Protein AF-A0A966T8F4-F1 (afdb_monomer_lite)

Sequence (380 aa):
TFECLSEDPELSAQLAAAIVRGVQSNAVAVTVKHFAGNDTEVERMTVDAQIDDTTLREFYLRPFEATVLDAGAWGVMSSYNKLNGAHAANNVELLRHILRDDWGFDGFVVSDWFGAHDTASSIEAGLDVPMPGPATIYGRHLLAAVREGRVSEVRVNERVETLLRLIERTRADEFPASSVEQTVDDPNERALVRRAAAAGAVLVRNENSALPLEVGSVQTIAVLGPNARVTRTQGGGSSSLQTIESVSLLDGLTERYGADAIRYRRGVSIDKLAPIIDDDTLRTPDGQVGWRVEYYDRDEVGGAPRRADITRQTALTYFGAAPPGVDPFDFTVVVTGDFVPQVDGVHDVSLVITGMGSLSVQGEVVVDDPQGLLPRGREY

Secondary structure (DSSP, 8-state):
--SS--SSHHHHHHHHHHHHHHHHTTT---EEEEETT----TTTTT-EE---HHHIIIIISHHHHHHHHTT--SEEEE-SSEETTEEGGG-HIIIIIIIIIIT---SEEEEPTT----HHHHHHHT--B-SS-SSSSSTHHHHHHHHTTSS-HHHHHHHHHHHHHHHHHHTTTTS-TTSPP-----HHHHHHHHHHHHHT-------TT--S--TTS-S-EEEESGGGTS---S-SGGG----S----HHHHHHHHH-GGGEEEE--S---SSPPPPPGGGEE-TTS-BSEEEEEEETT-TTS--SEEEEES-S----SS--STTS-TTSEEEEEE-EE--SS-S--------SSSEEEEETTEEEEEETT--SPTT---

Structure (mmCIF, N/CA/C/O backbone):
data_AF-A0A966T8F4-F1
#
_entry.id   AF-A0A966T8F4-F1
#
loop_
_atom_site.group_PDB
_atom_site.id
_atom_site.type_symbol
_atom_site.label_atom_id
_atom_site.label_alt_id
_atom_site.label_comp_id
_atom_site.label_asym_id
_atom_site.label_entity_id
_atom_site.label_seq_id
_atom_site.pdbx_PDB_ins_code
_atom_site.Cartn_x
_atom_site.Cartn_y
_atom_site.Cartn_z
_atom_site.occupancy
_atom_site.B_iso_or_equiv
_atom_site.auth_seq_id
_atom_site.auth_comp_id
_atom_site.auth_asym_id
_atom_site.auth_atom_id
_atom_site.pdbx_PDB_model_num
ATOM 1 N N . THR A 1 1 ? -3.746 -13.066 3.705 1.00 71.19 1 THR A N 1
ATOM 2 C CA . THR A 1 1 ? -3.147 -11.742 4.007 1.00 71.19 1 THR A CA 1
ATOM 3 C C . THR A 1 1 ? -4.263 -10.699 3.964 1.00 71.19 1 THR A C 1
ATOM 5 O O . THR A 1 1 ? -5.372 -11.086 3.624 1.00 71.19 1 THR A O 1
ATOM 8 N N . PHE A 1 2 ? -4.050 -9.438 4.369 1.00 92.50 2 PHE A N 1
ATOM 9 C CA . PHE A 1 2 ? -5.132 -8.426 4.388 1.00 92.50 2 PHE A CA 1
ATOM 10 C C . PHE A 1 2 ? -5.166 -7.512 3.146 1.00 92.50 2 PHE A C 1
ATOM 12 O O . PHE A 1 2 ? -6.195 -6.898 2.893 1.00 92.50 2 PHE A O 1
ATOM 19 N N . GLU A 1 3 ? -4.054 -7.386 2.407 1.00 94.75 3 GLU A N 1
ATOM 20 C CA . GLU A 1 3 ? -3.912 -6.458 1.262 1.00 94.75 3 GLU A CA 1
ATOM 21 C C . GLU A 1 3 ? -4.085 -7.157 -0.101 1.00 94.75 3 GLU A C 1
ATOM 23 O O . GLU A 1 3 ? -4.234 -6.500 -1.127 1.00 94.75 3 GLU A O 1
ATOM 28 N N . CYS A 1 4 ? -4.091 -8.493 -0.125 1.00 92.94 4 CYS A N 1
ATOM 29 C CA . CYS A 1 4 ? -4.386 -9.285 -1.321 1.00 92.94 4 CYS A CA 1
ATOM 30 C C . CYS A 1 4 ? -5.854 -9.732 -1.318 1.00 92.94 4 CYS A C 1
ATOM 32 O O . CYS A 1 4 ? -6.492 -9.784 -0.268 1.00 92.94 4 CYS A O 1
ATOM 34 N N . LEU A 1 5 ? -6.383 -10.074 -2.494 1.00 94.62 5 LEU A N 1
ATOM 35 C CA . LEU A 1 5 ? -7.822 -10.274 -2.688 1.00 94.62 5 LEU A CA 1
ATOM 36 C C . LEU A 1 5 ? -8.295 -11.692 -2.342 1.00 94.62 5 LEU A C 1
ATOM 38 O O . LEU A 1 5 ? -9.274 -11.848 -1.618 1.00 94.62 5 LEU A O 1
ATOM 42 N N . SER A 1 6 ? -7.631 -12.724 -2.862 1.00 96.75 6 SER A N 1
ATOM 43 C CA . SER A 1 6 ? -8.037 -14.120 -2.677 1.00 96.75 6 SER A CA 1
ATOM 44 C C . SER A 1 6 ? -6.862 -15.074 -2.893 1.00 96.75 6 SER A C 1
ATOM 46 O O . SER A 1 6 ? -5.900 -14.736 -3.580 1.00 96.75 6 SER A O 1
ATOM 48 N N . GLU A 1 7 ? -6.962 -16.278 -2.331 1.00 96.81 7 GLU A N 1
ATOM 49 C CA . GLU A 1 7 ? -6.114 -17.423 -2.696 1.00 96.81 7 GLU A CA 1
ATOM 50 C C . GLU A 1 7 ? -6.520 -18.056 -4.037 1.00 96.81 7 GLU A C 1
ATOM 52 O O . GLU A 1 7 ? -5.732 -18.771 -4.643 1.00 96.81 7 GLU A O 1
ATOM 57 N N . ASP A 1 8 ? -7.736 -17.780 -4.512 1.00 98.25 8 ASP A N 1
ATOM 58 C CA . ASP A 1 8 ? -8.209 -18.185 -5.834 1.00 98.25 8 ASP A CA 1
ATOM 59 C C . ASP A 1 8 ? -7.814 -17.127 -6.889 1.00 98.25 8 ASP A C 1
ATOM 61 O O . ASP A 1 8 ? -8.185 -15.948 -6.747 1.00 98.25 8 ASP A O 1
ATOM 65 N N . PRO A 1 9 ? -7.062 -17.507 -7.941 1.00 97.94 9 PRO A N 1
ATOM 66 C CA . PRO A 1 9 ? -6.540 -16.555 -8.917 1.00 97.94 9 PRO A CA 1
ATOM 67 C C . PRO A 1 9 ? -7.640 -15.942 -9.789 1.00 97.94 9 PRO A C 1
ATOM 69 O O . PRO A 1 9 ? -7.513 -14.794 -10.212 1.00 97.94 9 PRO A O 1
ATOM 72 N N . GLU A 1 10 ? -8.744 -16.653 -10.023 1.00 98.38 10 GLU A N 1
ATOM 73 C CA . GLU A 1 10 ? -9.842 -16.165 -10.858 1.00 98.38 10 GLU A CA 1
ATOM 74 C C . GLU A 1 10 ? -10.715 -15.147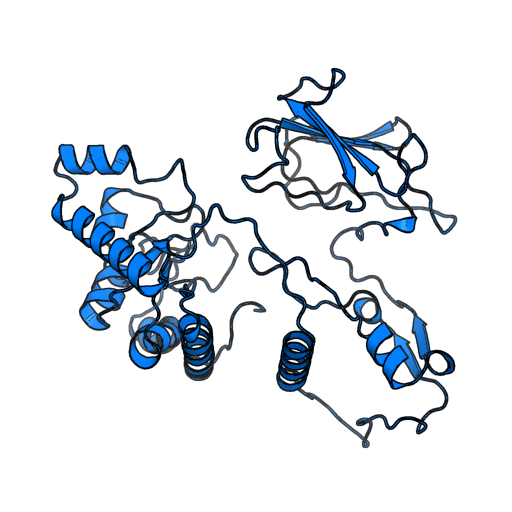 -10.107 1.00 98.38 10 GLU A C 1
ATOM 76 O O . GLU A 1 10 ? -11.070 -14.101 -10.652 1.00 98.38 10 GLU A O 1
ATOM 81 N N . LEU A 1 11 ? -10.984 -15.373 -8.821 1.00 98.31 11 LEU A N 1
ATOM 82 C CA . LEU A 1 11 ? -11.632 -14.391 -7.957 1.00 98.31 11 LEU A CA 1
ATOM 83 C C . LEU A 1 11 ? -10.771 -13.127 -7.830 1.00 98.31 11 LEU A C 1
ATOM 85 O O . LEU A 1 11 ? -11.290 -12.015 -7.945 1.00 98.31 11 LEU A O 1
ATOM 89 N N . SER A 1 12 ? -9.454 -13.282 -7.652 1.00 98.06 12 SER A N 1
ATOM 90 C CA . SER A 1 12 ? -8.522 -12.148 -7.648 1.00 98.06 12 SER A CA 1
ATOM 91 C C . SER A 1 12 ? -8.536 -11.392 -8.980 1.00 98.06 12 SER A C 1
ATOM 93 O O . SER A 1 12 ? -8.605 -10.164 -8.970 1.00 98.06 12 SER A O 1
ATOM 95 N N . ALA A 1 13 ? -8.539 -12.099 -10.115 1.00 98.44 13 ALA A N 1
ATOM 96 C CA . ALA A 1 13 ? -8.631 -11.513 -11.451 1.00 98.44 13 ALA A CA 1
ATOM 97 C C . ALA A 1 13 ? -9.903 -10.671 -11.631 1.00 98.44 13 ALA A C 1
ATOM 99 O O . ALA A 1 13 ? -9.829 -9.505 -12.026 1.00 98.44 13 ALA A O 1
ATOM 100 N N . GLN A 1 14 ? -11.070 -11.220 -11.285 1.00 98.56 14 GLN A N 1
ATOM 101 C CA . GLN A 1 14 ? -12.353 -10.531 -11.442 1.00 98.56 14 GLN A CA 1
ATOM 102 C C . GLN A 1 14 ? -12.452 -9.279 -10.565 1.00 98.56 14 GLN A C 1
ATOM 104 O O . GLN A 1 14 ? -12.871 -8.218 -11.039 1.00 98.56 14 GLN A O 1
ATOM 109 N N . LEU A 1 15 ? -12.036 -9.386 -9.299 1.00 98.12 15 LEU A N 1
ATOM 110 C CA . LEU A 1 15 ? -12.050 -8.270 -8.354 1.00 98.12 15 LEU A CA 1
ATOM 111 C C . LEU A 1 15 ? -11.054 -7.176 -8.764 1.00 98.12 15 LEU A C 1
ATOM 113 O O . LEU A 1 15 ? -11.428 -6.003 -8.821 1.00 98.12 15 LEU A O 1
ATOM 117 N N . ALA A 1 16 ? -9.819 -7.543 -9.117 1.00 98.25 16 ALA A N 1
ATOM 118 C CA . ALA A 1 16 ? -8.799 -6.587 -9.541 1.00 98.25 16 ALA A CA 1
ATOM 119 C C . ALA A 1 16 ? -9.203 -5.863 -10.835 1.00 98.25 16 ALA A C 1
ATOM 121 O O . ALA A 1 16 ? -9.118 -4.637 -10.906 1.00 98.25 16 ALA A O 1
ATOM 122 N N . ALA A 1 17 ? -9.722 -6.585 -11.834 1.00 98.56 17 ALA A N 1
ATOM 123 C CA . ALA A 1 17 ? -10.209 -5.996 -13.081 1.00 98.56 17 ALA A CA 1
ATOM 124 C C . ALA A 1 17 ? -11.374 -5.015 -12.851 1.00 98.56 17 ALA A C 1
ATOM 126 O O . ALA A 1 17 ? -11.454 -3.970 -13.502 1.00 98.56 17 ALA A O 1
ATOM 127 N N . ALA A 1 18 ? -12.281 -5.318 -11.914 1.00 98.31 18 ALA A N 1
ATOM 128 C CA . ALA A 1 18 ? -13.362 -4.408 -11.539 1.00 98.31 18 ALA A CA 1
ATOM 129 C C . ALA A 1 18 ? -12.838 -3.118 -10.884 1.00 98.31 18 ALA A C 1
ATOM 131 O O . ALA A 1 18 ? -13.289 -2.032 -11.255 1.00 98.31 18 ALA A O 1
ATOM 132 N N . ILE A 1 19 ? -11.859 -3.223 -9.974 1.00 97.94 19 ILE A N 1
ATOM 133 C CA . ILE A 1 19 ? -11.205 -2.065 -9.340 1.00 97.94 19 ILE A CA 1
ATOM 134 C C . ILE A 1 19 ? -10.514 -1.196 -10.397 1.00 97.94 19 ILE A C 1
ATOM 136 O O . ILE A 1 19 ? -10.742 0.013 -10.432 1.00 97.94 19 ILE A O 1
ATOM 140 N N . VAL A 1 20 ? -9.733 -1.807 -11.296 1.00 98.62 20 VAL A N 1
ATOM 141 C CA . VAL A 1 20 ? -9.037 -1.099 -12.385 1.00 98.62 20 VAL A CA 1
ATOM 142 C C . VAL A 1 20 ? -10.020 -0.294 -13.230 1.00 98.62 20 VAL A C 1
ATOM 144 O O . VAL A 1 20 ? -9.832 0.909 -13.401 1.00 98.62 20 VAL A O 1
ATOM 147 N N . ARG A 1 21 ? -11.109 -0.916 -13.701 1.00 98.56 21 ARG A N 1
ATOM 148 C CA . ARG A 1 21 ? -12.122 -0.217 -14.509 1.00 98.56 21 ARG A CA 1
ATOM 149 C C . ARG A 1 21 ? -12.778 0.940 -13.753 1.00 98.56 21 ARG A C 1
ATOM 151 O O . ARG A 1 21 ? -12.941 2.012 -14.328 1.00 98.56 21 ARG A O 1
ATOM 158 N N . GLY A 1 22 ? -13.141 0.731 -12.486 1.00 97.94 22 GLY A N 1
ATOM 159 C CA . GLY A 1 22 ? -13.834 1.739 -11.679 1.00 97.94 22 GLY A CA 1
ATOM 160 C C . GLY A 1 22 ? -12.972 2.957 -11.339 1.00 97.94 22 GLY A C 1
ATOM 161 O O . GLY A 1 22 ? -13.455 4.086 -11.369 1.00 97.94 22 GLY A O 1
ATOM 162 N N . VAL A 1 23 ? -11.687 2.758 -11.047 1.00 97.50 23 VAL A N 1
ATOM 163 C CA . VAL A 1 23 ? -10.778 3.876 -10.756 1.00 97.50 23 VAL A CA 1
ATOM 164 C C . VAL A 1 23 ? -10.389 4.598 -12.049 1.00 97.50 23 VAL A C 1
ATOM 166 O O . VAL A 1 23 ? -10.535 5.819 -12.135 1.00 97.50 23 VAL A O 1
ATOM 169 N N . GLN A 1 24 ? -9.998 3.862 -13.096 1.00 97.50 24 GLN A N 1
ATOM 170 C CA . GLN A 1 24 ? -9.557 4.469 -14.360 1.00 97.50 24 GLN A CA 1
ATOM 171 C C . GLN A 1 24 ? -10.670 5.197 -15.117 1.00 97.50 24 GLN A C 1
ATOM 173 O O . GLN A 1 24 ? -10.372 6.118 -15.876 1.00 97.50 24 GLN A O 1
ATOM 178 N N . SER A 1 25 ? -11.952 4.883 -14.879 1.00 96.56 25 SER A N 1
ATOM 179 C CA . SER A 1 25 ? -13.059 5.673 -15.443 1.00 96.56 25 SER A CA 1
ATOM 180 C C . SER A 1 25 ? -13.083 7.132 -14.969 1.00 96.56 25 SER A C 1
ATOM 182 O O . SER A 1 25 ? -13.803 7.940 -15.544 1.00 96.56 25 SER A O 1
ATOM 184 N N . ASN A 1 26 ? -12.295 7.474 -13.945 1.00 93.94 26 ASN A N 1
ATOM 185 C CA . ASN A 1 26 ? -12.137 8.828 -13.415 1.00 93.94 26 ASN A CA 1
ATOM 186 C C . ASN A 1 26 ? -10.813 9.488 -13.846 1.00 93.94 26 ASN A C 1
ATOM 188 O O . ASN A 1 26 ? -10.371 10.431 -13.200 1.00 93.94 26 ASN A O 1
ATOM 192 N N . ALA A 1 27 ? -10.165 8.990 -14.910 1.00 93.75 27 ALA A N 1
ATOM 193 C CA . ALA A 1 27 ? -8.846 9.444 -15.375 1.00 93.75 27 ALA A CA 1
ATOM 194 C C . ALA A 1 27 ? -7.724 9.301 -14.321 1.00 93.75 27 ALA A C 1
ATOM 196 O O . ALA A 1 27 ? -6.704 9.981 -14.379 1.00 93.75 27 ALA A O 1
ATOM 197 N N . VAL A 1 28 ? -7.885 8.375 -13.372 1.00 95.00 28 VAL A N 1
ATOM 198 C CA . VAL A 1 28 ? -6.870 8.039 -12.367 1.00 95.00 28 VAL A CA 1
ATOM 199 C C . VAL A 1 28 ? -6.222 6.713 -12.742 1.00 95.00 28 VAL A C 1
ATOM 201 O O . VAL A 1 28 ? -6.903 5.695 -12.839 1.00 95.00 28 VAL A O 1
ATOM 204 N N . ALA A 1 29 ? -4.905 6.703 -12.948 1.00 96.62 29 ALA A N 1
ATOM 205 C CA . ALA A 1 29 ? -4.183 5.475 -13.261 1.00 96.62 29 ALA A CA 1
ATOM 206 C C . ALA A 1 29 ? -4.154 4.518 -12.061 1.00 96.62 29 ALA A C 1
ATOM 208 O O . ALA A 1 29 ? -3.847 4.927 -10.942 1.00 96.62 29 ALA A O 1
ATOM 209 N N . VAL A 1 30 ? -4.420 3.233 -12.308 1.00 97.88 30 VAL A N 1
ATOM 210 C CA . VAL A 1 30 ? -4.212 2.177 -11.310 1.00 97.88 30 VAL A CA 1
ATOM 211 C C . VAL A 1 30 ? -2.876 1.501 -11.555 1.00 97.88 30 VAL A C 1
ATOM 213 O O . VAL A 1 30 ? -2.576 1.108 -12.681 1.00 97.88 30 VAL A O 1
ATOM 216 N N . THR A 1 31 ? -2.119 1.310 -10.476 1.00 98.31 31 THR A N 1
ATOM 217 C CA . THR A 1 31 ? -0.889 0.521 -10.471 1.00 98.31 31 THR A CA 1
ATOM 218 C C . THR A 1 31 ? -1.138 -0.813 -9.777 1.00 98.31 31 THR A C 1
ATOM 220 O O . THR A 1 31 ? -1.236 -0.873 -8.551 1.00 98.31 31 THR A O 1
ATOM 223 N N . VAL A 1 32 ? -1.250 -1.890 -10.553 1.00 98.31 32 VAL A N 1
ATOM 224 C CA . VAL A 1 32 ? -1.478 -3.241 -10.016 1.00 98.31 32 VAL A CA 1
ATOM 225 C C . VAL A 1 32 ? -0.171 -3.773 -9.422 1.00 98.31 32 VAL A C 1
ATOM 227 O O . VAL A 1 32 ? 0.877 -3.691 -10.065 1.00 98.31 32 VAL A O 1
ATOM 230 N N . LYS A 1 33 ? -0.208 -4.295 -8.190 1.00 98.12 33 LYS A N 1
ATOM 231 C CA . LYS A 1 33 ? 0.997 -4.656 -7.424 1.00 98.12 33 LYS A CA 1
ATOM 232 C C . LYS A 1 33 ? 0.824 -5.950 -6.612 1.00 98.12 33 LYS A C 1
ATOM 234 O O . LYS A 1 33 ? -0.294 -6.283 -6.235 1.00 98.12 33 LYS A O 1
ATOM 239 N N . HIS A 1 34 ? 1.883 -6.699 -6.305 1.00 98.44 34 HIS A N 1
ATOM 240 C CA . HIS A 1 34 ? 3.281 -6.519 -6.732 1.00 98.44 34 HIS A CA 1
ATOM 241 C C . HIS A 1 34 ? 3.653 -7.626 -7.727 1.00 98.44 34 HIS A C 1
ATOM 243 O O . HIS A 1 34 ? 3.456 -8.802 -7.433 1.00 98.44 34 HIS A O 1
ATOM 249 N N . PHE A 1 35 ? 4.170 -7.254 -8.894 1.00 98.62 35 PHE A N 1
ATOM 250 C CA . PHE A 1 35 ? 4.409 -8.128 -10.042 1.00 98.62 35 PHE A CA 1
ATOM 251 C C . PHE A 1 35 ? 5.858 -8.655 -10.041 1.00 98.62 35 PHE A C 1
ATOM 253 O O . PHE A 1 35 ? 6.780 -7.899 -10.327 1.00 98.62 35 PHE A O 1
ATOM 260 N N . ALA A 1 36 ? 6.148 -9.910 -9.703 1.00 97.75 36 ALA A N 1
ATOM 261 C CA . ALA A 1 36 ? 5.258 -10.965 -9.218 1.00 97.75 36 ALA A CA 1
ATOM 262 C C . ALA A 1 36 ? 5.972 -11.842 -8.167 1.00 97.75 36 ALA A C 1
ATOM 264 O O . ALA A 1 36 ? 7.188 -11.757 -7.976 1.00 97.75 36 ALA A O 1
ATOM 265 N N . GLY A 1 37 ? 5.212 -12.694 -7.474 1.00 96.44 37 GLY A N 1
ATOM 266 C CA . GLY A 1 37 ? 5.762 -13.641 -6.494 1.00 96.44 37 GLY A CA 1
ATOM 267 C C . GLY A 1 37 ? 6.141 -13.028 -5.141 1.00 96.44 37 GLY A C 1
ATOM 268 O O . GLY A 1 37 ? 6.923 -13.622 -4.410 1.00 96.44 37 GLY A O 1
ATOM 269 N N . ASN A 1 38 ? 5.606 -11.850 -4.799 1.00 97.25 38 ASN A N 1
ATOM 270 C CA . ASN A 1 38 ? 5.769 -11.256 -3.469 1.00 97.25 38 ASN A CA 1
ATOM 271 C C . ASN A 1 38 ? 4.688 -11.769 -2.507 1.00 97.25 38 ASN A C 1
ATOM 273 O O . ASN A 1 38 ? 3.738 -11.050 -2.192 1.00 97.25 38 ASN A O 1
ATOM 277 N N . ASP A 1 39 ? 4.783 -13.031 -2.101 1.00 94.44 39 ASP A N 1
ATOM 278 C CA . ASP A 1 39 ? 3.804 -13.697 -1.230 1.00 94.44 39 ASP A CA 1
ATOM 279 C C . ASP A 1 39 ? 4.245 -13.786 0.245 1.00 94.44 39 ASP A C 1
ATOM 281 O O . ASP A 1 39 ? 3.489 -14.263 1.098 1.00 94.44 39 ASP A O 1
ATOM 285 N N . THR A 1 40 ? 5.427 -13.257 0.577 1.00 93.62 40 THR A N 1
ATOM 286 C CA . THR A 1 40 ? 5.960 -13.189 1.942 1.00 93.62 40 THR A CA 1
ATOM 287 C C . THR A 1 40 ? 6.728 -11.896 2.203 1.00 93.62 40 THR A C 1
ATOM 289 O O . THR A 1 40 ? 7.518 -11.437 1.386 1.00 93.62 40 THR A O 1
ATOM 292 N N . GLU A 1 41 ? 6.554 -11.340 3.403 1.00 95.06 41 GLU A N 1
ATOM 293 C CA . GLU A 1 41 ? 7.338 -10.189 3.869 1.00 95.06 41 GLU A CA 1
ATOM 294 C C . GLU A 1 41 ? 8.716 -10.598 4.421 1.00 95.06 41 GLU A C 1
ATOM 296 O O . GLU A 1 41 ? 9.587 -9.750 4.632 1.00 95.06 41 GLU A O 1
ATOM 301 N N . VAL A 1 42 ? 8.932 -11.895 4.672 1.00 93.56 42 VAL A N 1
ATOM 302 C CA . VAL A 1 42 ? 10.203 -12.410 5.196 1.00 93.56 42 VAL A CA 1
ATOM 303 C C . VAL A 1 42 ? 11.278 -12.259 4.130 1.00 93.56 42 VAL A C 1
ATOM 305 O O . VAL A 1 42 ? 11.194 -12.877 3.075 1.00 93.56 42 VAL A O 1
ATOM 308 N N . GLU A 1 43 ? 12.290 -11.440 4.424 1.00 94.56 43 GLU A N 1
ATOM 309 C CA . GLU A 1 43 ? 13.409 -11.179 3.511 1.00 94.56 43 GLU A CA 1
ATOM 310 C C . GLU A 1 43 ? 12.954 -10.779 2.096 1.00 94.56 43 GLU A C 1
ATOM 312 O O . GLU A 1 43 ? 13.629 -11.075 1.113 1.00 94.56 43 GLU A O 1
ATOM 317 N N . ARG A 1 44 ? 11.821 -10.070 1.976 1.00 96.12 44 ARG A N 1
ATOM 318 C CA . ARG A 1 44 ? 11.183 -9.744 0.685 1.00 96.12 44 ARG A CA 1
ATOM 319 C C . ARG A 1 44 ? 12.108 -9.063 -0.334 1.00 96.12 44 ARG A C 1
ATOM 321 O O . ARG A 1 44 ? 11.899 -9.179 -1.531 1.00 96.12 44 ARG A O 1
ATOM 328 N N . MET A 1 45 ? 13.147 -8.372 0.141 1.00 95.19 45 MET A N 1
ATOM 329 C CA . MET A 1 45 ? 14.159 -7.700 -0.687 1.00 95.19 45 MET A CA 1
ATOM 330 C C . MET A 1 45 ? 15.195 -8.653 -1.297 1.00 95.19 45 MET A C 1
ATOM 332 O O . MET A 1 45 ? 15.952 -8.242 -2.168 1.00 95.19 45 MET A O 1
ATOM 336 N N . THR A 1 46 ? 15.318 -9.883 -0.798 1.00 95.56 46 THR A N 1
ATOM 337 C CA . THR A 1 46 ? 16.430 -10.793 -1.127 1.00 95.56 46 THR A CA 1
ATOM 338 C C . THR A 1 46 ? 15.993 -12.214 -1.443 1.00 95.56 46 THR A C 1
ATOM 340 O O . THR A 1 46 ? 16.753 -12.929 -2.100 1.00 95.56 46 THR A O 1
ATOM 343 N N . VAL A 1 47 ? 14.801 -12.621 -1.001 1.00 97.56 47 VAL A N 1
ATOM 344 C CA . VAL A 1 47 ? 14.232 -13.937 -1.293 1.00 97.56 47 VAL A CA 1
ATOM 345 C C . VAL A 1 47 ? 14.096 -14.148 -2.802 1.00 97.56 47 VAL A C 1
ATOM 347 O O . VAL A 1 47 ? 13.786 -13.222 -3.554 1.00 97.56 47 VAL A O 1
ATOM 350 N N . ASP A 1 48 ? 14.359 -15.378 -3.237 1.00 98.00 48 ASP A N 1
ATOM 351 C CA . ASP A 1 48 ? 14.205 -15.808 -4.621 1.00 98.00 48 ASP A CA 1
ATOM 352 C C . ASP A 1 48 ? 13.082 -16.834 -4.727 1.00 98.00 48 ASP A C 1
ATOM 354 O O . ASP A 1 48 ? 13.237 -17.991 -4.332 1.00 98.00 48 ASP A O 1
ATOM 358 N N . ALA A 1 49 ? 11.935 -16.382 -5.228 1.00 97.88 49 ALA A N 1
ATOM 359 C CA . ALA A 1 49 ? 10.779 -17.224 -5.467 1.00 97.88 49 ALA A CA 1
ATOM 360 C C . ALA A 1 49 ? 11.064 -18.128 -6.674 1.00 97.88 49 ALA A C 1
ATOM 362 O O . ALA A 1 49 ? 11.183 -17.657 -7.805 1.00 97.88 49 ALA A O 1
ATOM 363 N N . GLN A 1 50 ? 11.199 -19.429 -6.416 1.00 98.12 50 GLN A N 1
ATOM 364 C CA . GLN A 1 50 ? 11.400 -20.453 -7.440 1.00 98.12 50 GLN A CA 1
ATOM 365 C C . GLN A 1 50 ? 10.038 -21.032 -7.830 1.00 98.12 50 GLN A C 1
ATOM 367 O O . GLN A 1 50 ? 9.482 -21.851 -7.098 1.00 98.12 50 GLN A O 1
ATOM 372 N N . ILE A 1 51 ? 9.488 -20.573 -8.951 1.00 98.25 51 ILE A N 1
ATOM 373 C CA . ILE A 1 51 ? 8.130 -20.896 -9.404 1.00 98.25 51 ILE A CA 1
ATOM 374 C C . ILE A 1 51 ? 8.224 -21.438 -10.828 1.00 98.25 51 ILE A C 1
ATOM 376 O O . ILE A 1 51 ? 8.782 -20.777 -11.702 1.00 98.25 51 ILE A O 1
ATOM 380 N N . ASP A 1 52 ? 7.694 -22.636 -11.074 1.00 98.25 52 ASP A N 1
ATOM 381 C CA . ASP A 1 52 ? 7.652 -23.201 -12.423 1.00 98.25 52 ASP A CA 1
ATOM 382 C C . ASP A 1 52 ? 6.694 -22.418 -13.336 1.00 98.25 52 ASP A C 1
ATOM 384 O O . ASP A 1 52 ? 5.746 -21.788 -12.868 1.00 98.25 52 ASP A O 1
ATOM 388 N N . ASP A 1 53 ? 6.917 -22.485 -14.649 1.00 97.31 53 ASP A N 1
ATOM 389 C CA . ASP A 1 53 ? 6.172 -21.684 -15.628 1.00 97.31 53 ASP A CA 1
ATOM 390 C C . ASP A 1 53 ? 4.656 -21.909 -15.583 1.00 97.31 53 ASP A C 1
ATOM 392 O O . ASP A 1 53 ? 3.894 -20.966 -15.799 1.00 97.31 53 ASP A O 1
ATOM 396 N N . THR A 1 54 ? 4.204 -23.135 -15.290 1.00 98.25 54 THR A N 1
ATOM 397 C CA . THR A 1 54 ? 2.766 -23.445 -15.250 1.00 98.25 54 THR A CA 1
ATOM 398 C C . THR A 1 54 ? 2.135 -22.761 -14.048 1.00 98.25 54 THR A C 1
ATOM 400 O O . THR A 1 54 ? 1.193 -21.987 -14.204 1.00 98.25 54 THR A O 1
ATOM 403 N N . THR A 1 55 ? 2.710 -22.957 -12.860 1.00 98.44 55 THR A N 1
ATOM 404 C CA . THR A 1 55 ? 2.249 -22.290 -11.637 1.00 98.44 55 THR A CA 1
ATOM 405 C C . THR A 1 55 ? 2.343 -20.768 -11.764 1.00 98.44 55 THR A C 1
ATOM 407 O O . THR A 1 55 ? 1.431 -20.046 -11.358 1.00 98.44 55 THR A O 1
ATOM 410 N N . LEU A 1 56 ? 3.416 -20.252 -12.366 1.00 98.50 56 LEU A N 1
ATOM 411 C CA . LEU A 1 56 ? 3.589 -18.821 -12.584 1.00 98.50 56 LEU A CA 1
ATOM 412 C C . LEU A 1 56 ? 2.458 -18.259 -13.456 1.00 98.50 56 LEU A C 1
ATOM 414 O O . LEU A 1 56 ? 1.802 -17.302 -13.049 1.00 98.50 56 LEU A O 1
ATOM 418 N N . ARG A 1 57 ? 2.196 -18.859 -14.624 1.00 98.25 57 ARG A N 1
ATOM 419 C CA . ARG A 1 57 ? 1.191 -18.373 -15.583 1.00 98.25 57 ARG A CA 1
ATOM 420 C C . ARG A 1 57 ? -0.242 -18.565 -15.080 1.00 98.25 57 ARG A C 1
ATOM 422 O O . ARG A 1 57 ? -1.024 -17.621 -15.128 1.00 98.25 57 ARG A O 1
ATOM 429 N N . GLU A 1 58 ? -0.582 -19.749 -14.572 1.00 97.69 58 GLU A N 1
ATOM 430 C CA . GLU A 1 58 ? -1.964 -20.099 -14.209 1.00 97.69 58 GLU A CA 1
ATOM 431 C C . GLU A 1 58 ? -2.404 -19.529 -12.853 1.00 97.69 58 GLU A C 1
ATOM 433 O O . GLU A 1 58 ? -3.593 -19.284 -12.649 1.00 97.69 58 GLU A O 1
ATOM 438 N N . PHE A 1 59 ? -1.464 -19.292 -11.931 1.00 97.88 59 PHE A N 1
ATOM 439 C CA . PHE A 1 59 ? -1.781 -18.854 -10.572 1.00 97.88 59 PHE A CA 1
ATOM 440 C C . PHE A 1 59 ? -1.306 -17.426 -10.290 1.00 97.88 59 PHE A C 1
ATOM 442 O O . PHE A 1 59 ? -2.120 -16.529 -10.080 1.00 97.88 59 PHE A O 1
ATOM 449 N N . TYR A 1 60 ? 0.008 -17.188 -10.309 1.00 98.31 60 TYR A N 1
ATOM 450 C CA . TYR A 1 60 ? 0.580 -15.909 -9.867 1.00 98.31 60 TYR A CA 1
ATOM 451 C C . TYR A 1 60 ? 0.309 -14.759 -10.843 1.00 98.31 60 TYR A C 1
ATOM 453 O O . TYR A 1 60 ? 0.078 -13.628 -10.417 1.00 98.31 60 TYR A O 1
ATOM 461 N N . LEU A 1 61 ? 0.347 -15.035 -12.147 1.00 98.62 61 LEU A N 1
ATOM 462 C CA . LEU A 1 61 ? 0.189 -14.029 -13.194 1.00 98.62 61 LEU A CA 1
ATOM 463 C C . LEU A 1 61 ? -1.260 -13.841 -13.636 1.00 98.62 61 LEU A C 1
ATOM 465 O O . LEU A 1 61 ? -1.589 -12.762 -14.121 1.00 98.62 61 LEU A O 1
ATOM 469 N N . ARG A 1 62 ? -2.136 -14.828 -13.421 1.00 98.44 62 ARG A N 1
ATOM 470 C CA . ARG A 1 62 ? -3.541 -14.787 -13.856 1.00 98.44 62 ARG A CA 1
ATOM 471 C C . ARG A 1 62 ? -4.290 -13.508 -13.429 1.00 98.44 62 ARG A C 1
ATOM 473 O O . ARG A 1 62 ? -4.955 -12.918 -14.283 1.00 98.44 62 ARG A O 1
ATOM 480 N N . PRO A 1 63 ? -4.170 -13.003 -12.181 1.00 98.25 63 PRO A N 1
ATOM 481 C CA . PRO A 1 63 ? -4.803 -11.739 -11.803 1.00 98.25 63 PRO A CA 1
ATOM 482 C C . PRO A 1 63 ? -4.250 -10.519 -12.553 1.00 98.25 63 PRO A C 1
ATOM 484 O O . PRO A 1 63 ? -5.012 -9.613 -12.881 1.00 98.25 63 PRO A O 1
ATOM 487 N N . PHE A 1 64 ? -2.944 -10.485 -12.838 1.00 98.75 64 PHE A N 1
ATOM 488 C CA . PHE A 1 64 ? -2.303 -9.394 -13.583 1.00 98.75 64 PHE A CA 1
ATOM 489 C C . PHE A 1 64 ? -2.640 -9.447 -15.073 1.00 98.75 64 PHE A C 1
ATOM 491 O O . PHE A 1 64 ? -2.890 -8.417 -15.689 1.00 98.75 64 PHE A O 1
ATOM 498 N N . GLU A 1 65 ? -2.706 -10.646 -15.643 1.00 98.62 65 GLU A N 1
ATOM 499 C CA . GLU A 1 65 ? -3.136 -10.846 -17.022 1.00 98.62 65 GLU A CA 1
ATOM 500 C C . GLU A 1 65 ? -4.539 -10.269 -17.236 1.00 98.62 65 GLU A C 1
ATOM 502 O O . GLU A 1 65 ? -4.755 -9.502 -18.169 1.00 98.62 65 GLU A O 1
ATOM 507 N N . ALA A 1 66 ? -5.480 -10.560 -16.331 1.00 98.69 66 ALA A N 1
ATOM 508 C CA . ALA A 1 66 ? -6.838 -10.026 -16.408 1.00 98.69 66 ALA A CA 1
ATOM 509 C C . ALA A 1 66 ? -6.884 -8.497 -16.279 1.00 98.69 66 ALA A C 1
ATOM 511 O O . ALA A 1 66 ? -7.649 -7.831 -16.977 1.00 98.69 66 ALA A O 1
ATOM 512 N N . THR A 1 67 ? -6.077 -7.901 -15.394 1.00 98.56 67 THR A N 1
ATOM 513 C CA . THR A 1 67 ? -6.062 -6.437 -15.267 1.00 98.56 67 THR A CA 1
ATOM 514 C C . THR A 1 67 ? -5.485 -5.761 -16.505 1.00 98.56 67 THR A C 1
ATOM 516 O O . THR A 1 67 ? -5.975 -4.701 -16.894 1.00 98.56 67 THR A O 1
ATOM 519 N N . VAL A 1 68 ? -4.498 -6.375 -17.157 1.00 98.50 68 VAL A N 1
ATOM 520 C CA . VAL A 1 68 ? -3.912 -5.876 -18.405 1.00 98.50 68 VAL A CA 1
ATOM 521 C C . VAL A 1 68 ? -4.868 -6.080 -19.583 1.00 98.50 68 VAL A C 1
ATOM 523 O O . VAL A 1 68 ? -5.258 -5.101 -20.217 1.00 98.50 68 VAL A O 1
ATOM 526 N N . LEU A 1 69 ? -5.289 -7.318 -19.850 1.00 98.38 69 LEU A N 1
ATOM 527 C CA . LEU A 1 69 ? -6.045 -7.681 -21.053 1.00 98.38 69 LEU A CA 1
ATOM 528 C C . LEU A 1 69 ? -7.534 -7.316 -20.969 1.00 98.38 69 LEU A C 1
ATOM 530 O O . LEU A 1 69 ? -8.088 -6.785 -21.931 1.00 98.38 69 LEU A O 1
ATOM 534 N N . ASP A 1 70 ? -8.186 -7.551 -19.825 1.00 97.88 70 ASP A N 1
ATOM 535 C CA . ASP A 1 70 ? -9.644 -7.391 -19.692 1.00 97.88 70 ASP A CA 1
ATOM 536 C C . ASP A 1 70 ? -10.053 -6.014 -19.144 1.00 97.88 70 ASP A C 1
ATOM 538 O O . ASP A 1 70 ? -11.195 -5.569 -19.323 1.00 97.88 70 ASP A O 1
ATOM 542 N N . ALA A 1 71 ? -9.159 -5.346 -18.408 1.00 98.12 71 ALA A N 1
ATOM 543 C CA . ALA A 1 71 ? -9.436 -4.057 -17.769 1.00 98.12 71 ALA A CA 1
ATOM 544 C C . ALA A 1 71 ? -8.587 -2.892 -18.296 1.00 98.12 71 ALA A C 1
ATOM 546 O O . ALA A 1 71 ? -8.929 -1.743 -18.010 1.00 98.12 71 ALA A O 1
ATOM 547 N N . GLY A 1 72 ? -7.533 -3.161 -19.075 1.00 97.81 72 GLY A N 1
ATOM 548 C CA . GLY A 1 72 ? -6.676 -2.127 -19.648 1.00 97.81 72 GLY A CA 1
ATOM 549 C C . GLY A 1 72 ? -5.938 -1.312 -18.588 1.00 97.81 72 GLY A C 1
ATOM 550 O O . GLY A 1 72 ? -5.952 -0.082 -18.652 1.00 97.81 72 GLY A O 1
ATOM 551 N N . ALA A 1 73 ? -5.354 -1.973 -17.584 1.00 98.38 73 ALA A N 1
ATOM 552 C CA . ALA A 1 73 ? -4.563 -1.321 -16.543 1.00 98.38 73 ALA A CA 1
ATOM 553 C C . ALA A 1 73 ? -3.475 -0.419 -17.146 1.00 98.38 73 ALA A C 1
ATOM 555 O O . ALA A 1 73 ? -2.824 -0.772 -18.128 1.00 98.38 73 ALA A O 1
ATOM 556 N N . TRP A 1 74 ? -3.271 0.758 -16.556 1.00 98.56 74 TRP A N 1
ATOM 557 C CA . TRP A 1 74 ? -2.279 1.726 -17.024 1.00 98.56 74 TRP A CA 1
ATOM 558 C C . TRP A 1 74 ? -0.942 1.611 -16.302 1.00 98.56 74 TRP A C 1
ATOM 560 O O . TRP A 1 74 ? 0.045 2.109 -16.837 1.00 98.56 74 TRP A O 1
ATOM 570 N N . GLY A 1 75 ? -0.895 0.963 -15.136 1.00 98.62 75 GLY A N 1
ATOM 571 C CA . GLY A 1 75 ? 0.307 0.819 -14.325 1.00 98.62 75 GLY A CA 1
ATOM 572 C C . GLY A 1 75 ? 0.484 -0.583 -13.741 1.00 98.62 75 GLY A C 1
ATOM 573 O O . GLY A 1 75 ? -0.478 -1.235 -13.329 1.00 98.62 75 GLY A O 1
ATOM 574 N N . VAL A 1 76 ? 1.739 -1.012 -13.632 1.00 98.81 76 VAL A N 1
ATOM 575 C CA . VAL A 1 76 ? 2.173 -2.209 -12.897 1.00 98.81 76 VAL A CA 1
ATOM 576 C C . VAL A 1 76 ? 3.340 -1.833 -11.984 1.00 98.81 76 VAL A C 1
ATOM 578 O O . VAL A 1 76 ? 4.209 -1.052 -12.365 1.00 98.81 76 VAL A O 1
ATOM 581 N N . MET A 1 77 ? 3.370 -2.374 -10.768 1.00 98.88 77 MET A N 1
ATOM 582 C CA . MET A 1 77 ? 4.507 -2.227 -9.856 1.00 98.88 77 MET A CA 1
ATOM 583 C C . MET A 1 77 ? 5.248 -3.547 -9.741 1.00 98.88 77 MET A C 1
ATOM 585 O O . MET A 1 77 ? 4.645 -4.547 -9.348 1.00 98.88 77 MET A O 1
ATOM 589 N N . SER A 1 78 ? 6.545 -3.552 -10.051 1.00 98.62 78 SER A N 1
ATOM 590 C CA . SER A 1 78 ? 7.376 -4.738 -9.864 1.00 98.62 78 SER A CA 1
ATOM 591 C C . SER A 1 78 ? 7.512 -5.072 -8.380 1.00 98.62 78 SER A C 1
ATOM 593 O O . SER A 1 78 ? 7.566 -4.172 -7.546 1.00 98.62 78 SER A O 1
ATOM 595 N N . SER A 1 79 ? 7.626 -6.350 -8.040 1.00 98.31 79 SER A N 1
ATOM 596 C CA . SER A 1 79 ? 7.918 -6.768 -6.671 1.00 98.31 79 SER A CA 1
ATOM 597 C C . SER A 1 79 ? 9.365 -6.507 -6.241 1.00 98.31 79 SER A C 1
ATOM 599 O O . SER A 1 79 ? 10.234 -6.173 -7.049 1.00 98.31 79 SER A O 1
ATOM 601 N N . TYR A 1 80 ? 9.610 -6.655 -4.937 1.00 98.38 80 TYR A N 1
ATOM 602 C CA . TYR A 1 80 ? 10.943 -6.597 -4.336 1.00 98.38 80 TYR A CA 1
ATOM 603 C C . TYR A 1 80 ? 11.790 -7.846 -4.596 1.00 98.38 80 TYR A C 1
ATOM 605 O O . TYR A 1 80 ? 13.002 -7.757 -4.814 1.00 98.38 80 TYR A O 1
ATOM 613 N N . ASN A 1 81 ? 11.152 -9.012 -4.529 1.00 98.31 81 ASN A N 1
ATOM 614 C CA . ASN A 1 81 ? 11.822 -10.301 -4.544 1.00 98.31 81 ASN A CA 1
ATOM 615 C C . ASN A 1 81 ? 12.479 -10.594 -5.897 1.00 98.31 81 ASN A C 1
ATOM 617 O O . ASN A 1 81 ? 12.208 -9.966 -6.929 1.00 98.31 81 ASN A O 1
ATOM 621 N N . LYS A 1 82 ? 13.334 -11.614 -5.895 1.00 98.44 82 LYS A N 1
ATOM 622 C CA . LYS A 1 82 ? 13.717 -12.292 -7.128 1.00 98.44 82 LYS A CA 1
ATOM 623 C C . LYS A 1 82 ? 12.642 -13.297 -7.513 1.00 98.44 82 LYS A C 1
ATOM 625 O O . LYS A 1 82 ? 11.982 -13.878 -6.650 1.00 98.44 82 LYS A O 1
ATOM 630 N N . LEU A 1 83 ? 12.482 -13.478 -8.814 1.00 98.25 83 LEU A N 1
ATOM 631 C CA . LEU A 1 83 ? 11.680 -14.526 -9.418 1.00 98.25 83 LEU A CA 1
ATOM 632 C C . LEU A 1 83 ? 12.602 -15.315 -10.342 1.00 98.25 83 LEU A C 1
ATOM 634 O O . LEU A 1 83 ? 13.141 -14.749 -11.298 1.00 98.25 83 LEU A O 1
ATOM 638 N N . ASN A 1 84 ? 12.799 -16.596 -10.037 1.00 98.00 84 ASN A N 1
ATOM 639 C CA . ASN A 1 84 ? 13.650 -17.508 -10.799 1.00 98.00 84 ASN A CA 1
ATOM 640 C C . ASN A 1 84 ? 15.053 -16.929 -11.097 1.00 98.00 84 ASN A C 1
ATOM 642 O O . ASN A 1 84 ? 15.554 -17.015 -12.218 1.00 98.00 84 ASN A O 1
ATOM 646 N N . GLY A 1 85 ? 15.697 -16.324 -10.091 1.00 96.88 85 GLY A N 1
ATOM 647 C CA . GLY A 1 85 ? 17.092 -15.865 -10.169 1.00 96.88 85 GLY A CA 1
ATOM 648 C C . GLY A 1 85 ? 17.308 -14.378 -10.471 1.00 96.88 85 GLY A C 1
ATOM 649 O O . GLY A 1 85 ? 18.425 -13.887 -10.279 1.00 96.88 85 GLY A O 1
ATOM 650 N N . ALA A 1 86 ? 16.280 -13.631 -10.885 1.00 97.44 86 ALA A N 1
ATOM 651 C CA . ALA A 1 86 ? 16.387 -12.199 -11.191 1.00 97.44 86 ALA A CA 1
ATOM 652 C C . ALA A 1 86 ? 15.372 -11.363 -10.401 1.00 97.44 86 ALA A C 1
ATOM 654 O O . ALA A 1 86 ? 14.209 -11.744 -10.287 1.00 97.44 86 ALA A O 1
ATOM 655 N N . HIS A 1 87 ? 15.799 -10.206 -9.881 1.00 98.25 87 HIS A N 1
ATOM 656 C CA . HIS A 1 87 ? 14.893 -9.247 -9.234 1.00 98.25 87 HIS A CA 1
ATOM 657 C C . HIS A 1 87 ? 13.833 -8.772 -10.223 1.00 98.25 87 HIS A C 1
ATOM 659 O O . HIS A 1 87 ? 14.156 -8.470 -11.374 1.00 98.25 87 HIS A O 1
ATOM 665 N N . ALA A 1 88 ? 12.580 -8.687 -9.773 1.00 98.19 88 ALA A N 1
ATOM 666 C CA . ALA A 1 88 ? 11.455 -8.411 -10.660 1.00 98.19 88 ALA A CA 1
ATOM 667 C C . ALA A 1 88 ? 11.608 -7.091 -11.437 1.00 98.19 88 ALA A C 1
ATOM 669 O O . ALA A 1 88 ? 11.298 -7.051 -12.624 1.00 98.19 88 ALA A O 1
ATOM 670 N N . ALA A 1 89 ? 12.180 -6.048 -10.820 1.00 97.81 89 ALA A N 1
ATOM 671 C CA . ALA A 1 89 ? 12.425 -4.745 -11.452 1.00 97.81 89 ALA A CA 1
ATOM 672 C C . ALA A 1 89 ? 13.405 -4.777 -12.648 1.00 97.81 89 ALA A C 1
ATOM 674 O O . ALA A 1 89 ? 13.441 -3.837 -13.439 1.00 97.81 89 ALA A O 1
ATOM 675 N N . ASN A 1 90 ? 14.202 -5.838 -12.794 1.00 96.00 90 ASN A N 1
ATOM 676 C CA . ASN A 1 90 ? 15.131 -6.031 -13.910 1.00 96.00 90 ASN A CA 1
ATOM 677 C C . ASN A 1 90 ? 15.024 -7.428 -14.541 1.00 96.00 90 ASN A C 1
ATOM 679 O O . ASN A 1 90 ? 15.969 -7.907 -15.174 1.00 96.00 90 ASN A O 1
ATOM 683 N N . ASN A 1 91 ? 13.875 -8.085 -14.372 1.00 98.19 91 ASN A N 1
ATOM 684 C CA . ASN A 1 91 ? 13.596 -9.391 -14.948 1.00 98.19 91 ASN A CA 1
ATOM 685 C C . ASN A 1 91 ? 13.011 -9.219 -16.362 1.00 98.19 91 ASN A C 1
ATOM 687 O O . ASN A 1 91 ? 11.858 -8.822 -16.525 1.00 98.19 91 ASN A O 1
ATOM 691 N N . VAL A 1 92 ? 13.831 -9.496 -17.383 1.00 97.81 92 VAL A N 1
ATOM 692 C CA . VAL A 1 92 ? 13.470 -9.338 -18.805 1.00 97.81 92 VAL A CA 1
ATOM 693 C C . VAL A 1 92 ? 12.337 -10.277 -19.212 1.00 97.81 92 VAL A C 1
ATOM 695 O O . VAL A 1 92 ? 11.445 -9.860 -19.946 1.00 97.81 92 VAL A O 1
ATOM 698 N N . GLU A 1 93 ? 12.340 -11.513 -18.711 1.00 98.12 93 GLU A N 1
ATOM 699 C CA . GLU A 1 93 ? 11.253 -12.457 -18.976 1.00 98.12 93 GLU A CA 1
ATOM 700 C C . GLU A 1 93 ? 9.929 -11.874 -18.477 1.00 98.12 93 GLU A C 1
ATOM 702 O O . GLU A 1 93 ? 8.976 -11.741 -19.235 1.00 98.12 93 GLU A O 1
ATOM 707 N N . LEU A 1 94 ? 9.902 -11.407 -17.229 1.00 98.50 94 LEU A N 1
ATOM 708 C CA . LEU A 1 94 ? 8.689 -10.896 -16.601 1.00 98.50 94 LEU A CA 1
ATOM 709 C C . LEU A 1 94 ? 8.188 -9.577 -17.218 1.00 98.50 94 LEU A C 1
ATOM 711 O O . LEU A 1 94 ? 7.024 -9.467 -17.600 1.00 98.50 94 LEU A O 1
ATOM 715 N N . LEU A 1 95 ? 9.041 -8.551 -17.285 1.00 98.56 95 LEU A N 1
ATOM 716 C CA . LEU A 1 95 ? 8.613 -7.188 -17.624 1.00 98.56 95 LEU A CA 1
ATOM 717 C C . LEU A 1 95 ? 8.565 -6.905 -19.127 1.00 98.56 95 LEU A C 1
ATOM 719 O O . LEU A 1 95 ? 7.830 -6.012 -19.552 1.00 98.56 95 LEU A O 1
ATOM 723 N N . ARG A 1 96 ? 9.335 -7.640 -19.933 1.00 97.38 96 ARG A N 1
ATOM 724 C CA . ARG A 1 96 ? 9.377 -7.447 -21.382 1.00 97.38 96 ARG A CA 1
ATOM 725 C C . ARG A 1 96 ? 8.652 -8.562 -22.106 1.00 97.38 96 ARG A C 1
ATOM 727 O O . ARG A 1 96 ? 7.668 -8.266 -22.769 1.00 97.38 96 ARG A O 1
ATOM 734 N N . HIS A 1 97 ? 9.099 -9.805 -21.959 1.00 98.12 97 HIS A N 1
ATOM 735 C CA . HIS A 1 97 ? 8.541 -10.906 -22.742 1.00 98.12 97 HIS A CA 1
ATOM 736 C C . HIS A 1 97 ? 7.092 -11.199 -22.350 1.00 98.12 97 HIS A C 1
ATOM 738 O O . HIS A 1 97 ? 6.204 -11.102 -23.186 1.00 98.12 97 HIS A O 1
ATOM 744 N N . ILE A 1 98 ? 6.814 -11.423 -21.069 1.00 98.69 98 ILE A N 1
ATOM 745 C CA . ILE A 1 98 ? 5.452 -11.688 -20.596 1.00 98.69 98 ILE A CA 1
ATOM 746 C C . ILE A 1 98 ? 4.586 -10.428 -20.683 1.00 98.69 98 ILE A C 1
ATOM 748 O O . ILE A 1 98 ? 3.567 -10.395 -21.368 1.00 98.69 98 ILE A O 1
ATOM 752 N N . LEU A 1 99 ? 4.976 -9.370 -19.971 1.00 98.75 99 LEU A N 1
ATOM 753 C CA . LEU A 1 99 ? 4.098 -8.216 -19.802 1.00 98.75 99 LEU A CA 1
ATOM 754 C C . LEU A 1 99 ? 3.886 -7.436 -21.111 1.00 98.75 99 LEU A C 1
ATOM 756 O O . LEU A 1 99 ? 2.758 -7.055 -21.414 1.00 98.75 99 LEU A O 1
ATOM 760 N N . ARG A 1 100 ? 4.939 -7.174 -21.894 1.00 98.19 100 ARG A N 1
ATOM 761 C CA . ARG A 1 100 ? 4.838 -6.315 -23.087 1.00 98.19 100 ARG A CA 1
ATOM 762 C C . ARG A 1 100 ? 4.702 -7.100 -24.385 1.00 98.19 100 ARG A C 1
ATOM 764 O O . ARG A 1 100 ? 3.837 -6.748 -25.179 1.00 98.19 100 ARG A O 1
ATOM 771 N N . ASP A 1 101 ? 5.524 -8.123 -24.605 1.00 98.25 101 ASP A N 1
ATOM 772 C CA . ASP A 1 101 ? 5.530 -8.864 -25.870 1.00 98.25 101 ASP A CA 1
ATOM 773 C C . ASP A 1 101 ? 4.311 -9.811 -25.959 1.00 98.25 101 ASP A C 1
ATOM 775 O O . ASP A 1 101 ? 3.594 -9.768 -26.959 1.00 98.25 101 ASP A O 1
ATOM 779 N N . ASP A 1 102 ? 4.024 -10.603 -24.914 1.00 98.44 102 ASP A N 1
ATOM 780 C CA . ASP A 1 102 ? 2.896 -11.551 -24.904 1.00 98.44 102 ASP A CA 1
ATOM 781 C C . ASP A 1 102 ? 1.550 -10.846 -24.668 1.00 98.44 102 ASP A C 1
ATOM 783 O O . ASP A 1 102 ? 0.589 -11.078 -25.404 1.00 98.44 102 ASP A O 1
ATOM 787 N N . TRP A 1 103 ? 1.450 -9.999 -23.635 1.00 98.62 103 TRP A N 1
ATOM 788 C CA . TRP A 1 103 ? 0.179 -9.358 -23.262 1.00 98.62 103 TRP A CA 1
ATOM 789 C C . TRP A 1 103 ? -0.072 -8.007 -23.943 1.00 98.62 103 TRP A C 1
ATOM 791 O O . TRP A 1 103 ? -1.176 -7.472 -23.856 1.00 98.62 103 TRP A O 1
ATOM 801 N N . GLY A 1 104 ? 0.922 -7.424 -24.617 1.00 98.25 104 GLY A N 1
ATOM 802 C CA . GLY A 1 104 ? 0.755 -6.137 -25.295 1.00 98.25 104 GLY A CA 1
ATOM 803 C C . GLY A 1 104 ? 0.593 -4.941 -24.349 1.00 98.25 104 GLY A C 1
ATOM 804 O O . GLY A 1 104 ? -0.017 -3.944 -24.739 1.00 98.25 104 GLY A O 1
ATOM 805 N N . PHE A 1 105 ? 1.099 -5.018 -23.112 1.00 98.62 105 PHE A N 1
ATOM 806 C CA . PHE A 1 105 ? 0.974 -3.934 -22.135 1.00 98.62 105 PHE A CA 1
ATOM 807 C C . PHE A 1 105 ? 1.656 -2.643 -22.610 1.00 98.62 105 PHE A C 1
ATOM 809 O O . PHE A 1 105 ? 2.881 -2.565 -22.754 1.00 98.62 105 PHE A O 1
ATOM 816 N N . ASP A 1 106 ? 0.853 -1.595 -22.783 1.00 97.25 106 ASP A N 1
ATOM 817 C CA . ASP A 1 106 ? 1.300 -0.263 -23.204 1.00 97.25 106 ASP A CA 1
ATOM 818 C C . ASP A 1 106 ? 1.302 0.770 -22.060 1.00 97.25 106 ASP A C 1
ATOM 820 O O . ASP A 1 106 ? 1.458 1.971 -22.296 1.00 97.25 106 ASP A O 1
ATOM 824 N N . GLY A 1 107 ? 1.086 0.308 -20.826 1.00 98.25 107 GLY A N 1
ATOM 825 C CA . GLY A 1 107 ? 1.169 1.109 -19.613 1.00 98.25 107 GLY A CA 1
ATOM 826 C C . GLY A 1 107 ? 2.593 1.217 -19.063 1.00 98.25 107 GLY A C 1
ATOM 827 O O . GLY A 1 107 ? 3.566 0.748 -19.668 1.00 98.25 107 GLY A O 1
ATOM 828 N N . PHE A 1 108 ? 2.698 1.845 -17.892 1.00 98.62 108 PHE A N 1
ATOM 829 C CA . PHE A 1 108 ? 3.966 2.079 -17.208 1.00 98.62 108 PHE A CA 1
ATOM 830 C C . PHE A 1 108 ? 4.271 1.021 -16.144 1.00 98.62 108 PHE A C 1
ATOM 832 O O . PHE A 1 108 ? 3.377 0.464 -15.507 1.00 98.62 108 PHE A O 1
ATOM 839 N N . VAL A 1 109 ? 5.558 0.785 -15.921 1.00 98.81 109 VAL A N 1
ATOM 840 C CA . VAL A 1 109 ? 6.098 -0.056 -14.861 1.00 98.81 109 VAL A CA 1
ATOM 841 C C . VAL A 1 109 ? 6.896 0.810 -13.895 1.00 98.81 109 VAL A C 1
ATOM 843 O O . VAL A 1 109 ? 7.878 1.452 -14.278 1.00 98.81 109 VAL A O 1
ATOM 846 N N . VAL A 1 110 ? 6.493 0.797 -12.629 1.00 98.75 110 VAL A N 1
ATOM 847 C CA . VAL A 1 110 ? 7.279 1.347 -11.517 1.00 98.75 110 VAL A CA 1
ATOM 848 C C . VAL A 1 110 ? 7.957 0.225 -10.742 1.00 98.75 110 VAL A C 1
ATOM 850 O O . VAL A 1 110 ? 7.438 -0.889 -10.679 1.00 98.75 110 VAL A O 1
ATOM 853 N N . SER A 1 111 ? 9.096 0.508 -10.113 1.00 98.50 111 SER A N 1
ATOM 854 C CA . SER A 1 111 ? 9.624 -0.404 -9.097 1.00 98.50 111 SER A CA 1
ATOM 855 C C . SER A 1 111 ? 8.862 -0.199 -7.801 1.00 98.50 111 SER A C 1
ATOM 857 O O . SER A 1 111 ? 8.407 0.912 -7.536 1.00 98.50 111 SER A O 1
ATOM 859 N N . ASP A 1 112 ? 8.805 -1.203 -6.934 1.00 97.88 112 ASP A N 1
ATOM 860 C CA . ASP A 1 112 ? 8.512 -0.922 -5.530 1.00 97.88 112 ASP A CA 1
ATOM 861 C C . ASP A 1 112 ? 9.594 0.004 -4.923 1.00 97.88 112 ASP A C 1
ATOM 863 O O . ASP A 1 112 ? 10.655 0.252 -5.516 1.00 97.88 112 ASP A O 1
ATOM 867 N N . TRP A 1 113 ? 9.323 0.563 -3.750 1.00 94.88 113 TRP A N 1
ATOM 868 C CA . TRP A 1 113 ?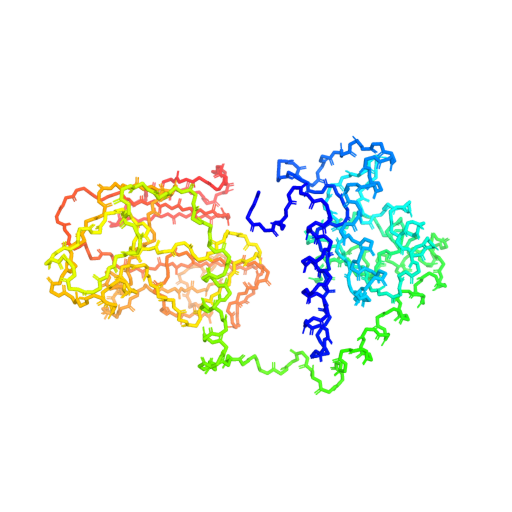 10.121 1.607 -3.117 1.00 94.88 113 TRP A CA 1
ATOM 869 C C . TRP A 1 113 ? 11.504 1.088 -2.707 1.00 94.88 113 TRP A C 1
ATOM 871 O O . TRP A 1 113 ? 11.610 0.295 -1.776 1.00 94.88 113 TRP A O 1
ATOM 881 N N . PHE A 1 114 ? 12.561 1.544 -3.383 1.00 94.31 114 PHE A N 1
ATOM 882 C CA . PHE A 1 114 ? 13.934 1.016 -3.323 1.00 94.31 114 PHE A CA 1
ATOM 883 C C . PHE A 1 114 ? 14.120 -0.388 -3.933 1.00 94.31 114 PHE A C 1
ATOM 885 O O . PHE A 1 114 ? 15.140 -1.032 -3.699 1.00 94.31 114 PHE A O 1
ATOM 892 N N . GLY A 1 115 ? 13.164 -0.867 -4.734 1.00 95.44 115 GLY A N 1
ATOM 893 C CA . GLY A 1 115 ? 13.201 -2.186 -5.382 1.00 95.44 115 GLY A CA 1
ATOM 894 C C . GLY A 1 115 ? 13.984 -2.244 -6.700 1.00 95.44 115 GLY A C 1
ATOM 895 O O . GLY A 1 115 ? 13.990 -3.276 -7.362 1.00 95.44 115 GLY A O 1
ATOM 896 N N . ALA A 1 116 ? 14.614 -1.144 -7.119 1.00 95.50 116 ALA A N 1
ATOM 897 C CA . ALA A 1 116 ? 15.394 -1.076 -8.351 1.00 95.50 116 ALA A CA 1
ATOM 898 C C . ALA A 1 116 ? 16.902 -1.143 -8.053 1.00 95.50 116 ALA A C 1
ATOM 900 O O . ALA A 1 116 ? 17.417 -0.346 -7.268 1.00 95.50 116 ALA A O 1
ATOM 901 N N . HIS A 1 117 ? 17.617 -2.072 -8.696 1.00 91.75 117 HIS A N 1
ATOM 902 C CA . HIS A 1 117 ? 18.989 -2.427 -8.299 1.00 91.75 117 HIS A CA 1
ATOM 903 C C . HIS A 1 117 ? 20.077 -2.064 -9.319 1.00 91.75 117 HIS A C 1
ATOM 905 O O . HIS A 1 117 ? 21.189 -1.724 -8.919 1.00 91.75 117 HIS A O 1
ATOM 911 N N . ASP A 1 118 ? 19.786 -2.116 -10.622 1.00 95.25 118 ASP A N 1
ATOM 912 C CA . ASP A 1 118 ? 20.781 -1.866 -11.672 1.00 95.25 118 ASP A CA 1
ATOM 913 C C . ASP A 1 118 ? 20.202 -1.072 -12.844 1.00 95.25 118 ASP A C 1
ATOM 915 O O . ASP A 1 118 ? 19.133 -1.381 -13.364 1.00 95.25 118 ASP A O 1
ATOM 919 N N . THR A 1 119 ? 20.936 -0.060 -13.300 1.00 96.88 119 THR A N 1
ATOM 920 C CA . THR A 1 119 ? 20.484 0.873 -14.336 1.00 96.88 119 THR A CA 1
ATOM 921 C C . THR A 1 119 ? 20.211 0.193 -15.676 1.00 96.88 119 THR A C 1
ATOM 923 O O . THR A 1 119 ? 19.158 0.418 -16.271 1.00 96.88 119 THR A O 1
ATOM 926 N N . ALA A 1 120 ? 21.176 -0.579 -16.184 1.00 97.00 120 ALA A N 1
ATOM 927 C CA . ALA A 1 120 ? 21.143 -1.061 -17.562 1.00 97.00 120 ALA A CA 1
ATOM 928 C C . ALA A 1 120 ? 20.172 -2.236 -17.716 1.00 97.00 120 ALA A C 1
ATOM 930 O O . ALA A 1 120 ? 19.335 -2.232 -18.610 1.00 97.00 120 ALA A O 1
ATOM 931 N N . SER A 1 121 ? 20.220 -3.207 -16.807 1.00 96.50 121 SER A N 1
ATOM 932 C CA . SER A 1 121 ? 19.301 -4.344 -16.836 1.00 96.50 121 SER A CA 1
ATOM 933 C C . SER A 1 121 ? 17.851 -3.928 -16.586 1.00 96.50 121 SER A C 1
ATOM 935 O O . SER A 1 121 ? 16.968 -4.436 -17.269 1.00 96.50 121 SER A O 1
ATOM 937 N N . SER A 1 122 ? 17.588 -2.960 -15.697 1.00 97.50 122 SER A N 1
ATOM 938 C CA . SER A 1 122 ? 16.213 -2.500 -15.442 1.00 97.50 122 SER A CA 1
ATOM 939 C C . SER A 1 122 ? 15.585 -1.850 -16.675 1.00 97.50 122 SER A C 1
ATOM 941 O O . SER A 1 122 ? 14.442 -2.146 -17.018 1.00 97.50 122 SER A O 1
ATOM 943 N N . ILE A 1 123 ? 16.323 -0.983 -17.381 1.00 97.31 123 ILE A N 1
ATOM 944 C CA . ILE A 1 123 ? 15.766 -0.323 -18.571 1.00 97.31 123 ILE A CA 1
ATOM 945 C C . ILE A 1 123 ? 15.594 -1.288 -19.750 1.00 97.31 123 ILE A C 1
ATOM 947 O O . ILE A 1 123 ? 14.608 -1.183 -20.482 1.00 97.31 123 ILE A O 1
ATOM 951 N N . GLU A 1 124 ? 16.503 -2.258 -19.903 1.00 96.31 124 GLU A N 1
ATOM 952 C CA . GLU A 1 124 ? 16.381 -3.315 -20.916 1.00 96.31 124 GLU A CA 1
ATOM 953 C C . GLU A 1 124 ? 15.223 -4.281 -20.622 1.00 96.31 124 GLU A C 1
ATOM 955 O O . GLU A 1 124 ? 14.576 -4.756 -21.560 1.00 96.31 124 GLU A O 1
ATOM 960 N N . ALA A 1 125 ? 14.929 -4.532 -19.340 1.00 97.38 125 ALA A N 1
ATOM 961 C CA . ALA A 1 125 ? 13.767 -5.302 -18.900 1.00 97.38 125 ALA A CA 1
ATOM 962 C C . ALA A 1 125 ? 12.445 -4.543 -19.079 1.00 97.38 125 ALA A C 1
ATOM 964 O O . ALA A 1 125 ? 11.400 -5.168 -19.193 1.00 97.38 125 ALA A O 1
ATOM 965 N N . GLY A 1 126 ? 12.472 -3.211 -19.157 1.00 97.25 126 GLY A N 1
ATOM 966 C CA . GLY A 1 126 ? 11.274 -2.405 -19.399 1.00 97.25 126 GLY A CA 1
ATOM 967 C C . GLY A 1 126 ? 10.699 -1.706 -18.171 1.00 97.25 126 GLY A C 1
ATOM 968 O O . GLY A 1 126 ? 9.532 -1.313 -18.216 1.00 97.25 126 GLY A O 1
ATOM 969 N N . LEU A 1 127 ? 11.501 -1.518 -17.118 1.00 98.50 127 LEU A N 1
ATOM 970 C CA . LEU A 1 127 ? 11.180 -0.612 -16.017 1.00 98.50 127 LEU A CA 1
ATOM 971 C C . LEU A 1 127 ? 11.127 0.837 -16.533 1.00 98.50 127 LEU A C 1
ATOM 973 O O . LEU A 1 127 ? 12.090 1.310 -17.137 1.00 98.50 127 LEU A O 1
ATOM 977 N N . ASP A 1 128 ? 10.021 1.547 -16.298 1.00 98.31 128 ASP A N 1
ATOM 978 C CA . ASP A 1 128 ? 9.871 2.944 -16.729 1.00 98.31 128 ASP A CA 1
ATOM 979 C C . ASP A 1 128 ? 10.325 3.921 -15.634 1.00 98.31 128 ASP A C 1
ATOM 981 O O . ASP A 1 128 ? 11.047 4.877 -15.920 1.00 98.31 128 ASP A O 1
ATOM 985 N N . VAL A 1 129 ? 9.940 3.679 -14.372 1.00 97.69 129 VAL A N 1
ATOM 986 C CA . VAL A 1 129 ? 10.216 4.598 -13.253 1.00 97.69 129 VAL A CA 1
ATOM 987 C C . VAL A 1 129 ? 10.721 3.846 -12.012 1.00 97.69 129 VAL A C 1
ATOM 989 O O . VAL A 1 129 ? 9.938 3.203 -11.311 1.00 97.69 129 VAL A O 1
ATOM 992 N N . PRO A 1 130 ? 12.018 3.939 -11.677 1.00 97.25 130 PRO A N 1
ATOM 993 C CA . PRO A 1 130 ? 12.544 3.395 -10.434 1.00 97.25 130 PRO A CA 1
ATOM 994 C C . PRO A 1 130 ? 12.205 4.329 -9.268 1.00 97.25 130 PRO A C 1
ATOM 996 O O . PRO A 1 130 ? 12.530 5.519 -9.293 1.00 97.25 130 PRO A O 1
ATOM 999 N N . MET A 1 131 ? 11.577 3.782 -8.233 1.00 95.94 131 MET A N 1
ATOM 1000 C CA . MET A 1 131 ? 11.124 4.519 -7.057 1.00 95.94 131 MET A CA 1
ATOM 1001 C C . MET A 1 131 ? 12.014 4.252 -5.833 1.00 95.94 131 MET A C 1
ATOM 1003 O O . MET A 1 131 ? 12.517 3.139 -5.677 1.00 95.94 131 MET A O 1
ATOM 1007 N N . PRO A 1 132 ? 12.160 5.224 -4.917 1.00 92.81 132 PRO A N 1
ATOM 1008 C CA . PRO A 1 132 ? 11.750 6.622 -5.050 1.00 92.81 132 PRO A CA 1
ATOM 1009 C C . PRO A 1 132 ? 12.768 7.513 -5.761 1.00 92.81 132 PRO A C 1
ATOM 1011 O O . PRO A 1 132 ? 13.925 7.149 -5.952 1.00 92.81 132 PRO A O 1
ATOM 1014 N N . GLY A 1 133 ? 12.333 8.726 -6.100 1.00 85.44 133 GLY A N 1
ATOM 1015 C CA . GLY A 1 133 ? 13.231 9.835 -6.417 1.00 85.44 133 GLY A CA 1
ATOM 1016 C C . GLY A 1 133 ? 13.657 10.621 -5.164 1.00 85.44 133 GLY A C 1
ATOM 1017 O O . GLY A 1 133 ? 13.127 10.387 -4.079 1.00 85.44 133 GLY A O 1
ATOM 1018 N N . PRO A 1 134 ? 14.586 11.587 -5.294 1.00 79.38 134 PRO A N 1
ATOM 1019 C CA . PRO A 1 134 ? 15.276 11.979 -6.528 1.00 79.38 134 PRO A CA 1
ATOM 1020 C C . PRO A 1 134 ? 16.554 11.166 -6.814 1.00 79.38 134 PRO A C 1
ATOM 1022 O O . PRO A 1 134 ? 17.006 11.121 -7.957 1.00 79.38 134 PRO A O 1
ATOM 1025 N N . ALA A 1 135 ? 17.149 10.531 -5.799 1.00 83.44 135 ALA A N 1
ATOM 1026 C CA . ALA A 1 135 ? 18.348 9.708 -5.945 1.00 83.44 135 ALA A CA 1
ATOM 1027 C C . ALA A 1 135 ? 17.958 8.248 -6.209 1.00 83.44 135 ALA A C 1
ATOM 1029 O O . ALA A 1 135 ? 17.448 7.568 -5.328 1.00 83.44 135 ALA A O 1
ATOM 1030 N N . THR A 1 136 ? 18.207 7.772 -7.428 1.00 90.75 136 THR A N 1
ATOM 1031 C CA . THR A 1 136 ? 17.793 6.440 -7.889 1.00 90.75 136 THR A CA 1
ATOM 1032 C C . THR A 1 136 ? 18.783 5.886 -8.923 1.00 90.75 136 THR A C 1
ATOM 1034 O O . THR A 1 136 ? 19.780 6.535 -9.251 1.00 90.75 136 THR A O 1
ATOM 1037 N N . ILE A 1 137 ? 18.523 4.689 -9.456 1.00 94.88 137 ILE A N 1
ATOM 1038 C CA . ILE A 1 137 ? 19.349 4.035 -10.484 1.00 94.88 137 ILE A CA 1
ATOM 1039 C C . ILE A 1 137 ? 19.284 4.735 -11.852 1.00 94.88 137 ILE A C 1
ATOM 1041 O O . ILE A 1 137 ? 20.088 4.433 -12.731 1.00 94.88 137 ILE A O 1
ATOM 1045 N N . TYR A 1 138 ? 18.340 5.653 -12.066 1.00 96.00 138 TYR A N 1
ATOM 1046 C CA . TYR A 1 138 ? 18.238 6.488 -13.270 1.00 96.00 138 TYR A CA 1
ATOM 1047 C C . TYR A 1 138 ? 18.798 7.903 -13.034 1.00 96.00 138 TYR A C 1
ATOM 1049 O O . TYR A 1 138 ? 19.517 8.165 -12.070 1.00 96.00 138 TYR A O 1
ATOM 1057 N N . GLY A 1 139 ? 18.586 8.817 -13.983 1.00 94.06 139 GLY A N 1
ATOM 1058 C CA . GLY A 1 139 ? 19.219 10.136 -13.987 1.00 94.06 139 GLY A CA 1
ATOM 1059 C C . GLY A 1 139 ? 20.664 10.056 -14.482 1.00 94.06 139 GLY A C 1
ATOM 1060 O O . GLY A 1 139 ? 20.919 9.583 -15.590 1.00 94.06 139 GLY A O 1
ATOM 1061 N N . ARG A 1 140 ? 21.634 10.496 -13.667 1.00 95.19 140 ARG A N 1
ATOM 1062 C CA . ARG A 1 140 ? 23.061 10.519 -14.060 1.00 95.19 140 ARG A CA 1
ATOM 1063 C C . ARG A 1 140 ? 23.602 9.141 -14.450 1.00 95.19 140 ARG A C 1
ATOM 1065 O O . ARG A 1 140 ? 24.429 9.043 -15.352 1.00 95.19 140 ARG A O 1
ATOM 1072 N N . HIS A 1 141 ? 23.121 8.091 -13.784 1.00 96.25 141 HIS A N 1
ATOM 1073 C CA . HIS A 1 141 ? 23.550 6.715 -14.020 1.00 96.25 141 HIS A CA 1
ATOM 1074 C C . HIS A 1 141 ? 23.066 6.211 -15.385 1.00 96.25 141 HIS A C 1
ATOM 1076 O O . HIS A 1 141 ? 23.845 5.621 -16.133 1.00 96.25 141 HIS A O 1
ATOM 1082 N N . LEU A 1 142 ? 21.817 6.524 -15.750 1.00 96.81 142 LEU A N 1
ATOM 1083 C CA . LEU A 1 142 ? 21.257 6.187 -17.058 1.00 96.81 142 LEU A CA 1
ATOM 1084 C C . LEU A 1 142 ? 21.935 6.974 -18.184 1.00 96.81 142 LEU A C 1
ATOM 1086 O O . LEU A 1 142 ? 22.323 6.389 -19.191 1.00 96.81 142 LEU A O 1
ATOM 1090 N N . LEU A 1 143 ? 22.175 8.273 -17.986 1.00 97.12 143 LEU A N 1
ATOM 1091 C CA . LEU A 1 143 ? 22.912 9.092 -18.952 1.00 97.12 143 LEU A CA 1
ATOM 1092 C C . LEU A 1 143 ? 24.324 8.544 -19.214 1.00 97.12 143 LEU A C 1
ATOM 1094 O O . LEU A 1 143 ? 24.762 8.494 -20.363 1.00 97.12 143 LEU A O 1
ATOM 1098 N N . ALA A 1 144 ? 25.039 8.132 -18.162 1.00 97.69 144 ALA A N 1
ATOM 1099 C CA . ALA A 1 144 ? 26.350 7.503 -18.301 1.00 97.69 144 ALA A CA 1
ATOM 1100 C C . ALA A 1 144 ? 26.257 6.186 -19.088 1.00 97.69 144 ALA A C 1
ATOM 1102 O O . ALA A 1 144 ? 27.014 5.991 -20.035 1.00 97.69 144 ALA A O 1
ATOM 1103 N N . ALA A 1 145 ? 25.279 5.331 -18.773 1.00 97.75 145 ALA A N 1
ATOM 1104 C CA . ALA A 1 145 ? 25.069 4.066 -19.476 1.00 97.75 145 ALA A CA 1
ATOM 1105 C C . ALA A 1 145 ? 24.798 4.244 -20.977 1.00 97.75 145 ALA A C 1
ATOM 1107 O O . ALA A 1 145 ? 25.329 3.480 -21.783 1.00 97.75 145 ALA A O 1
ATOM 1108 N N . VAL A 1 146 ? 24.036 5.274 -21.359 1.00 98.19 146 VAL A N 1
ATOM 1109 C CA . VAL A 1 146 ? 23.794 5.608 -22.771 1.00 98.19 146 VAL A CA 1
ATOM 1110 C C . VAL A 1 146 ? 25.071 6.092 -23.456 1.00 98.19 146 VAL A C 1
ATOM 1112 O O . VAL A 1 146 ? 25.421 5.607 -24.529 1.00 98.19 146 VAL A O 1
ATOM 1115 N N . ARG A 1 147 ? 25.818 7.006 -22.823 1.00 98.06 147 ARG A N 1
ATOM 1116 C CA . ARG A 1 147 ? 27.083 7.531 -23.374 1.00 98.06 147 ARG A CA 1
ATOM 1117 C C . ARG A 1 147 ? 28.153 6.458 -23.548 1.00 98.06 147 ARG A C 1
ATOM 1119 O O . ARG A 1 147 ? 28.964 6.547 -24.462 1.00 98.06 147 ARG A O 1
ATOM 1126 N N . GLU A 1 148 ? 28.150 5.461 -22.673 1.00 97.69 148 GLU A N 1
ATOM 1127 C CA . GLU A 1 148 ? 29.048 4.306 -22.723 1.00 97.69 148 GLU A CA 1
ATOM 1128 C C . GLU A 1 148 ? 28.569 3.214 -23.696 1.00 97.69 148 GLU A C 1
ATOM 1130 O O . GLU A 1 148 ? 29.265 2.219 -23.880 1.00 97.69 148 GLU A O 1
ATOM 1135 N N . GLY A 1 149 ? 27.391 3.366 -24.312 1.00 96.94 149 GLY A N 1
ATOM 1136 C CA . GLY A 1 149 ? 26.817 2.382 -25.234 1.00 96.94 149 GLY A CA 1
ATOM 1137 C C . GLY A 1 149 ? 26.269 1.119 -24.561 1.00 96.94 149 GLY A C 1
ATOM 1138 O O . GLY A 1 149 ? 25.946 0.158 -25.254 1.00 96.94 149 GLY A O 1
ATOM 1139 N N . ARG A 1 150 ? 26.147 1.105 -23.226 1.00 97.31 150 ARG A N 1
ATOM 1140 C CA . ARG A 1 150 ? 25.542 -0.005 -22.465 1.00 97.31 150 ARG A CA 1
ATOM 1141 C C . ARG A 1 150 ? 24.019 -0.031 -22.568 1.00 97.31 150 ARG A C 1
ATOM 1143 O O . ARG A 1 150 ? 23.426 -1.081 -22.369 1.00 97.31 150 ARG A O 1
ATOM 1150 N N . VAL A 1 151 ? 23.407 1.119 -22.845 1.00 97.50 151 VAL A N 1
ATOM 1151 C CA . VAL A 1 151 ? 21.964 1.285 -23.059 1.00 97.50 151 VAL A CA 1
ATOM 1152 C C . VAL A 1 151 ? 21.766 2.076 -24.344 1.00 97.50 151 VAL A C 1
ATOM 1154 O O . VAL A 1 151 ? 22.434 3.084 -24.563 1.00 97.50 151 VAL A O 1
ATOM 1157 N N . SER A 1 152 ? 20.845 1.642 -25.200 1.00 97.44 152 SER A N 1
ATOM 1158 C CA . SER A 1 152 ? 20.507 2.415 -26.399 1.00 97.44 152 SER A CA 1
ATOM 1159 C C . SER A 1 152 ? 19.575 3.584 -26.070 1.00 97.44 152 SER A C 1
ATOM 1161 O O . SER A 1 152 ? 18.667 3.458 -25.250 1.00 97.44 152 SER A O 1
ATOM 1163 N N . GLU A 1 153 ? 19.741 4.715 -26.757 1.00 97.19 153 GLU A N 1
ATOM 1164 C CA . GLU A 1 153 ? 18.817 5.854 -26.636 1.00 97.19 153 GLU A CA 1
ATOM 1165 C C . GLU A 1 153 ? 17.380 5.474 -27.029 1.00 97.19 153 GLU A C 1
ATOM 1167 O O . GLU A 1 153 ? 16.426 5.956 -26.429 1.00 97.19 153 GLU A O 1
ATOM 1172 N N . VAL A 1 154 ? 17.219 4.524 -27.960 1.00 97.12 154 VAL A N 1
ATOM 1173 C CA . VAL A 1 154 ? 15.911 3.966 -28.341 1.00 97.12 154 VAL A CA 1
ATOM 1174 C C . VAL A 1 154 ? 15.173 3.405 -27.124 1.00 97.12 154 VAL A C 1
ATOM 1176 O O . VAL A 1 154 ? 14.000 3.708 -26.943 1.00 97.12 154 VAL A O 1
ATOM 1179 N N . ARG A 1 155 ? 15.857 2.659 -26.245 1.00 9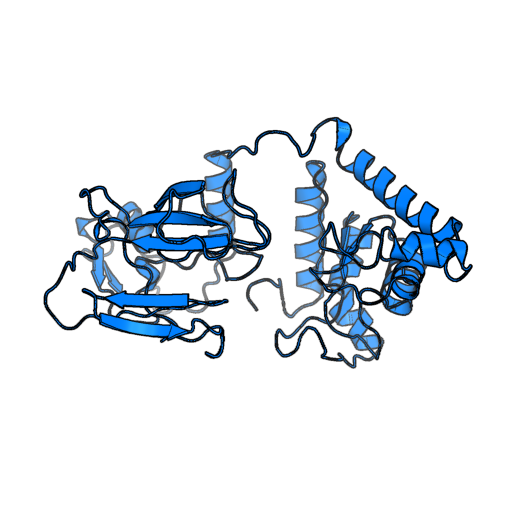4.94 155 ARG A N 1
ATOM 1180 C CA . ARG A 1 155 ? 15.237 2.109 -25.027 1.00 94.94 155 ARG A CA 1
ATOM 1181 C C . ARG A 1 155 ? 14.766 3.202 -24.083 1.00 94.94 155 ARG A C 1
ATOM 1183 O O . ARG A 1 155 ? 13.700 3.066 -23.502 1.00 94.94 155 ARG A O 1
ATOM 1190 N N . VAL A 1 156 ? 15.525 4.289 -23.960 1.00 97.69 156 VAL A N 1
ATOM 1191 C CA . VAL A 1 156 ? 15.115 5.453 -23.162 1.00 97.69 156 VAL A CA 1
ATOM 1192 C C . VAL A 1 156 ? 13.873 6.106 -23.763 1.00 97.69 156 VAL A C 1
ATOM 1194 O O . VAL A 1 156 ? 12.915 6.360 -23.037 1.00 97.69 156 VAL A O 1
ATOM 1197 N N . ASN A 1 157 ? 13.860 6.321 -25.079 1.00 98.00 157 ASN A N 1
ATOM 1198 C CA . ASN A 1 157 ? 12.734 6.946 -25.772 1.00 98.00 157 ASN A CA 1
ATOM 1199 C C . ASN A 1 157 ? 11.446 6.129 -25.629 1.00 98.00 157 ASN A C 1
ATOM 1201 O O . ASN A 1 157 ? 10.404 6.709 -25.347 1.00 98.00 157 ASN A O 1
ATOM 1205 N N . GLU A 1 158 ? 11.518 4.798 -25.708 1.00 96.88 158 GLU A N 1
ATOM 1206 C CA . GLU A 1 158 ? 10.355 3.939 -25.458 1.00 96.88 158 GLU A CA 1
ATOM 1207 C C . GLU A 1 158 ? 9.763 4.155 -24.050 1.00 96.88 158 GLU A C 1
ATOM 1209 O O . GLU A 1 158 ? 8.545 4.202 -23.904 1.00 96.88 158 GLU A O 1
ATOM 1214 N N . ARG A 1 159 ? 10.595 4.306 -23.003 1.00 97.00 159 ARG A N 1
ATOM 1215 C CA . ARG A 1 159 ? 10.098 4.588 -21.638 1.00 97.00 159 ARG A CA 1
ATOM 1216 C C . ARG A 1 159 ? 9.479 5.987 -21.548 1.00 97.00 159 ARG A C 1
ATOM 1218 O O . ARG A 1 159 ? 8.457 6.176 -20.895 1.00 97.00 159 ARG A O 1
ATOM 1225 N N . VAL A 1 160 ? 10.069 6.975 -22.227 1.00 97.62 160 VAL A N 1
ATOM 1226 C CA . VAL A 1 160 ? 9.521 8.341 -22.288 1.00 97.62 160 VAL A CA 1
ATOM 1227 C C . VAL A 1 160 ? 8.155 8.352 -22.979 1.00 97.62 160 VAL A C 1
ATOM 1229 O O . VAL A 1 160 ? 7.228 8.975 -22.467 1.00 97.62 160 VAL A O 1
ATOM 1232 N N . GLU A 1 161 ? 7.992 7.635 -24.091 1.00 98.06 161 GLU A N 1
ATOM 1233 C CA . GLU A 1 161 ? 6.711 7.511 -24.799 1.00 98.06 161 GLU A CA 1
ATOM 1234 C C . GLU A 1 161 ? 5.612 6.905 -23.915 1.00 98.06 161 GLU A C 1
ATOM 1236 O O . GLU A 1 161 ? 4.481 7.398 -23.915 1.00 98.06 161 GLU A O 1
ATOM 1241 N N . THR A 1 162 ? 5.943 5.891 -23.108 1.00 98.06 162 THR A N 1
ATOM 1242 C CA . THR A 1 162 ? 5.030 5.323 -22.105 1.00 98.06 162 THR A CA 1
ATOM 1243 C C . THR A 1 162 ? 4.546 6.382 -21.110 1.00 98.06 162 THR A C 1
ATOM 1245 O O . THR A 1 162 ? 3.350 6.479 -20.831 1.00 98.06 162 THR A O 1
ATOM 1248 N N . LEU A 1 163 ? 5.453 7.216 -20.590 1.00 97.25 163 LEU A N 1
ATOM 1249 C CA . LEU A 1 163 ? 5.101 8.264 -19.627 1.00 97.25 163 LEU A CA 1
ATOM 1250 C C . LEU A 1 163 ? 4.292 9.399 -20.263 1.00 97.25 163 LEU A C 1
ATOM 1252 O O . LEU A 1 163 ? 3.362 9.906 -19.641 1.00 97.25 163 LEU A O 1
ATOM 1256 N N . LEU A 1 164 ? 4.583 9.765 -21.513 1.00 97.50 164 LEU A N 1
ATOM 1257 C CA . LEU A 1 164 ? 3.773 10.732 -22.259 1.00 97.50 164 LEU A CA 1
ATOM 1258 C C . LEU A 1 164 ? 2.347 10.211 -22.487 1.00 97.50 164 LEU A C 1
ATOM 1260 O O . LEU A 1 164 ? 1.383 10.955 -22.320 1.00 97.50 164 LEU A O 1
ATOM 1264 N N . ARG A 1 165 ? 2.194 8.917 -22.793 1.00 97.44 165 ARG A N 1
ATOM 1265 C CA . ARG A 1 165 ? 0.879 8.267 -22.893 1.00 97.44 165 ARG A CA 1
ATOM 1266 C C . ARG A 1 165 ? 0.136 8.272 -21.560 1.00 97.44 165 ARG A C 1
ATOM 1268 O O . ARG A 1 165 ? -1.077 8.464 -21.550 1.00 97.44 165 ARG A O 1
ATOM 1275 N N . LEU A 1 166 ? 0.839 8.059 -20.448 1.00 96.69 166 LEU A N 1
ATOM 1276 C CA . LEU A 1 166 ? 0.246 8.156 -19.117 1.00 96.69 166 LEU A CA 1
ATOM 1277 C C . LEU A 1 166 ? -0.273 9.571 -18.841 1.00 96.69 166 LEU A C 1
ATOM 1279 O O . LEU A 1 166 ? -1.409 9.698 -18.401 1.00 96.69 166 LEU A O 1
ATOM 1283 N N . ILE A 1 167 ? 0.526 10.604 -19.134 1.00 95.38 167 ILE A N 1
ATOM 1284 C CA . ILE A 1 167 ? 0.135 12.015 -18.966 1.00 95.38 167 ILE A CA 1
ATOM 1285 C C . ILE A 1 167 ? -1.158 12.315 -19.730 1.00 95.38 167 ILE A C 1
ATOM 1287 O O . ILE A 1 167 ? -2.066 12.913 -19.161 1.00 95.38 167 ILE A O 1
ATOM 1291 N N . GLU A 1 168 ? -1.267 11.845 -20.976 1.00 95.12 168 GLU A N 1
ATOM 1292 C CA . GLU A 1 168 ? -2.487 11.986 -21.781 1.00 95.12 168 GLU A CA 1
ATOM 1293 C C . GLU A 1 168 ? -3.677 11.244 -21.149 1.00 95.12 168 GLU A C 1
ATOM 1295 O O . GLU A 1 168 ? -4.756 11.807 -20.980 1.00 95.12 168 GLU A O 1
ATOM 1300 N N . ARG A 1 169 ? -3.482 9.982 -20.741 1.00 95.50 169 ARG A N 1
ATOM 1301 C CA . ARG A 1 169 ? -4.530 9.149 -20.122 1.00 95.50 169 ARG A CA 1
ATOM 1302 C C . ARG A 1 169 ? -5.091 9.758 -18.837 1.00 95.50 169 ARG A C 1
ATOM 1304 O O . ARG A 1 169 ? -6.290 9.642 -18.586 1.00 95.50 169 ARG A O 1
ATOM 1311 N N . THR A 1 170 ? -4.236 10.381 -18.030 1.00 94.94 170 THR A N 1
ATOM 1312 C CA . THR A 1 170 ? -4.622 10.986 -16.748 1.00 94.94 170 THR A CA 1
ATOM 1313 C C . THR A 1 170 ? -4.951 12.469 -16.841 1.00 94.94 170 THR A C 1
ATOM 1315 O O . THR A 1 170 ? -5.415 13.039 -15.855 1.00 94.94 170 THR A O 1
ATOM 1318 N N . ARG A 1 171 ? -4.733 13.102 -18.003 1.00 93.38 171 ARG A N 1
ATOM 1319 C CA . ARG A 1 171 ? -4.897 14.553 -18.199 1.00 93.38 171 ARG A CA 1
ATOM 1320 C C . ARG A 1 171 ? -4.094 15.345 -17.163 1.00 93.38 171 ARG A C 1
ATOM 1322 O O . ARG A 1 171 ? -4.576 16.312 -16.575 1.00 93.38 171 ARG A O 1
ATOM 1329 N N . ALA A 1 172 ? -2.879 14.879 -16.863 1.00 90.88 172 ALA A N 1
ATOM 1330 C CA . ALA A 1 172 ? -2.066 15.418 -15.769 1.00 90.88 172 ALA A CA 1
ATOM 1331 C C . ALA A 1 172 ? -1.661 16.891 -15.977 1.00 90.88 172 ALA A C 1
ATOM 1333 O O . ALA A 1 172 ? -1.299 17.576 -15.022 1.00 90.88 172 ALA A O 1
ATOM 1334 N N . ASP A 1 173 ? -1.727 17.391 -17.209 1.00 88.25 173 ASP A N 1
ATOM 1335 C CA . ASP A 1 173 ? -1.556 18.801 -17.554 1.00 88.25 173 ASP A CA 1
ATOM 1336 C C . ASP A 1 173 ? -2.724 19.685 -17.078 1.00 88.25 173 ASP A C 1
ATOM 1338 O O . ASP A 1 173 ? -2.516 20.856 -16.757 1.00 88.25 173 ASP A O 1
ATOM 1342 N N . GLU A 1 174 ? -3.931 19.126 -16.963 1.00 90.25 174 GLU A N 1
ATOM 1343 C CA . GLU A 1 174 ? -5.111 19.810 -16.420 1.00 90.25 174 GLU A CA 1
ATOM 1344 C C . GLU A 1 174 ? -5.181 19.763 -14.884 1.00 90.25 174 GLU A C 1
ATOM 1346 O O . GLU A 1 174 ? -5.789 20.635 -14.258 1.00 90.25 174 GLU A O 1
ATOM 1351 N N . PHE A 1 175 ? -4.540 18.763 -14.272 1.00 84.50 175 PHE A N 1
ATOM 1352 C CA . PHE A 1 175 ? -4.538 18.519 -12.828 1.00 84.50 175 PHE A CA 1
ATOM 1353 C C . PHE A 1 175 ? -3.102 18.499 -12.284 1.00 84.50 175 PHE A C 1
ATOM 1355 O O . PHE A 1 175 ? -2.563 17.431 -11.982 1.00 84.50 175 PHE A O 1
ATOM 1362 N N . PRO A 1 176 ? -2.445 19.668 -12.157 1.00 81.88 176 PRO A N 1
ATOM 1363 C CA . PRO A 1 176 ? -1.050 19.716 -11.750 1.00 81.88 176 PRO A CA 1
ATOM 1364 C C . PRO A 1 176 ? -0.879 19.185 -10.323 1.00 81.88 176 PRO A C 1
ATOM 1366 O O . PRO A 1 176 ? -1.587 19.593 -9.404 1.00 81.88 176 PRO A O 1
ATOM 1369 N N . ALA A 1 177 ? 0.131 18.336 -10.117 1.00 79.94 177 ALA A N 1
ATOM 1370 C CA . ALA A 1 177 ? 0.448 17.749 -8.810 1.00 79.94 177 ALA A CA 1
ATOM 1371 C C . ALA A 1 177 ? 0.817 18.783 -7.726 1.00 79.94 177 ALA A C 1
ATOM 1373 O O . ALA A 1 177 ? 0.864 18.454 -6.548 1.00 79.94 177 ALA A O 1
ATOM 1374 N N . SER A 1 178 ? 1.099 20.032 -8.111 1.00 82.56 178 SER A N 1
ATOM 1375 C CA . SER A 1 178 ? 1.342 21.145 -7.187 1.00 82.56 178 SER A CA 1
ATOM 1376 C C . SER A 1 178 ? 0.063 21.772 -6.624 1.00 82.56 178 SER A C 1
ATOM 1378 O O . SER A 1 178 ? 0.154 22.664 -5.776 1.00 82.56 178 SER A O 1
ATOM 1380 N N . SER A 1 179 ? -1.117 21.362 -7.098 1.00 85.00 179 SER A N 1
ATOM 1381 C CA . SER A 1 179 ? -2.385 21.798 -6.520 1.00 85.00 179 SER A CA 1
ATOM 1382 C C . SER A 1 179 ? -2.491 21.368 -5.059 1.00 85.00 179 SER A C 1
ATOM 1384 O O . SER A 1 179 ? -2.000 20.317 -4.658 1.00 85.00 179 SER A O 1
ATOM 1386 N N . VAL A 1 180 ? -3.152 22.200 -4.255 1.00 84.62 180 VAL A N 1
ATOM 1387 C CA . VAL A 1 180 ? -3.399 21.908 -2.839 1.00 84.62 180 VAL A CA 1
ATOM 1388 C C . VAL A 1 180 ? -4.281 20.667 -2.739 1.00 84.62 180 VAL A C 1
ATOM 1390 O O . VAL A 1 180 ? -5.351 20.628 -3.347 1.00 84.62 180 VAL A O 1
ATOM 1393 N N . GLU A 1 181 ? -3.837 19.679 -1.966 1.00 84.44 181 GLU A N 1
ATOM 1394 C CA . GLU A 1 181 ? -4.624 18.486 -1.667 1.00 84.44 181 GLU A CA 1
ATOM 1395 C C . GLU A 1 181 ? -5.949 18.866 -0.996 1.00 84.44 181 GLU A C 1
ATOM 1397 O O . GLU A 1 181 ? -6.019 19.777 -0.166 1.00 84.44 181 GLU A O 1
ATOM 1402 N N . GLN A 1 182 ? -7.018 18.167 -1.369 1.00 84.81 182 GLN A N 1
ATOM 1403 C CA . GLN A 1 182 ? -8.359 18.421 -0.858 1.00 84.81 182 GLN A CA 1
ATOM 1404 C C . GLN A 1 182 ? -8.937 17.150 -0.254 1.00 84.81 182 GLN A C 1
ATOM 1406 O O . GLN A 1 182 ? -8.863 16.077 -0.848 1.00 84.81 182 GLN A O 1
ATOM 1411 N N . THR A 1 183 ? -9.576 17.301 0.901 1.00 88.25 183 THR A N 1
ATOM 1412 C CA . THR A 1 183 ? -10.398 16.254 1.503 1.00 88.25 183 THR A CA 1
ATOM 1413 C C . THR A 1 183 ? -11.850 16.493 1.116 1.00 88.25 183 THR A C 1
ATOM 1415 O O . THR A 1 183 ? -12.409 17.545 1.431 1.00 88.25 183 THR A O 1
ATOM 1418 N N . VAL A 1 184 ? -12.466 15.516 0.453 1.00 88.50 184 VAL A N 1
ATOM 1419 C CA . VAL A 1 184 ? -13.896 15.523 0.127 1.00 88.50 184 VAL A CA 1
ATOM 1420 C C . VAL A 1 184 ? -14.615 14.598 1.108 1.00 88.50 184 VAL A C 1
ATOM 1422 O O . VAL A 1 184 ? -14.316 13.412 1.167 1.00 88.50 184 VAL A O 1
ATOM 1425 N N . ASP A 1 185 ? -15.540 15.142 1.902 1.00 91.56 185 ASP A N 1
ATOM 1426 C CA . ASP A 1 185 ? -16.451 14.358 2.750 1.00 91.56 185 ASP A CA 1
ATOM 1427 C C . ASP A 1 185 ? -17.855 14.368 2.130 1.00 91.56 185 ASP A C 1
ATOM 1429 O O . ASP A 1 185 ? -18.675 15.247 2.412 1.00 91.56 185 ASP A O 1
ATOM 1433 N N . ASP A 1 186 ? -18.117 13.405 1.242 1.00 93.19 186 ASP A N 1
ATOM 1434 C CA . ASP A 1 186 ? -19.433 13.202 0.635 1.00 93.19 186 ASP A CA 1
ATOM 1435 C C . ASP A 1 186 ? -20.237 12.134 1.416 1.00 93.19 186 ASP A C 1
ATOM 1437 O O . ASP A 1 186 ? -19.829 10.968 1.506 1.00 93.19 186 ASP A O 1
ATOM 1441 N N . PRO A 1 187 ? -21.432 12.467 1.950 1.00 92.88 187 PRO A N 1
ATOM 1442 C CA . PRO A 1 187 ? -22.331 11.490 2.567 1.00 92.88 187 PRO A CA 1
ATOM 1443 C C . PRO A 1 187 ? -22.669 10.275 1.681 1.00 92.88 187 PRO A C 1
ATOM 1445 O O . PRO A 1 187 ? -22.900 9.181 2.203 1.00 92.88 187 PRO A O 1
ATOM 1448 N N . ASN A 1 188 ? -22.702 10.434 0.354 1.00 95.81 188 ASN A N 1
ATOM 1449 C CA . ASN A 1 188 ? -22.949 9.338 -0.585 1.00 95.81 188 ASN A CA 1
ATOM 1450 C C . ASN A 1 188 ? -21.762 8.373 -0.661 1.00 95.81 188 ASN A C 1
ATOM 1452 O O . ASN A 1 188 ? -21.971 7.159 -0.732 1.00 95.81 188 ASN A O 1
ATOM 1456 N N . GLU A 1 189 ? -20.532 8.886 -0.599 1.00 93.88 189 GLU A N 1
ATOM 1457 C CA . GLU A 1 189 ? -19.320 8.068 -0.521 1.00 93.88 189 GLU A CA 1
ATOM 1458 C C . GLU A 1 189 ? -19.273 7.315 0.809 1.00 93.88 189 GLU A C 1
ATOM 1460 O O . GLU A 1 189 ? -19.072 6.099 0.816 1.00 93.88 189 GLU A O 1
ATOM 1465 N N . ARG A 1 190 ? -19.602 7.974 1.930 1.00 92.00 190 ARG A N 1
ATOM 1466 C CA . ARG A 1 190 ? -19.745 7.301 3.235 1.00 92.00 190 ARG A CA 1
ATOM 1467 C C . ARG A 1 190 ? -20.785 6.181 3.194 1.00 92.00 190 ARG A C 1
ATOM 1469 O O . ARG A 1 190 ? -20.537 5.076 3.686 1.00 92.00 190 ARG A O 1
ATOM 1476 N N . ALA A 1 191 ? -21.936 6.417 2.563 1.00 94.44 191 ALA A N 1
ATOM 1477 C CA . ALA A 1 191 ? -22.958 5.390 2.376 1.00 94.44 191 ALA A CA 1
ATOM 1478 C C . ALA A 1 191 ? -22.468 4.233 1.485 1.00 94.44 191 ALA A C 1
ATOM 1480 O O . ALA A 1 191 ? -22.765 3.069 1.768 1.00 94.44 191 ALA A O 1
ATOM 1481 N N . LEU A 1 192 ? -21.703 4.522 0.428 1.00 95.44 192 LEU A N 1
ATOM 1482 C CA . LEU A 1 192 ? -21.099 3.507 -0.433 1.00 95.44 192 LEU A CA 1
ATOM 1483 C C . LEU A 1 192 ? -20.080 2.651 0.331 1.00 95.44 192 LEU A C 1
ATOM 1485 O O . LEU A 1 192 ? -20.191 1.427 0.281 1.00 95.44 192 LEU A O 1
ATOM 1489 N N . VAL A 1 193 ? -19.163 3.268 1.081 1.00 93.62 193 VAL A N 1
ATOM 1490 C CA . VAL A 1 193 ? -18.163 2.571 1.908 1.00 93.62 193 VAL A CA 1
ATOM 1491 C C . VAL A 1 193 ? -18.847 1.699 2.961 1.00 93.62 193 VAL A C 1
ATOM 1493 O O . VAL A 1 193 ? -18.493 0.530 3.112 1.00 93.62 193 VAL A O 1
ATOM 1496 N N . ARG A 1 194 ? -19.902 2.198 3.621 1.00 93.81 194 ARG A N 1
ATOM 1497 C CA . ARG A 1 194 ? -20.707 1.403 4.564 1.00 93.81 194 ARG A CA 1
ATOM 1498 C C . ARG A 1 194 ? -21.343 0.182 3.897 1.00 93.81 194 ARG A C 1
ATOM 1500 O O . ARG A 1 194 ? -21.334 -0.901 4.481 1.00 93.81 194 ARG A O 1
ATOM 1507 N N . ARG A 1 195 ? -21.894 0.329 2.685 1.00 97.31 195 ARG A N 1
ATOM 1508 C CA . ARG A 1 195 ? -22.449 -0.805 1.923 1.00 97.31 195 ARG A CA 1
ATOM 1509 C C . ARG A 1 195 ? -21.368 -1.804 1.525 1.00 97.31 195 ARG A C 1
ATOM 1511 O O . ARG A 1 195 ? -21.606 -2.997 1.662 1.00 97.31 195 ARG A O 1
ATOM 1518 N N . ALA A 1 196 ? -20.207 -1.339 1.064 1.00 95.75 196 ALA A N 1
ATOM 1519 C CA . ALA A 1 196 ? -19.088 -2.204 0.696 1.00 95.75 196 ALA A CA 1
ATOM 1520 C C . ALA A 1 196 ? -18.571 -2.998 1.907 1.00 95.75 196 ALA A C 1
ATOM 1522 O O . ALA A 1 196 ? -18.437 -4.215 1.824 1.00 95.75 196 ALA A O 1
ATOM 1523 N N . ALA A 1 197 ? -18.390 -2.339 3.057 1.00 94.31 197 ALA A N 1
ATOM 1524 C CA . ALA A 1 197 ? -18.004 -2.991 4.308 1.00 94.31 197 ALA A CA 1
ATOM 1525 C C . ALA A 1 197 ? -19.034 -4.043 4.758 1.00 94.31 197 ALA A C 1
ATOM 1527 O O . ALA A 1 197 ? -18.660 -5.141 5.165 1.00 94.31 197 ALA A O 1
ATOM 1528 N N . ALA A 1 198 ? -20.333 -3.741 4.642 1.00 95.88 198 ALA A N 1
ATOM 1529 C CA . ALA A 1 198 ? -21.394 -4.696 4.957 1.00 95.88 198 ALA A CA 1
ATOM 1530 C C . ALA A 1 198 ? -21.440 -5.881 3.974 1.00 95.88 198 ALA A C 1
ATOM 1532 O O . ALA A 1 198 ? -21.643 -7.012 4.402 1.00 95.88 198 ALA A O 1
ATOM 1533 N N . ALA A 1 199 ? -21.239 -5.638 2.675 1.00 97.06 199 ALA A N 1
ATOM 1534 C CA . ALA A 1 199 ? -21.237 -6.673 1.640 1.00 97.06 199 ALA A CA 1
ATOM 1535 C C . ALA A 1 199 ? -19.993 -7.578 1.696 1.00 97.06 199 ALA A C 1
ATOM 1537 O O . ALA A 1 199 ? -20.074 -8.741 1.314 1.00 97.06 199 ALA A O 1
ATOM 1538 N N . GLY A 1 200 ? -18.861 -7.058 2.184 1.00 95.00 200 GLY A N 1
ATOM 1539 C CA . GLY A 1 200 ? -17.635 -7.828 2.408 1.00 95.00 200 GLY A CA 1
ATOM 1540 C C . GLY A 1 200 ? -17.640 -8.665 3.693 1.00 95.00 200 GLY A C 1
ATOM 1541 O O . GLY A 1 200 ? -16.756 -9.498 3.880 1.00 95.00 200 GLY A O 1
ATOM 1542 N N . ALA A 1 201 ? -18.612 -8.470 4.589 1.00 96.12 201 ALA A N 1
ATOM 1543 C CA . ALA A 1 201 ? -18.715 -9.243 5.822 1.00 96.12 201 ALA A CA 1
ATOM 1544 C C . ALA A 1 201 ? -19.269 -10.655 5.558 1.00 96.12 201 ALA A C 1
ATOM 1546 O O . ALA A 1 201 ? -20.287 -10.827 4.889 1.00 96.12 201 ALA A O 1
ATOM 1547 N N . VAL A 1 202 ? -18.636 -11.674 6.147 1.00 97.25 202 VAL A N 1
ATOM 1548 C CA . VAL A 1 202 ? -1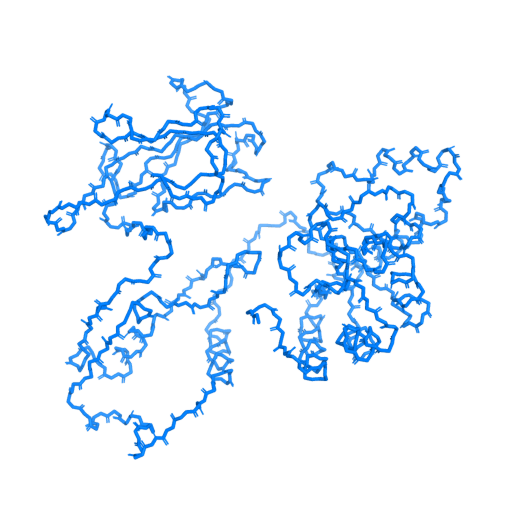9.032 -13.083 5.985 1.00 97.25 202 VAL A CA 1
ATOM 1549 C C . VAL A 1 202 ? -19.616 -13.623 7.290 1.00 97.25 202 VAL A C 1
ATOM 1551 O O . VAL A 1 202 ? -18.938 -13.681 8.317 1.00 97.25 202 VAL A O 1
ATOM 1554 N N . LEU A 1 203 ? -20.877 -14.066 7.256 1.00 97.69 203 LEU A N 1
ATOM 1555 C CA . LEU A 1 203 ? -21.499 -14.778 8.374 1.00 97.69 203 LEU A CA 1
ATOM 1556 C C . LEU A 1 203 ? -21.015 -16.233 8.396 1.00 97.69 203 LEU A C 1
ATOM 1558 O O . LEU A 1 203 ? -21.558 -17.088 7.704 1.00 97.69 203 LEU A O 1
ATOM 1562 N N . VAL A 1 204 ? -19.997 -16.513 9.209 1.00 98.25 204 VAL A N 1
ATOM 1563 C CA . VAL A 1 204 ? -19.382 -17.852 9.283 1.00 98.25 204 VAL A CA 1
ATOM 1564 C C . VAL A 1 204 ? -20.238 -18.848 10.075 1.00 98.25 204 VAL A C 1
ATOM 1566 O O . VAL A 1 204 ? -20.266 -20.035 9.759 1.00 98.25 204 VAL A O 1
ATOM 1569 N N . ARG A 1 205 ? -20.947 -18.390 11.116 1.00 97.94 205 ARG A N 1
ATOM 1570 C CA . ARG A 1 205 ? -21.769 -19.249 11.983 1.00 97.94 205 ARG A CA 1
ATOM 1571 C C . ARG A 1 205 ? -22.966 -18.487 12.541 1.00 97.94 205 ARG A C 1
ATOM 1573 O O . ARG A 1 205 ? -22.809 -17.384 13.054 1.00 97.94 205 ARG A O 1
ATOM 1580 N N . ASN A 1 206 ? -24.144 -19.107 12.494 1.00 98.00 206 ASN A N 1
ATOM 1581 C CA . ASN A 1 206 ? -25.363 -18.618 13.137 1.00 98.00 206 ASN A CA 1
ATOM 1582 C C . ASN A 1 206 ? -26.204 -19.815 13.595 1.00 98.00 206 ASN A C 1
ATOM 1584 O O . ASN A 1 206 ? -26.760 -20.536 12.772 1.00 98.00 206 ASN A O 1
ATOM 1588 N N . GLU A 1 207 ? -26.268 -20.050 14.901 1.00 97.88 207 GLU A N 1
ATOM 1589 C CA . GLU A 1 207 ? -27.019 -21.158 15.497 1.00 97.88 207 GLU A CA 1
ATOM 1590 C C . GLU A 1 207 ? -28.168 -20.618 16.341 1.00 97.88 207 GLU A C 1
ATOM 1592 O O . GLU A 1 207 ? -28.072 -19.526 16.896 1.00 97.88 207 GLU A O 1
ATOM 1597 N N . ASN A 1 208 ? -29.247 -21.396 16.459 1.00 96.12 208 ASN A N 1
ATOM 1598 C CA . ASN A 1 208 ? -30.419 -21.054 17.275 1.00 96.12 208 ASN A CA 1
ATOM 1599 C C . ASN A 1 208 ? -31.030 -19.679 16.946 1.00 96.12 208 ASN A C 1
ATOM 1601 O O . ASN A 1 208 ? -31.576 -19.023 17.830 1.00 96.12 208 ASN A O 1
ATOM 1605 N N . SER A 1 209 ? -30.917 -19.238 15.688 1.00 94.75 209 SER A N 1
ATOM 1606 C CA . SER A 1 209 ? -31.372 -17.916 15.239 1.00 94.75 209 SER A CA 1
ATOM 1607 C C . SER A 1 209 ? -30.807 -16.767 16.085 1.00 94.75 209 SER A C 1
ATOM 1609 O O . SER A 1 209 ? -31.518 -15.813 16.391 1.00 94.75 209 SER A O 1
ATOM 1611 N N . ALA A 1 210 ? -29.532 -16.863 16.483 1.00 94.94 210 ALA A N 1
ATOM 1612 C CA . ALA A 1 210 ? -28.865 -15.832 17.277 1.00 94.94 210 ALA A CA 1
ATOM 1613 C C . ALA A 1 210 ? -28.804 -14.470 16.561 1.00 94.94 210 ALA A C 1
ATOM 1615 O O . ALA A 1 210 ? -28.837 -13.429 17.213 1.00 94.94 210 ALA A O 1
ATOM 1616 N N . LEU A 1 211 ? -28.716 -14.479 15.228 1.00 95.81 211 LEU A N 1
ATOM 1617 C CA . LEU A 1 211 ? -28.824 -13.296 14.375 1.00 95.81 211 LEU A CA 1
ATOM 1618 C C . LEU A 1 211 ? -29.978 -13.445 13.366 1.00 95.81 211 LEU A C 1
ATOM 1620 O O . LEU A 1 211 ? -30.219 -14.567 12.899 1.00 95.81 211 LEU A O 1
ATOM 1624 N N . PRO A 1 212 ? -30.632 -12.334 12.964 1.00 94.88 212 PRO A N 1
ATOM 1625 C CA . PRO A 1 212 ? -30.352 -10.944 13.356 1.00 94.88 212 PRO A CA 1
ATOM 1626 C C . PRO A 1 212 ? -30.836 -10.599 14.773 1.00 94.88 212 PRO A C 1
ATOM 1628 O O . PRO A 1 212 ? -31.811 -11.159 15.267 1.00 94.88 212 PRO A O 1
ATOM 1631 N N . LEU A 1 213 ? -30.160 -9.645 15.417 1.00 94.06 213 LEU A N 1
ATOM 1632 C CA . LEU A 1 213 ? -30.609 -9.085 16.690 1.00 94.06 213 LEU A CA 1
ATOM 1633 C C . LEU A 1 213 ? -31.583 -7.932 16.415 1.00 94.06 213 LEU A C 1
ATOM 1635 O O . LEU A 1 213 ? -31.185 -6.849 15.988 1.00 94.06 213 LEU A O 1
ATOM 1639 N N . GLU A 1 214 ? -32.872 -8.164 16.640 1.00 93.50 214 GLU A N 1
ATOM 1640 C CA . GLU A 1 214 ? -33.892 -7.138 16.419 1.00 93.50 214 GLU A CA 1
ATOM 1641 C C . GLU A 1 214 ? -33.861 -6.074 17.522 1.00 93.50 214 GLU A C 1
ATOM 1643 O O . GLU A 1 214 ? -33.674 -6.380 18.705 1.00 93.50 214 GLU A O 1
ATOM 1648 N N . VAL A 1 215 ? -34.085 -4.808 17.164 1.00 93.94 215 VAL A N 1
ATOM 1649 C CA . VAL A 1 215 ? -34.174 -3.738 18.170 1.00 93.94 215 VAL A CA 1
ATOM 1650 C C . VAL A 1 215 ? -35.368 -3.979 19.085 1.00 93.94 215 VAL A C 1
ATOM 1652 O O . VAL A 1 215 ? -36.473 -4.256 18.630 1.00 93.94 215 VAL A O 1
ATOM 1655 N N . GLY A 1 216 ? -35.127 -3.880 20.392 1.00 89.81 216 GLY A N 1
ATOM 1656 C CA . GLY A 1 216 ? -36.126 -4.150 21.425 1.00 89.81 216 GLY A CA 1
ATOM 1657 C C . GLY A 1 216 ? -36.320 -5.633 21.759 1.00 89.81 216 GLY A C 1
ATOM 1658 O O . GLY A 1 216 ? -37.030 -5.930 22.715 1.00 89.81 216 GLY A O 1
ATOM 1659 N N . SER A 1 217 ? -35.674 -6.565 21.043 1.00 90.50 217 SER A N 1
ATOM 1660 C CA . SER A 1 217 ? -35.727 -8.000 21.385 1.00 90.50 217 SER A CA 1
ATOM 1661 C C . SER A 1 217 ? -35.000 -8.337 22.691 1.00 90.50 217 SER A C 1
ATOM 1663 O O . SER A 1 217 ? -35.311 -9.334 23.342 1.00 90.50 217 SER A O 1
ATOM 1665 N N . VAL A 1 218 ? -34.062 -7.482 23.101 1.00 88.88 218 VAL A N 1
ATOM 1666 C CA . VAL A 1 218 ? -33.313 -7.580 24.354 1.00 88.88 218 VAL A CA 1
ATOM 1667 C C . VAL A 1 218 ? -33.301 -6.228 25.060 1.00 88.88 218 VAL A C 1
ATOM 1669 O O . VAL A 1 218 ? -33.265 -5.181 24.417 1.00 88.88 218 VAL A O 1
ATOM 1672 N N . GLN A 1 219 ? -33.323 -6.251 26.393 1.00 90.69 219 GLN A N 1
ATOM 1673 C CA . GLN A 1 219 ? -33.260 -5.032 27.210 1.00 90.69 219 GLN A CA 1
ATOM 1674 C C . GLN A 1 219 ? -31.842 -4.455 27.284 1.00 90.69 219 GLN A C 1
ATOM 1676 O O . GLN A 1 219 ? -31.668 -3.242 27.323 1.00 90.69 219 GLN A O 1
ATOM 1681 N N . THR A 1 220 ? -30.836 -5.334 27.304 1.00 95.81 220 THR A N 1
ATOM 1682 C CA . THR A 1 220 ? -29.432 -4.967 27.495 1.00 95.81 220 THR A CA 1
ATOM 1683 C C . THR A 1 220 ? -28.543 -5.843 26.619 1.00 95.81 220 THR A C 1
ATOM 1685 O O . THR A 1 220 ? -28.738 -7.055 26.548 1.00 95.81 220 THR A O 1
ATOM 1688 N N . ILE A 1 221 ? -27.535 -5.235 26.001 1.00 96.88 221 ILE A N 1
ATOM 1689 C CA . ILE A 1 221 ? -26.502 -5.867 25.186 1.00 96.88 221 ILE A CA 1
ATOM 1690 C C . ILE A 1 221 ? -25.153 -5.609 25.859 1.00 96.88 221 ILE A C 1
ATOM 1692 O O . ILE A 1 221 ? -24.718 -4.465 26.016 1.00 96.88 221 ILE A O 1
ATOM 1696 N N . ALA A 1 222 ? -24.478 -6.685 26.257 1.00 97.12 222 ALA A N 1
ATOM 1697 C CA . ALA A 1 222 ? -23.103 -6.614 26.730 1.00 97.12 222 ALA A CA 1
ATOM 1698 C C . ALA A 1 222 ? -22.145 -6.676 25.531 1.00 97.12 222 ALA A C 1
ATOM 1700 O O . ALA A 1 222 ? -22.088 -7.683 24.829 1.00 97.12 222 ALA A O 1
ATOM 1701 N N . VAL A 1 223 ? -21.382 -5.607 25.313 1.00 97.50 223 VAL A N 1
ATOM 1702 C CA . VAL A 1 223 ? -20.353 -5.517 24.273 1.00 97.50 223 VAL A CA 1
ATOM 1703 C C . VAL A 1 223 ? -18.995 -5.737 24.929 1.00 97.50 223 VAL A C 1
ATOM 1705 O O . VAL A 1 223 ? -18.587 -4.969 25.804 1.00 97.50 223 VAL A O 1
ATOM 1708 N N . LEU A 1 224 ? -18.301 -6.801 24.534 1.00 96.50 224 LEU A N 1
ATOM 1709 C CA . LEU A 1 224 ? -17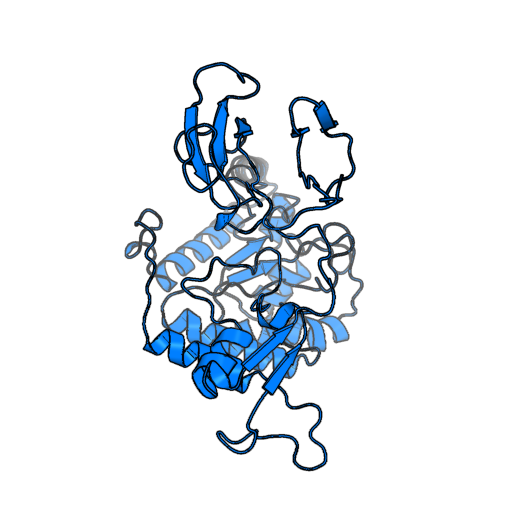.034 -7.211 25.134 1.00 96.50 224 LEU A CA 1
ATOM 1710 C C . LEU A 1 224 ? -15.925 -7.244 24.084 1.00 96.50 224 LEU A C 1
ATOM 1712 O O . LEU A 1 224 ? -16.131 -7.738 22.978 1.00 96.50 224 LEU A O 1
ATOM 1716 N N . GLY A 1 225 ? -14.740 -6.776 24.466 1.00 94.69 225 GLY A N 1
ATOM 1717 C CA . GLY A 1 225 ? -13.525 -6.905 23.665 1.00 94.69 225 GLY A CA 1
ATOM 1718 C C . GLY A 1 225 ? -12.936 -5.563 23.217 1.00 94.69 225 GLY A C 1
ATOM 1719 O O . GLY A 1 225 ? -13.677 -4.622 22.925 1.00 94.69 225 GLY A O 1
ATOM 1720 N N . PRO A 1 226 ? -11.600 -5.462 23.119 1.00 90.94 226 PRO A N 1
ATOM 1721 C CA . PRO A 1 226 ? -10.903 -4.202 22.845 1.00 90.94 226 PRO A CA 1
ATOM 1722 C C . PRO A 1 226 ? -11.267 -3.574 21.488 1.00 90.94 226 PRO A C 1
ATOM 1724 O O . PRO A 1 226 ? -11.411 -2.355 21.395 1.00 90.94 226 PRO A O 1
ATOM 1727 N N . ASN A 1 227 ? -11.517 -4.393 20.459 1.00 92.94 227 ASN A N 1
ATOM 1728 C CA . ASN A 1 227 ? -11.862 -3.909 19.116 1.00 92.94 227 ASN A CA 1
ATOM 1729 C C . ASN A 1 227 ? -13.269 -3.295 19.009 1.00 92.94 227 ASN A C 1
ATOM 1731 O O . ASN A 1 227 ? -13.594 -2.699 17.981 1.00 92.94 227 ASN A O 1
ATOM 1735 N N . ALA A 1 228 ? -14.107 -3.423 20.046 1.00 94.25 228 ALA A N 1
ATOM 1736 C CA . ALA A 1 228 ? -15.409 -2.771 20.053 1.00 94.25 228 ALA A CA 1
ATOM 1737 C C . ALA A 1 228 ? -15.259 -1.244 20.055 1.00 94.25 228 ALA A C 1
ATOM 1739 O O . ALA A 1 228 ? -15.927 -0.572 19.282 1.00 94.25 228 ALA A O 1
ATOM 1740 N N . ARG A 1 229 ? -14.354 -0.710 20.888 1.00 88.94 229 ARG A N 1
ATOM 1741 C CA . ARG A 1 229 ? -14.056 0.728 20.950 1.00 88.94 229 ARG A CA 1
ATOM 1742 C C . ARG A 1 229 ? -12.982 1.138 19.944 1.00 88.94 229 ARG A C 1
ATOM 1744 O O . ARG A 1 229 ? -13.137 2.148 19.275 1.00 88.94 229 ARG A O 1
ATOM 1751 N N . VAL A 1 230 ? -11.911 0.351 19.818 1.00 86.50 230 VAL A N 1
ATOM 1752 C CA . VAL A 1 230 ? -10.815 0.625 18.872 1.00 86.50 230 VAL A CA 1
ATOM 1753 C C . VAL A 1 230 ? -10.950 -0.313 17.678 1.00 86.50 230 VAL A C 1
ATOM 1755 O O . VAL A 1 230 ? -10.284 -1.344 17.583 1.00 86.50 230 VAL A O 1
ATOM 1758 N N . THR A 1 231 ? -11.890 -0.004 16.790 1.00 90.00 231 THR A N 1
ATOM 1759 C CA . THR A 1 231 ? -12.201 -0.871 15.649 1.00 90.00 231 THR A CA 1
ATOM 1760 C C . THR A 1 231 ? -11.080 -0.860 14.620 1.00 90.00 231 THR A C 1
ATOM 1762 O O . THR A 1 231 ? -10.631 0.188 14.164 1.00 90.00 231 THR A O 1
ATOM 1765 N N . ARG A 1 232 ? -10.627 -2.056 14.240 1.00 88.62 232 ARG A N 1
ATOM 1766 C CA . ARG A 1 232 ? -9.600 -2.243 13.214 1.00 88.62 232 ARG A CA 1
ATOM 1767 C C . ARG A 1 232 ? -10.257 -2.191 11.842 1.00 88.62 232 ARG A C 1
ATOM 1769 O O . ARG A 1 232 ? -10.861 -3.164 11.408 1.00 88.62 232 ARG A O 1
ATOM 1776 N N . THR A 1 233 ? -10.165 -1.033 11.201 1.00 87.44 233 THR A N 1
ATOM 1777 C CA . THR A 1 233 ? -10.762 -0.758 9.885 1.00 87.44 233 THR A CA 1
ATOM 1778 C C . THR A 1 233 ? -9.812 -1.032 8.720 1.00 87.44 233 THR A C 1
ATOM 1780 O O . THR A 1 233 ? -10.264 -1.146 7.587 1.00 87.44 233 THR A O 1
ATOM 1783 N N . GLN A 1 234 ? -8.511 -1.161 8.988 1.00 89.12 234 GLN A N 1
ATOM 1784 C CA . GLN A 1 234 ? -7.468 -1.370 7.984 1.00 89.12 234 GLN A CA 1
ATOM 1785 C C . GLN A 1 234 ? -6.282 -2.155 8.561 1.00 89.12 234 GLN A C 1
ATOM 1787 O O . GLN A 1 234 ? -6.114 -2.245 9.783 1.00 89.12 234 GLN A O 1
ATOM 1792 N N . GLY A 1 235 ? -5.465 -2.722 7.671 1.00 89.12 235 GLY A N 1
ATOM 1793 C CA . GLY A 1 235 ? -4.141 -3.245 8.009 1.00 89.12 235 GLY A CA 1
ATOM 1794 C C . GLY A 1 235 ? -3.100 -2.133 8.190 1.00 89.12 235 GLY A C 1
ATOM 1795 O O . GLY A 1 235 ? -3.416 -0.946 8.124 1.00 89.12 235 GLY A O 1
ATOM 1796 N N . GLY A 1 236 ? -1.854 -2.526 8.462 1.00 87.25 236 GLY A N 1
ATOM 1797 C CA . GLY A 1 236 ? -0.730 -1.595 8.612 1.00 87.25 236 GLY A CA 1
ATOM 1798 C C . GLY A 1 236 ? 0.079 -1.417 7.325 1.00 87.25 236 GLY A C 1
ATOM 1799 O O . GLY A 1 236 ? -0.198 -2.056 6.317 1.00 87.25 236 GLY A O 1
ATOM 1800 N N . GLY A 1 237 ? 1.131 -0.601 7.382 1.00 86.94 237 GLY A N 1
ATOM 1801 C CA . GLY A 1 237 ? 2.047 -0.400 6.255 1.00 86.94 237 GLY A CA 1
ATOM 1802 C C . GLY A 1 237 ? 1.524 0.607 5.230 1.00 86.94 237 GLY A C 1
ATOM 1803 O O . GLY A 1 237 ? 0.770 1.516 5.567 1.00 86.94 237 GLY A O 1
ATOM 1804 N N . SER A 1 238 ? 1.939 0.462 3.971 1.00 87.25 238 SER A N 1
ATOM 1805 C CA . SER A 1 238 ? 1.647 1.438 2.909 1.00 87.25 238 SER A CA 1
ATOM 1806 C C . SER A 1 238 ? 0.171 1.512 2.506 1.00 87.25 238 SER A C 1
ATOM 1808 O O . SER A 1 238 ? -0.225 2.474 1.858 1.00 87.25 238 SER A O 1
ATOM 1810 N N . SER A 1 239 ? -0.655 0.542 2.906 1.00 89.31 239 SER A N 1
ATOM 1811 C CA . SER A 1 239 ? -2.103 0.576 2.683 1.00 89.31 239 SER A CA 1
ATOM 1812 C C . SER A 1 239 ? -2.863 1.422 3.710 1.00 89.31 239 SER A C 1
ATOM 1814 O O . SER A 1 239 ? -4.073 1.587 3.570 1.00 89.31 239 SER A O 1
ATOM 1816 N N . SER A 1 240 ? -2.212 1.869 4.791 1.00 86.31 240 SER A N 1
ATOM 1817 C CA . SER A 1 240 ? -2.889 2.608 5.859 1.00 86.31 240 SER A CA 1
ATOM 1818 C C . SER A 1 240 ? -3.097 4.074 5.487 1.00 86.31 240 SER A C 1
ATOM 1820 O O . SER A 1 240 ? -2.184 4.722 4.980 1.00 86.31 240 SER A O 1
ATOM 1822 N N . LEU A 1 241 ? -4.284 4.599 5.781 1.00 85.12 241 LEU A N 1
ATOM 1823 C CA . LEU A 1 241 ? -4.662 5.988 5.524 1.00 85.12 241 LEU A CA 1
ATOM 1824 C C . LEU A 1 241 ? -5.197 6.657 6.795 1.00 85.12 241 LEU A C 1
ATOM 1826 O O . LEU A 1 241 ? -5.753 5.995 7.678 1.00 85.12 241 LEU A O 1
ATOM 1830 N N . GLN A 1 242 ? -5.076 7.982 6.877 1.00 82.62 242 GLN A N 1
ATOM 1831 C CA . GLN A 1 242 ? -5.799 8.762 7.879 1.00 82.62 242 GLN A CA 1
ATOM 1832 C C . GLN A 1 242 ? -7.264 8.891 7.445 1.00 82.62 242 GLN A C 1
ATOM 1834 O O . GLN A 1 242 ? -7.566 9.448 6.393 1.00 82.62 242 GLN A O 1
ATOM 1839 N N . THR A 1 243 ? -8.187 8.369 8.251 1.00 83.31 243 THR A N 1
ATOM 1840 C CA . THR A 1 243 ? -9.628 8.443 7.973 1.00 83.31 243 THR A CA 1
ATOM 1841 C C . THR A 1 243 ? -10.182 9.834 8.276 1.00 83.31 243 THR A C 1
ATOM 1843 O O . THR A 1 243 ? -9.794 10.427 9.281 1.00 83.31 243 THR A O 1
ATOM 1846 N N . ILE A 1 244 ? -11.143 10.309 7.475 1.00 86.38 244 ILE A N 1
ATOM 1847 C CA . ILE A 1 244 ? -11.913 11.538 7.759 1.00 86.38 244 ILE A CA 1
ATOM 1848 C C . ILE A 1 244 ? -12.698 11.373 9.065 1.00 86.38 244 ILE A C 1
ATOM 1850 O O . ILE A 1 244 ? -12.568 12.160 9.997 1.00 86.38 244 ILE A O 1
ATOM 1854 N N . GLU A 1 245 ? -13.482 10.301 9.130 1.00 82.81 245 GLU A N 1
ATOM 1855 C CA . GLU A 1 245 ? -14.284 9.898 10.277 1.00 82.81 245 GLU A CA 1
ATOM 1856 C C . GLU A 1 245 ? -14.259 8.367 10.347 1.00 82.81 245 GLU A C 1
ATOM 1858 O O . GLU A 1 245 ? -14.243 7.687 9.317 1.00 82.81 245 GLU A O 1
ATOM 1863 N N . SER A 1 246 ? -14.240 7.817 11.558 1.00 85.81 246 SER A N 1
ATOM 1864 C CA . SER A 1 246 ? -14.326 6.378 11.789 1.00 85.81 246 SER A CA 1
ATOM 1865 C C . SER A 1 246 ? -15.383 6.107 12.847 1.00 85.81 246 SER A C 1
ATOM 1867 O O . SER A 1 246 ? -15.388 6.743 13.899 1.00 85.81 246 SER A O 1
ATOM 1869 N N . VAL A 1 247 ? -16.275 5.156 12.568 1.00 91.69 247 VAL A N 1
ATOM 1870 C CA . VAL A 1 247 ? -17.309 4.711 13.505 1.00 91.69 247 VAL A CA 1
ATOM 1871 C C . VAL A 1 247 ? -16.852 3.396 14.117 1.00 91.69 247 VAL A C 1
ATOM 1873 O O . VAL A 1 247 ? -16.687 2.399 13.408 1.00 91.69 247 VAL A O 1
ATOM 1876 N N . SER A 1 248 ? -16.649 3.380 15.435 1.00 93.75 248 SER A N 1
ATOM 1877 C CA . SER A 1 248 ? -16.327 2.136 16.130 1.00 93.75 248 SER A CA 1
ATOM 1878 C C . SER A 1 248 ? -17.531 1.186 16.140 1.00 93.75 248 SER A C 1
ATOM 1880 O O . SER A 1 248 ? -18.686 1.604 16.045 1.00 93.75 248 SER A O 1
ATOM 1882 N N . LEU A 1 249 ? -17.289 -0.117 16.294 1.00 95.50 249 LEU A N 1
ATOM 1883 C CA . LEU A 1 249 ? -18.356 -1.108 16.471 1.00 95.50 249 LEU A CA 1
ATOM 1884 C C . LEU A 1 249 ? -19.244 -0.757 17.673 1.00 95.50 249 LEU A C 1
ATOM 1886 O O . LEU A 1 249 ? -20.456 -0.946 17.619 1.00 95.50 249 LEU A O 1
ATOM 1890 N N . LEU A 1 250 ? -18.652 -0.240 18.752 1.00 96.75 250 LEU A N 1
ATOM 1891 C CA . LEU A 1 250 ? -19.371 0.197 19.942 1.00 96.75 250 LEU A CA 1
ATOM 1892 C C . LEU A 1 250 ? -20.288 1.382 19.634 1.00 96.75 250 LEU A C 1
ATOM 1894 O O . LEU A 1 250 ? -21.444 1.361 20.057 1.00 96.75 250 LEU A O 1
ATOM 1898 N N . ASP A 1 251 ? -19.804 2.373 18.888 1.00 96.06 251 ASP A N 1
ATOM 1899 C CA . ASP A 1 251 ? -20.601 3.543 18.511 1.00 96.06 251 ASP A CA 1
ATOM 1900 C C . ASP A 1 251 ? -21.724 3.143 17.553 1.00 96.06 251 ASP A C 1
ATOM 1902 O O . ASP A 1 251 ? -22.875 3.498 17.788 1.00 96.06 251 ASP A O 1
ATOM 1906 N N . GLY A 1 252 ? -21.441 2.295 16.558 1.00 95.94 252 GLY A N 1
ATOM 1907 C CA . GLY A 1 252 ? -22.458 1.785 15.634 1.00 95.94 252 GLY A CA 1
ATOM 1908 C C . GLY A 1 252 ? -23.545 0.949 16.325 1.00 95.94 252 GLY A C 1
ATOM 1909 O O . GLY A 1 252 ? -24.726 1.055 15.990 1.00 95.94 252 GLY A O 1
ATOM 1910 N N . LEU A 1 253 ? -23.184 0.140 17.330 1.00 96.38 253 LEU A N 1
ATOM 1911 C CA . LEU A 1 253 ? -24.157 -0.572 18.169 1.00 96.38 253 LEU A CA 1
ATOM 1912 C C . LEU A 1 253 ? -24.950 0.395 19.058 1.00 96.38 253 LEU A C 1
ATOM 1914 O O . LEU A 1 253 ? -26.162 0.243 19.206 1.00 96.38 253 LEU A O 1
ATOM 1918 N N . THR A 1 254 ? -24.288 1.400 19.626 1.00 96.81 254 THR A N 1
ATOM 1919 C CA . THR A 1 254 ? -24.922 2.423 20.469 1.00 96.81 254 THR A CA 1
ATOM 1920 C C . THR A 1 254 ? -25.928 3.253 19.678 1.00 96.81 254 THR A C 1
ATOM 1922 O O . THR A 1 254 ? -27.044 3.458 20.149 1.00 96.81 254 THR A O 1
ATOM 1925 N N . GLU A 1 255 ? -25.585 3.654 18.455 1.00 96.06 255 GLU A N 1
ATOM 1926 C CA . GLU A 1 255 ? -26.483 4.343 17.527 1.00 96.06 255 GLU A CA 1
ATOM 1927 C C . GLU A 1 255 ? -27.692 3.463 17.170 1.00 96.06 255 GLU A C 1
ATOM 1929 O O . GLU A 1 255 ? -28.833 3.925 17.182 1.00 96.06 255 GLU A O 1
ATOM 1934 N N . ARG A 1 256 ? -27.467 2.169 16.895 1.00 95.56 256 ARG A N 1
ATOM 1935 C CA . ARG A 1 256 ? -28.522 1.246 16.448 1.00 95.56 256 ARG A CA 1
ATOM 1936 C C . ARG A 1 256 ? -29.506 0.839 17.549 1.00 95.56 256 ARG A C 1
ATOM 1938 O O . ARG A 1 256 ? -30.694 0.707 17.250 1.00 95.56 256 ARG A O 1
ATOM 1945 N N . TYR A 1 257 ? -29.021 0.573 18.764 1.00 96.00 257 TYR A N 1
ATOM 1946 C CA . TYR A 1 257 ? -29.810 -0.003 19.868 1.00 96.00 257 TYR A CA 1
ATOM 1947 C C . TYR A 1 257 ? -30.092 0.982 21.014 1.00 96.00 257 TYR A C 1
ATOM 1949 O O . TYR A 1 257 ? -30.928 0.687 21.867 1.00 96.00 257 TYR A O 1
ATOM 1957 N N . GLY A 1 258 ? -29.435 2.145 21.027 1.00 95.38 258 GLY A N 1
ATOM 1958 C CA . GLY A 1 258 ? -29.543 3.157 22.077 1.00 95.38 258 GLY A CA 1
ATOM 1959 C C . GLY A 1 258 ? -28.554 2.944 23.229 1.00 95.38 258 GLY A C 1
ATOM 1960 O O . GLY A 1 258 ? -28.288 1.819 23.655 1.00 95.38 258 GLY A O 1
ATOM 1961 N N . ALA A 1 259 ? -28.034 4.046 23.778 1.00 95.69 259 ALA A N 1
ATOM 1962 C CA . ALA A 1 259 ? -27.028 4.032 24.847 1.00 95.69 259 ALA A CA 1
ATOM 1963 C C . ALA A 1 259 ? -27.481 3.287 26.115 1.00 95.69 259 ALA A C 1
ATOM 1965 O O . ALA A 1 259 ? -26.681 2.595 26.747 1.00 95.69 259 ALA A O 1
ATOM 1966 N N . ASP A 1 260 ? -28.772 3.348 26.448 1.00 95.25 260 ASP A N 1
ATOM 1967 C CA . ASP A 1 260 ? -29.322 2.681 27.632 1.00 95.25 260 ASP A CA 1
ATOM 1968 C C . ASP A 1 260 ? -29.243 1.155 27.552 1.00 95.25 260 ASP A C 1
ATOM 1970 O O . ASP A 1 260 ? -29.116 0.501 28.593 1.00 95.25 260 ASP A O 1
ATOM 1974 N N . ALA A 1 261 ? -29.241 0.590 26.342 1.00 95.69 261 ALA A N 1
ATOM 1975 C CA . ALA A 1 261 ? -29.136 -0.846 26.117 1.00 95.69 261 ALA A CA 1
ATOM 1976 C C . ALA A 1 261 ? -27.682 -1.343 26.124 1.00 95.69 261 ALA A C 1
ATOM 1978 O O . ALA A 1 261 ? -27.446 -2.517 26.393 1.00 95.69 261 ALA A O 1
ATOM 1979 N N . ILE A 1 262 ? -26.686 -0.493 25.859 1.00 97.88 262 ILE A N 1
ATOM 1980 C CA . ILE A 1 262 ? -25.296 -0.932 25.680 1.00 97.88 262 ILE A CA 1
ATOM 1981 C C . ILE A 1 262 ? -24.519 -0.916 27.000 1.00 97.88 262 ILE A C 1
ATOM 1983 O O . ILE A 1 262 ? -24.472 0.078 27.726 1.00 97.88 262 ILE A O 1
ATOM 1987 N N . ARG A 1 263 ? -23.840 -2.022 27.320 1.00 97.44 263 ARG A N 1
ATOM 1988 C CA . ARG A 1 263 ? -22.851 -2.094 28.407 1.00 97.44 263 ARG A CA 1
ATOM 1989 C C . ARG A 1 263 ? -21.529 -2.595 27.850 1.00 97.44 263 ARG A C 1
ATOM 1991 O O . ARG A 1 263 ? -21.437 -3.740 27.425 1.00 97.44 263 ARG A O 1
ATOM 1998 N N . TYR A 1 264 ? -20.502 -1.752 27.879 1.00 96.25 264 TYR A N 1
ATOM 1999 C CA . TYR A 1 264 ? -19.181 -2.090 27.352 1.00 96.25 264 TYR A CA 1
ATOM 2000 C C . TYR A 1 264 ? -18.192 -2.488 28.449 1.00 96.25 264 TYR A C 1
ATOM 2002 O O . TYR A 1 264 ? -18.113 -1.838 29.499 1.00 96.25 264 TYR A O 1
ATOM 2010 N N . ARG A 1 265 ? -17.382 -3.516 28.183 1.00 94.75 265 ARG A N 1
ATOM 2011 C CA . ARG A 1 265 ? -16.130 -3.784 28.901 1.00 94.75 265 ARG A CA 1
ATOM 2012 C C . ARG A 1 265 ? -15.048 -4.222 27.918 1.00 94.75 265 ARG A C 1
ATOM 2014 O O . ARG A 1 265 ? -15.277 -5.094 27.087 1.00 94.75 265 ARG A O 1
ATOM 2021 N N . ARG A 1 266 ? -13.837 -3.676 28.076 1.00 89.75 266 ARG A N 1
ATOM 2022 C CA . ARG A 1 266 ? -12.666 -4.062 27.272 1.00 89.75 266 ARG A CA 1
ATOM 2023 C C . ARG A 1 266 ? -12.348 -5.555 27.406 1.00 89.75 266 ARG A C 1
ATOM 2025 O O . ARG A 1 266 ? -12.073 -6.218 26.413 1.00 89.75 266 ARG A O 1
ATOM 2032 N N . GLY A 1 267 ? -12.424 -6.088 28.626 1.00 92.81 267 GLY A N 1
ATOM 2033 C CA . GLY A 1 267 ? -12.108 -7.484 28.925 1.00 92.81 267 GLY A CA 1
ATOM 2034 C C . GLY A 1 267 ? -10.601 -7.719 28.985 1.00 92.81 267 GLY A C 1
ATOM 2035 O O . GLY A 1 267 ? -10.044 -7.780 30.073 1.00 92.81 267 GLY A O 1
ATOM 2036 N N . VAL A 1 268 ? -9.949 -7.814 27.826 1.00 89.75 268 VAL A N 1
ATOM 2037 C CA . VAL A 1 268 ? -8.523 -8.160 27.698 1.00 89.75 268 VAL A CA 1
ATOM 2038 C C . VAL A 1 268 ? -7.735 -7.093 26.936 1.00 89.75 268 VAL A C 1
ATOM 2040 O O . VAL A 1 268 ? -8.302 -6.317 26.160 1.00 89.75 268 VAL A O 1
ATOM 2043 N N . SER A 1 269 ? -6.417 -7.075 27.139 1.00 86.44 269 SER A N 1
ATOM 2044 C CA . SER A 1 269 ? -5.492 -6.379 26.243 1.00 86.44 269 SER A CA 1
ATOM 2045 C C . SER A 1 269 ? -5.039 -7.319 25.124 1.00 86.44 269 SER A C 1
ATOM 2047 O O . SER A 1 269 ? -4.819 -8.504 25.365 1.00 86.44 269 SER A O 1
ATOM 2049 N N . ILE A 1 270 ? -4.936 -6.787 23.907 1.00 88.94 270 ILE A N 1
ATOM 2050 C CA . ILE A 1 270 ? -4.414 -7.485 22.719 1.00 88.94 270 ILE A CA 1
ATOM 2051 C C . ILE A 1 270 ? -3.350 -6.648 22.007 1.00 88.94 270 ILE A C 1
ATOM 2053 O O . ILE A 1 270 ? -3.007 -6.932 20.859 1.00 88.94 270 ILE A O 1
ATOM 2057 N N . ASP A 1 271 ? -2.907 -5.560 22.636 1.00 85.38 271 ASP A N 1
ATOM 2058 C CA . ASP A 1 271 ? -1.991 -4.642 21.986 1.00 85.38 271 ASP A CA 1
ATOM 2059 C C . ASP A 1 271 ? -0.637 -5.342 21.822 1.00 85.38 271 ASP A C 1
ATOM 2061 O O . ASP A 1 271 ? -0.112 -5.946 22.756 1.00 85.38 271 ASP A O 1
ATOM 2065 N N . LYS A 1 272 ? -0.110 -5.327 20.593 1.00 83.00 272 LYS A N 1
ATOM 2066 C CA . LYS A 1 272 ? 1.217 -5.882 20.285 1.00 83.00 272 LYS A CA 1
ATOM 2067 C C . LYS A 1 272 ? 2.326 -5.056 20.940 1.00 83.00 272 LYS A C 1
ATOM 2069 O O . LYS A 1 272 ? 3.384 -5.595 21.241 1.00 83.00 272 LYS A O 1
ATOM 2074 N N . LEU A 1 273 ? 2.057 -3.762 21.047 1.00 83.56 273 LEU A N 1
ATOM 2075 C CA . LEU A 1 273 ? 2.886 -2.728 21.634 1.00 83.56 273 LEU A CA 1
ATOM 2076 C C . LEU A 1 273 ? 2.026 -1.982 22.664 1.00 83.56 273 LEU A C 1
ATOM 2078 O O . LEU A 1 273 ? 0.801 -2.045 22.554 1.00 83.56 273 LEU A O 1
ATOM 2082 N N . ALA A 1 274 ? 2.609 -1.264 23.617 1.00 84.12 274 ALA A N 1
ATOM 2083 C CA . ALA A 1 274 ? 1.889 -0.376 24.506 1.00 84.12 274 ALA A CA 1
ATOM 2084 C C . ALA A 1 274 ? 0.961 0.534 23.680 1.00 84.12 274 ALA A C 1
ATOM 2086 O O . ALA A 1 274 ? 1.353 1.051 22.623 1.00 84.12 274 ALA A O 1
ATOM 2087 N N . PRO A 1 275 ? -0.304 0.683 24.102 1.00 77.19 275 PRO A N 1
ATOM 2088 C CA . PRO A 1 275 ? -1.271 1.447 23.340 1.00 77.19 275 PRO A CA 1
ATOM 2089 C C . PRO A 1 275 ? -0.829 2.907 23.216 1.00 77.19 275 PRO A C 1
ATOM 2091 O O . PRO A 1 275 ? -0.244 3.485 24.130 1.00 77.19 275 PRO A O 1
ATOM 2094 N N . ILE A 1 276 ? -1.161 3.508 22.073 1.00 75.44 276 ILE A N 1
ATOM 2095 C CA . ILE A 1 276 ? -1.061 4.956 21.871 1.00 75.44 276 ILE A CA 1
ATOM 2096 C C . ILE A 1 276 ? -1.883 5.637 22.970 1.00 75.44 276 ILE A C 1
ATOM 2098 O O . ILE A 1 276 ? -2.987 5.191 23.288 1.00 75.44 276 ILE A O 1
ATOM 2102 N N . ILE A 1 277 ? -1.320 6.686 23.561 1.00 76.62 277 ILE A N 1
ATOM 2103 C CA . ILE A 1 277 ? -1.952 7.412 24.658 1.00 76.62 277 ILE A CA 1
ATOM 2104 C C . ILE A 1 277 ? -3.121 8.239 24.104 1.00 76.62 277 ILE A C 1
ATOM 2106 O O . ILE A 1 277 ? -2.966 8.914 23.085 1.00 76.62 277 ILE A O 1
ATOM 2110 N N . ASP A 1 278 ? -4.275 8.188 24.777 1.00 67.88 278 ASP A N 1
ATOM 2111 C CA . ASP A 1 278 ? -5.456 8.975 24.411 1.00 67.88 278 ASP A CA 1
ATOM 2112 C C . ASP A 1 278 ? -5.167 10.484 24.533 1.00 67.88 278 ASP A C 1
ATOM 2114 O O . ASP A 1 278 ? -4.514 10.950 25.476 1.00 67.88 278 ASP A O 1
ATOM 2118 N N . ASP A 1 279 ? -5.659 11.262 23.566 1.00 69.12 279 ASP A N 1
ATOM 2119 C CA . ASP A 1 279 ? -5.301 12.674 23.391 1.00 69.12 279 ASP A CA 1
ATOM 2120 C C . ASP A 1 279 ? -5.705 13.573 24.571 1.00 69.12 279 ASP A C 1
ATOM 2122 O O . ASP A 1 279 ? -5.053 14.584 24.850 1.00 69.12 279 ASP A O 1
ATOM 2126 N N . ASP A 1 280 ? -6.745 13.188 25.305 1.00 78.06 280 ASP A N 1
ATOM 2127 C CA . ASP A 1 280 ? -7.282 13.904 26.456 1.00 78.06 280 ASP A CA 1
ATOM 2128 C C . ASP A 1 280 ? -6.391 13.828 27.707 1.00 78.06 280 ASP A C 1
ATOM 2130 O O . ASP A 1 280 ? -6.570 14.633 28.632 1.00 78.06 280 ASP A O 1
ATOM 2134 N N . THR A 1 281 ? -5.378 12.957 27.717 1.00 86.69 281 THR A N 1
ATOM 2135 C CA . THR A 1 281 ? -4.431 12.779 28.834 1.00 86.69 281 THR A CA 1
ATOM 2136 C C . THR A 1 281 ? -3.074 13.458 28.630 1.00 86.69 281 THR A C 1
ATOM 2138 O O . THR A 1 281 ? -2.278 13.526 29.566 1.00 86.69 281 THR A O 1
ATOM 2141 N N . LEU A 1 282 ? -2.812 14.016 27.446 1.00 92.00 282 LEU A N 1
ATOM 2142 C CA . LEU A 1 282 ? -1.538 14.664 27.119 1.00 92.00 282 LEU A CA 1
ATOM 2143 C C . LEU A 1 282 ? -1.593 16.169 27.386 1.00 92.00 282 LEU A C 1
ATOM 2145 O O . LEU A 1 282 ? -2.558 16.836 26.991 1.00 92.00 282 LEU A O 1
ATOM 2149 N N . ARG A 1 283 ? -0.572 16.728 28.042 1.00 93.94 283 ARG A N 1
ATOM 2150 C CA . ARG A 1 283 ? -0.461 18.178 28.273 1.00 93.94 283 ARG A CA 1
ATOM 2151 C C . ARG A 1 283 ? 0.905 18.722 27.877 1.00 93.94 283 ARG A C 1
ATOM 2153 O O . ARG A 1 283 ? 1.929 18.095 28.127 1.00 93.94 283 ARG A O 1
ATOM 2160 N N . THR A 1 284 ? 0.932 19.909 27.280 1.00 95.06 284 THR A N 1
ATOM 2161 C CA . THR A 1 284 ? 2.177 20.645 27.057 1.00 95.06 284 THR A CA 1
ATOM 2162 C C . THR A 1 284 ? 2.661 21.231 28.389 1.00 95.06 284 THR A C 1
ATOM 2164 O O . THR A 1 284 ? 1.846 21.395 29.301 1.00 95.06 284 THR A O 1
ATOM 2167 N N . PRO A 1 285 ? 3.940 21.636 28.515 1.00 92.19 285 PRO A N 1
ATOM 2168 C CA . PRO A 1 285 ? 4.433 22.276 29.743 1.00 92.19 285 PRO A CA 1
ATOM 2169 C C . PRO A 1 285 ? 3.662 23.545 30.154 1.00 92.19 285 PRO A C 1
ATOM 2171 O O . PRO A 1 285 ? 3.656 23.932 31.317 1.00 92.19 285 PRO A O 1
ATOM 2174 N N . ASP A 1 286 ? 3.010 24.208 29.195 1.00 93.50 286 ASP A N 1
ATOM 2175 C CA . ASP A 1 286 ? 2.143 25.374 29.391 1.00 93.50 286 ASP A CA 1
ATOM 2176 C C . ASP A 1 286 ? 0.643 25.028 29.534 1.00 93.50 286 ASP A C 1
ATOM 2178 O O . ASP A 1 286 ? -0.190 25.927 29.630 1.00 93.50 286 ASP A O 1
ATOM 2182 N N . GLY A 1 287 ? 0.288 23.740 29.593 1.00 92.00 287 GLY A N 1
ATOM 2183 C CA . GLY A 1 287 ? -1.049 23.248 29.942 1.00 92.00 287 GLY A CA 1
ATOM 2184 C C . GLY A 1 287 ? -2.028 23.055 28.779 1.00 92.00 287 GLY A C 1
ATOM 2185 O O . GLY A 1 287 ? -3.203 22.770 29.021 1.00 92.00 287 GLY A O 1
ATOM 2186 N N . GLN A 1 288 ? -1.588 23.187 27.525 1.00 93.06 288 GLN A N 1
ATOM 2187 C CA . GLN A 1 288 ? -2.430 22.924 26.352 1.00 93.06 288 GLN A CA 1
ATOM 2188 C C . GLN A 1 288 ? -2.612 21.415 26.136 1.00 93.06 288 GLN A C 1
ATOM 2190 O O . GLN A 1 288 ? -1.770 20.622 26.543 1.00 93.06 288 GLN A O 1
ATOM 2195 N N . VAL A 1 289 ? -3.711 21.000 25.497 1.00 92.25 289 VAL A N 1
ATOM 2196 C CA . VAL A 1 289 ? -3.969 19.579 25.189 1.00 92.25 289 VAL A CA 1
ATOM 2197 C C . VAL A 1 289 ? -3.043 19.101 24.066 1.00 92.25 289 VAL A C 1
ATOM 2199 O O . VAL A 1 289 ? -3.098 19.644 22.961 1.00 92.25 289 VAL A O 1
ATOM 2202 N N . GLY A 1 290 ? -2.258 18.058 24.341 1.00 92.94 290 GLY A N 1
ATOM 2203 C CA . GLY A 1 290 ? -1.229 17.498 23.458 1.00 92.94 290 GLY A CA 1
ATOM 2204 C C . GLY A 1 290 ? 0.174 17.597 24.061 1.00 92.94 290 GLY A C 1
ATOM 2205 O O . GLY A 1 290 ? 0.342 18.081 25.171 1.00 92.94 290 GLY A O 1
ATOM 2206 N N . TRP A 1 291 ? 1.193 17.160 23.332 1.00 94.38 291 TRP A N 1
ATOM 2207 C CA . TRP A 1 291 ? 2.603 17.378 23.655 1.00 94.38 291 TRP A CA 1
ATOM 2208 C C . TRP A 1 291 ? 3.218 18.426 22.742 1.00 94.38 291 TRP A C 1
ATOM 2210 O O . TRP A 1 291 ? 2.807 18.592 21.592 1.00 94.38 291 TRP A O 1
ATOM 2220 N N . ARG A 1 292 ? 4.228 19.129 23.252 1.00 95.88 292 ARG A N 1
ATOM 2221 C CA . ARG A 1 292 ? 5.045 20.026 22.440 1.00 95.88 292 ARG A CA 1
ATOM 2222 C C . ARG A 1 292 ? 5.988 19.183 21.595 1.00 95.88 292 ARG A C 1
ATOM 2224 O O . ARG A 1 292 ? 6.648 18.300 22.134 1.00 95.88 292 ARG A O 1
ATOM 2231 N N . VAL A 1 293 ? 6.060 19.474 20.303 1.00 96.00 293 VAL A N 1
ATOM 2232 C CA . VAL A 1 293 ? 7.021 18.863 19.382 1.00 96.00 293 VAL A CA 1
ATOM 2233 C C . VAL A 1 293 ? 7.870 19.956 18.748 1.00 96.00 293 VAL A C 1
ATOM 2235 O O . VAL A 1 293 ? 7.345 20.920 18.197 1.00 96.00 293 VAL A O 1
ATOM 2238 N N . GLU A 1 294 ? 9.184 19.828 18.866 1.00 96.12 294 GLU A N 1
ATOM 2239 C CA . GLU A 1 294 ? 10.161 20.808 18.400 1.00 96.12 294 GLU A CA 1
ATOM 2240 C C . GLU A 1 294 ? 11.148 20.145 17.442 1.00 96.12 294 GLU A C 1
ATOM 2242 O O . GLU A 1 294 ? 11.660 19.058 17.709 1.00 96.12 294 GLU A O 1
ATOM 2247 N N . TYR A 1 295 ? 11.406 20.814 16.321 1.00 96.00 295 TYR A N 1
ATOM 2248 C CA . TYR A 1 295 ? 12.283 20.348 15.253 1.00 96.00 295 TYR A CA 1
ATOM 2249 C C . TYR A 1 295 ? 13.549 21.200 15.219 1.00 96.00 295 TYR A C 1
ATOM 2251 O O . TYR A 1 295 ? 13.470 22.428 15.129 1.00 96.00 295 TYR A O 1
ATOM 2259 N N . TYR A 1 296 ? 14.706 20.550 15.255 1.00 95.44 296 TYR A N 1
ATOM 2260 C CA . TYR A 1 296 ? 16.029 21.171 15.239 1.00 95.44 296 TYR A CA 1
ATOM 2261 C C . TYR A 1 296 ? 16.824 20.691 14.027 1.00 95.44 296 TYR A C 1
ATOM 2263 O O . TYR A 1 296 ? 16.646 19.557 13.583 1.00 95.44 296 TYR A O 1
ATOM 2271 N N . ASP A 1 297 ? 17.724 21.532 13.518 1.00 90.44 297 ASP A N 1
ATOM 2272 C CA . ASP A 1 297 ? 18.705 21.091 12.525 1.00 90.44 297 ASP A CA 1
ATOM 2273 C C . ASP A 1 297 ? 19.730 20.188 13.206 1.00 90.44 297 ASP A C 1
ATOM 2275 O O . ASP A 1 297 ? 20.351 20.608 14.190 1.00 90.44 297 ASP A O 1
ATOM 2279 N N . ARG A 1 298 ? 19.965 18.991 12.653 1.00 87.38 298 ARG A N 1
ATOM 2280 C CA . ARG A 1 298 ? 20.990 18.058 13.158 1.00 87.38 298 ARG A CA 1
ATOM 2281 C C . ARG A 1 298 ? 20.902 17.916 14.685 1.00 87.38 298 ARG A C 1
ATOM 2283 O O . ARG A 1 298 ? 19.819 17.697 15.217 1.00 87.38 298 ARG A O 1
ATOM 2290 N N . ASP A 1 299 ? 22.017 18.119 15.384 1.00 81.31 299 ASP A N 1
ATOM 2291 C CA . ASP A 1 299 ? 22.153 17.990 16.836 1.00 81.31 299 ASP A CA 1
ATOM 2292 C C . ASP A 1 299 ? 22.093 19.342 17.574 1.00 81.31 299 ASP A C 1
ATOM 2294 O O . ASP A 1 299 ? 22.539 19.450 18.716 1.00 81.31 299 ASP A O 1
ATOM 2298 N N . GLU A 1 300 ? 21.561 20.405 16.958 1.00 85.81 300 GLU A N 1
ATOM 2299 C CA . GLU A 1 300 ? 21.512 21.761 17.543 1.00 85.81 300 GLU A CA 1
ATOM 2300 C C . GLU A 1 300 ? 20.405 21.923 18.614 1.00 85.81 300 GLU A C 1
ATOM 2302 O O . GLU A 1 300 ? 19.785 22.981 18.770 1.00 85.81 300 GLU A O 1
ATOM 2307 N N . VAL A 1 301 ? 20.154 20.858 19.378 1.00 85.81 301 VAL A N 1
ATOM 2308 C CA . VAL A 1 301 ? 19.168 20.807 20.461 1.00 85.81 301 VAL A CA 1
ATOM 2309 C C . VAL A 1 301 ? 19.551 21.785 21.576 1.00 85.81 301 VAL A C 1
ATOM 2311 O O . VAL A 1 301 ? 20.708 21.883 21.984 1.00 85.81 301 VAL A O 1
ATOM 2314 N N . GLY A 1 302 ? 18.560 22.521 22.088 1.00 80.31 302 GLY A N 1
ATOM 2315 C CA . GLY A 1 302 ? 18.742 23.560 23.113 1.00 80.31 302 GLY A CA 1
ATOM 2316 C C . GLY A 1 302 ? 18.910 24.980 22.555 1.00 80.31 302 GLY A C 1
ATOM 2317 O O . GLY A 1 302 ? 18.895 25.940 23.327 1.00 80.31 302 GLY A O 1
ATOM 2318 N N . GLY A 1 303 ? 19.027 25.128 21.230 1.00 87.75 303 GLY A N 1
ATOM 2319 C CA . GLY A 1 303 ? 18.884 26.403 20.524 1.00 87.75 303 GLY A CA 1
ATOM 2320 C C . GLY A 1 303 ? 17.421 26.789 20.260 1.00 87.75 303 GLY A C 1
ATOM 2321 O O . GLY A 1 303 ? 16.491 26.244 20.854 1.00 87.75 303 GLY A O 1
ATOM 2322 N N . ALA A 1 304 ? 17.203 27.733 19.341 1.00 91.56 304 ALA A N 1
ATOM 2323 C CA . ALA A 1 304 ? 15.862 28.012 18.828 1.00 91.56 304 ALA A CA 1
ATOM 2324 C C . ALA A 1 304 ? 15.459 26.909 17.831 1.00 91.56 304 ALA A C 1
ATOM 2326 O O . ALA A 1 304 ? 16.208 26.680 16.877 1.00 91.56 304 ALA A O 1
ATOM 2327 N N . PRO A 1 305 ? 14.306 26.238 18.007 1.00 94.88 305 PRO A N 1
ATOM 2328 C CA . PRO A 1 305 ? 13.862 25.231 17.054 1.00 94.88 305 PRO A CA 1
ATOM 2329 C C . PRO A 1 305 ? 13.541 25.874 15.699 1.00 94.88 305 PRO A C 1
ATOM 2331 O O . PRO A 1 305 ? 13.075 27.015 15.626 1.00 94.88 305 PRO A O 1
ATOM 2334 N N . ARG A 1 306 ? 13.736 25.122 14.613 1.00 94.81 306 ARG A N 1
ATOM 2335 C CA . ARG A 1 306 ? 13.263 25.498 13.271 1.00 94.81 306 ARG A CA 1
ATOM 2336 C C . ARG A 1 306 ? 11.754 25.604 13.216 1.00 94.81 306 ARG A C 1
ATOM 2338 O O . ARG A 1 306 ? 11.215 26.463 12.520 1.00 94.81 306 ARG A O 1
ATOM 2345 N N . ARG A 1 30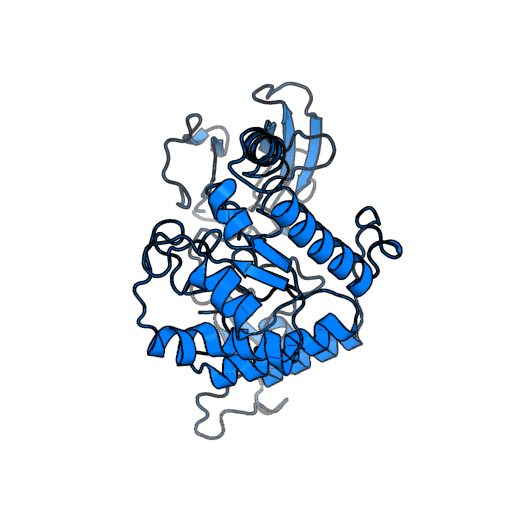7 ? 11.086 24.719 13.949 1.00 94.94 307 ARG A N 1
ATOM 2346 C CA . ARG A 1 307 ? 9.637 24.644 14.028 1.00 94.94 307 ARG A CA 1
ATOM 2347 C C . ARG A 1 307 ? 9.227 24.078 15.379 1.00 94.94 307 ARG A C 1
ATOM 2349 O O . ARG A 1 307 ? 9.881 23.175 15.888 1.00 94.94 307 ARG A O 1
ATOM 2356 N N . ALA A 1 308 ? 8.140 24.600 15.929 1.00 94.81 308 ALA A N 1
ATOM 2357 C CA . ALA A 1 308 ? 7.507 24.076 17.127 1.00 94.81 308 ALA A CA 1
ATOM 2358 C C . ALA A 1 308 ? 6.004 23.949 16.871 1.00 94.81 308 ALA A C 1
ATOM 2360 O O . ALA A 1 308 ? 5.381 24.902 16.402 1.00 94.81 308 ALA A O 1
ATOM 2361 N N . ASP A 1 309 ? 5.435 22.794 17.190 1.00 94.81 309 ASP A N 1
ATOM 2362 C CA . ASP A 1 309 ? 4.006 22.517 17.081 1.00 94.81 309 ASP A CA 1
ATOM 2363 C C . ASP A 1 309 ? 3.489 21.848 18.366 1.00 94.81 309 ASP A C 1
ATOM 2365 O O . ASP A 1 309 ? 4.237 21.556 19.306 1.00 94.81 309 ASP A O 1
ATOM 2369 N N . ILE A 1 310 ? 2.182 21.589 18.397 1.00 94.38 310 ILE A N 1
ATOM 2370 C CA . ILE A 1 310 ? 1.537 20.751 19.407 1.00 94.38 310 ILE A CA 1
ATOM 2371 C C . ILE A 1 310 ? 0.950 19.541 18.691 1.00 94.38 310 ILE A C 1
ATOM 2373 O O . ILE A 1 310 ? 0.160 19.692 17.759 1.00 94.38 310 ILE A O 1
ATOM 2377 N N . THR A 1 311 ? 1.322 18.346 19.139 1.00 89.56 311 THR A N 1
ATOM 2378 C CA . THR A 1 311 ? 0.785 17.089 18.619 1.00 89.56 311 THR A CA 1
ATOM 2379 C C . THR A 1 311 ? -0.085 16.402 19.659 1.00 89.56 311 THR A C 1
ATOM 2381 O O . THR A 1 311 ? 0.213 16.401 20.849 1.00 89.56 311 THR A O 1
ATOM 2384 N N . ARG A 1 312 ? -1.176 15.790 19.204 1.00 88.94 312 ARG A N 1
ATOM 2385 C CA . ARG A 1 312 ? -2.002 14.879 20.013 1.00 88.94 312 ARG A CA 1
ATOM 2386 C C . ARG A 1 312 ? -1.671 13.410 19.760 1.00 88.94 312 ARG A C 1
ATOM 2388 O O . ARG A 1 312 ? -2.283 12.533 20.350 1.00 88.94 312 ARG A O 1
ATOM 2395 N N . GLN A 1 313 ? -0.737 13.148 18.852 1.00 84.94 313 GLN A N 1
ATOM 2396 C CA . GLN A 1 313 ? -0.327 11.810 18.455 1.00 84.94 313 GLN A CA 1
ATOM 2397 C C . GLN A 1 313 ? 0.970 11.437 19.167 1.00 84.94 313 GLN A C 1
ATOM 2399 O O . GLN A 1 313 ? 1.897 12.245 19.224 1.00 84.94 313 GLN A O 1
ATOM 2404 N N . THR A 1 314 ? 1.063 10.195 19.642 1.00 86.62 314 THR A N 1
ATOM 2405 C CA . THR A 1 314 ? 2.309 9.646 20.204 1.00 86.62 314 THR A CA 1
ATOM 2406 C C . THR A 1 314 ? 3.083 8.771 19.216 1.00 86.62 314 THR A C 1
ATOM 2408 O O . THR A 1 314 ? 4.233 8.429 19.470 1.00 86.62 314 THR A O 1
ATOM 2411 N N . ALA A 1 315 ? 2.487 8.448 18.065 1.00 86.19 315 ALA A N 1
ATOM 2412 C CA . ALA A 1 315 ? 3.162 7.793 16.951 1.00 86.19 315 ALA A CA 1
ATOM 2413 C C . ALA A 1 315 ? 3.549 8.841 15.897 1.00 86.19 315 ALA A C 1
ATOM 2415 O O . ALA A 1 315 ? 2.705 9.286 15.123 1.00 86.19 315 ALA A O 1
ATOM 2416 N N . LEU A 1 316 ? 4.825 9.233 15.869 1.00 87.44 316 LEU A N 1
ATOM 2417 C CA . LEU A 1 316 ? 5.371 10.177 14.891 1.00 87.44 316 LEU A CA 1
ATOM 2418 C C . LEU A 1 316 ? 6.217 9.409 13.872 1.00 87.44 316 LEU A C 1
ATOM 2420 O O . LEU A 1 316 ? 7.191 8.758 14.241 1.00 87.44 316 LEU A O 1
ATOM 2424 N N . THR A 1 317 ? 5.836 9.459 12.595 1.00 86.38 317 THR A N 1
ATOM 2425 C CA . THR A 1 317 ? 6.534 8.754 11.508 1.00 86.38 317 THR A CA 1
ATOM 2426 C C . THR A 1 317 ? 7.009 9.750 10.463 1.00 86.38 317 THR A C 1
ATOM 2428 O O . THR A 1 317 ? 6.225 10.563 9.981 1.00 86.38 317 THR A O 1
ATOM 2431 N N . TYR A 1 318 ? 8.281 9.648 10.083 1.00 86.69 318 TYR A N 1
ATOM 2432 C CA . TYR A 1 318 ? 8.907 10.490 9.068 1.00 86.69 318 TYR A CA 1
ATOM 2433 C C . TYR A 1 318 ? 9.487 9.588 7.983 1.00 86.69 318 TYR A C 1
ATOM 2435 O O . TYR A 1 318 ? 10.448 8.858 8.219 1.00 86.69 318 TYR A O 1
ATOM 2443 N N . PHE A 1 319 ? 8.874 9.590 6.801 1.00 79.00 319 PHE A N 1
ATOM 2444 C CA . PHE A 1 319 ? 9.273 8.724 5.692 1.00 79.00 319 PHE A CA 1
ATOM 2445 C C . PHE A 1 319 ? 9.566 9.564 4.449 1.00 79.00 319 PHE A C 1
ATOM 2447 O O . PHE A 1 319 ? 8.705 9.762 3.598 1.00 79.00 319 PHE A O 1
ATOM 2454 N N . GLY A 1 320 ? 10.777 10.126 4.386 1.00 75.19 320 GLY A N 1
ATOM 2455 C CA . GLY A 1 320 ? 11.192 11.023 3.298 1.00 75.19 320 GLY A CA 1
ATOM 2456 C C . GLY A 1 320 ? 10.465 12.375 3.276 1.00 75.19 320 GLY A C 1
ATOM 2457 O O . GLY A 1 320 ? 10.584 13.114 2.303 1.00 75.19 320 GLY A O 1
ATOM 2458 N N . ALA A 1 321 ? 9.725 12.696 4.338 1.00 82.50 321 ALA A N 1
ATOM 2459 C CA . ALA A 1 321 ? 8.999 13.944 4.515 1.00 82.50 321 ALA A CA 1
ATOM 2460 C C . ALA A 1 321 ? 9.106 14.415 5.970 1.00 82.50 321 ALA A C 1
ATOM 2462 O O . ALA A 1 321 ? 9.116 13.607 6.901 1.00 82.50 321 ALA A O 1
ATOM 2463 N N . ALA A 1 322 ? 9.146 15.732 6.140 1.00 87.69 322 ALA A N 1
ATOM 2464 C CA . ALA A 1 322 ? 9.108 16.424 7.420 1.00 87.69 322 ALA A CA 1
ATOM 2465 C C . ALA A 1 322 ? 8.223 17.676 7.290 1.00 87.69 322 ALA A C 1
ATOM 2467 O O . ALA A 1 322 ? 7.893 18.081 6.168 1.00 87.69 322 ALA A O 1
ATOM 2468 N N . PRO A 1 323 ? 7.803 18.291 8.408 1.00 89.19 323 PRO A N 1
ATOM 2469 C CA . PRO A 1 323 ? 7.016 19.514 8.357 1.00 89.19 323 PRO A CA 1
ATOM 2470 C C . PRO A 1 323 ? 7.707 20.642 7.570 1.00 89.19 323 PRO A C 1
ATOM 2472 O O . PRO A 1 323 ? 8.938 20.701 7.518 1.00 89.19 323 PRO A O 1
ATOM 2475 N N . PRO A 1 324 ? 6.941 21.595 7.003 1.00 88.69 324 PRO A N 1
ATOM 2476 C CA . PRO A 1 324 ? 7.509 22.709 6.252 1.00 88.69 324 PRO A CA 1
ATOM 2477 C C . PRO A 1 324 ? 8.586 23.463 7.041 1.00 88.69 324 PRO A C 1
ATOM 2479 O O . PRO A 1 324 ? 8.336 23.891 8.171 1.00 88.69 324 PRO A O 1
ATOM 2482 N N . GLY A 1 325 ? 9.750 23.656 6.414 1.00 89.44 325 GLY A N 1
ATOM 2483 C CA . GLY A 1 325 ? 10.904 24.349 6.998 1.00 89.44 325 GLY A CA 1
ATOM 2484 C C . GLY A 1 325 ? 11.911 23.447 7.719 1.00 89.44 325 GLY A C 1
ATOM 2485 O O . GLY A 1 325 ? 12.922 23.961 8.188 1.00 89.44 325 GLY A O 1
ATOM 2486 N N . VAL A 1 326 ? 11.659 22.138 7.788 1.00 92.56 326 VAL A N 1
ATOM 2487 C CA . VAL A 1 326 ? 12.569 21.131 8.354 1.00 92.56 326 VAL A CA 1
ATOM 2488 C C . VAL A 1 326 ? 13.198 20.331 7.213 1.00 92.56 326 VAL A C 1
ATOM 2490 O O . VAL A 1 326 ? 12.492 19.947 6.279 1.00 92.56 326 VAL A O 1
ATOM 2493 N N . ASP A 1 327 ? 14.509 20.085 7.269 1.00 90.31 327 ASP A N 1
ATOM 2494 C CA . ASP A 1 327 ? 15.164 19.172 6.326 1.00 90.31 327 ASP A CA 1
ATOM 2495 C C . ASP A 1 327 ? 14.666 17.741 6.593 1.00 90.31 327 ASP A C 1
ATOM 2497 O O . ASP A 1 327 ? 14.882 17.231 7.690 1.00 90.31 327 ASP A O 1
ATOM 2501 N N . PRO A 1 328 ? 13.999 17.069 5.637 1.00 88.31 328 PRO A N 1
ATOM 2502 C CA . PRO A 1 328 ? 13.445 15.734 5.854 1.00 88.31 328 PRO A CA 1
ATOM 2503 C C . PRO A 1 328 ? 14.496 14.630 6.021 1.00 88.31 328 PRO A C 1
ATOM 2505 O O . PRO A 1 328 ? 14.128 13.504 6.361 1.00 88.31 328 PRO A O 1
ATOM 2508 N N . PHE A 1 329 ? 15.775 14.917 5.770 1.00 86.69 329 PHE A N 1
ATOM 2509 C CA . PHE A 1 329 ? 16.865 13.949 5.863 1.00 86.69 329 PHE A CA 1
ATOM 2510 C C . PHE A 1 329 ? 17.849 14.235 6.999 1.00 86.69 329 PHE A C 1
ATOM 2512 O O . PHE A 1 329 ? 18.685 13.375 7.273 1.00 86.69 329 PHE A O 1
ATOM 2519 N N . ASP A 1 330 ? 17.770 15.403 7.645 1.00 89.31 330 ASP A N 1
ATOM 2520 C CA . ASP A 1 330 ? 18.784 15.827 8.614 1.00 89.31 330 ASP A CA 1
ATOM 2521 C C . ASP A 1 330 ? 18.223 16.733 9.725 1.00 89.31 330 ASP A C 1
ATOM 2523 O O . ASP A 1 330 ? 18.393 17.955 9.731 1.00 89.31 330 ASP A O 1
ATOM 2527 N N . PHE A 1 331 ? 17.518 16.129 10.683 1.00 92.88 331 PHE A N 1
ATOM 2528 C CA . PHE A 1 331 ? 16.862 16.845 11.777 1.00 92.88 331 PHE A CA 1
ATOM 2529 C C . PHE A 1 331 ? 16.765 16.010 13.056 1.00 92.88 331 PHE A C 1
ATOM 2531 O O . PHE A 1 331 ? 16.751 14.779 13.014 1.00 92.88 331 PHE A O 1
ATOM 2538 N N . THR A 1 332 ? 16.613 16.700 14.188 1.00 93.31 332 THR A N 1
ATOM 2539 C CA . THR A 1 332 ? 16.246 16.106 15.480 1.00 93.31 332 THR A CA 1
ATOM 2540 C C . THR A 1 332 ? 14.857 16.565 15.897 1.00 93.31 332 THR A C 1
ATOM 2542 O O . THR A 1 332 ? 14.504 17.736 15.750 1.00 93.31 332 THR A O 1
ATOM 2545 N N . VAL A 1 333 ? 14.074 15.642 16.457 1.00 94.62 333 VAL A N 1
ATOM 2546 C CA . VAL A 1 333 ? 12.764 15.926 17.051 1.00 94.62 333 VAL A CA 1
ATOM 2547 C C . VAL A 1 333 ? 12.853 15.776 18.557 1.00 94.62 333 VAL A C 1
ATOM 2549 O O . VAL A 1 333 ? 13.274 14.733 19.051 1.00 94.62 333 VAL A O 1
ATOM 2552 N N . VAL A 1 334 ? 12.396 16.791 19.283 1.00 94.75 334 VAL A N 1
ATOM 2553 C CA . VAL A 1 334 ? 12.221 16.735 20.734 1.00 94.75 334 VAL A CA 1
ATOM 2554 C C . VAL A 1 334 ? 10.734 16.819 21.041 1.00 94.75 334 VAL A C 1
ATOM 2556 O O . VAL A 1 334 ? 10.054 17.752 20.618 1.00 94.75 334 VAL A O 1
ATOM 2559 N N . VAL A 1 335 ? 10.226 15.837 21.783 1.00 94.69 335 VAL A N 1
ATOM 2560 C CA . VAL A 1 335 ? 8.835 15.803 22.247 1.00 94.69 335 VAL A CA 1
ATOM 2561 C C . VAL A 1 335 ? 8.833 15.988 23.757 1.00 94.69 335 VAL A C 1
ATOM 2563 O O . VAL A 1 335 ? 9.493 15.236 24.468 1.00 94.69 335 VAL A O 1
ATOM 2566 N N . THR A 1 336 ? 8.111 16.996 24.247 1.00 95.06 336 THR A N 1
ATOM 2567 C CA . THR A 1 336 ? 8.058 17.331 25.677 1.00 95.06 336 THR A CA 1
ATOM 2568 C C . THR A 1 336 ? 6.624 17.566 26.132 1.00 95.06 336 THR A C 1
ATOM 2570 O O . THR A 1 336 ? 5.863 18.310 25.507 1.00 95.06 336 THR A O 1
ATOM 2573 N N . GLY A 1 337 ? 6.272 16.995 27.278 1.00 94.12 337 GLY A N 1
ATOM 2574 C CA . GLY A 1 337 ? 5.013 17.266 27.950 1.00 94.12 337 GLY A CA 1
ATOM 2575 C C . GLY A 1 337 ? 4.752 16.303 29.096 1.00 94.12 337 GLY A C 1
ATOM 2576 O O . GLY A 1 337 ? 5.605 15.495 29.457 1.00 94.12 337 GLY A O 1
ATOM 2577 N N . ASP A 1 338 ? 3.548 16.403 29.637 1.00 92.31 338 ASP A N 1
ATOM 2578 C CA . ASP A 1 338 ? 3.063 15.590 30.736 1.00 92.31 338 ASP A CA 1
ATOM 2579 C C . ASP A 1 338 ? 2.055 14.554 30.232 1.00 92.31 338 ASP A C 1
ATOM 2581 O O . ASP A 1 338 ? 1.277 14.801 29.302 1.00 92.31 338 ASP A O 1
ATOM 2585 N N . PHE A 1 339 ? 2.058 13.392 30.878 1.00 90.38 339 PHE A N 1
ATOM 2586 C CA . PHE A 1 339 ? 0.981 12.412 30.815 1.00 90.38 339 PHE A CA 1
ATOM 2587 C C . PHE A 1 339 ? 0.197 12.478 32.127 1.00 90.38 339 PHE A C 1
ATOM 2589 O O . PHE A 1 339 ? 0.768 12.307 33.204 1.00 90.38 339 PHE A O 1
ATOM 2596 N N . VAL A 1 340 ? -1.107 12.744 32.040 1.00 89.00 340 VAL A N 1
ATOM 2597 C CA . VAL A 1 340 ? -2.003 12.837 33.197 1.00 89.00 340 VAL A CA 1
ATOM 2598 C C . VAL A 1 340 ? -2.800 11.533 33.306 1.00 89.00 340 VAL A C 1
ATOM 2600 O O . VAL A 1 340 ? -3.774 11.357 32.569 1.00 89.00 340 VAL A O 1
ATOM 2603 N N . PRO A 1 341 ? -2.420 10.604 34.203 1.00 87.31 341 PRO A N 1
ATOM 2604 C CA . PRO A 1 341 ? -3.088 9.315 34.303 1.00 87.31 341 PRO A CA 1
ATOM 2605 C C . PRO A 1 341 ? -4.535 9.479 34.782 1.00 87.31 341 PRO A C 1
ATOM 2607 O O . PRO A 1 341 ? -4.822 10.224 35.718 1.00 87.31 341 PRO A O 1
ATOM 2610 N N . GLN A 1 342 ? -5.454 8.739 34.162 1.00 84.69 342 GLN A N 1
ATOM 2611 C CA . GLN A 1 342 ? -6.869 8.713 34.563 1.00 84.69 342 GLN A CA 1
ATOM 2612 C C . GLN A 1 342 ? -7.137 7.787 35.758 1.00 84.69 342 GLN A C 1
ATOM 2614 O O . GLN A 1 342 ? -8.208 7.842 36.362 1.00 84.69 342 GLN A O 1
ATOM 2619 N N . VAL A 1 343 ? -6.185 6.906 36.072 1.00 85.88 343 VAL A N 1
ATOM 2620 C CA . VAL A 1 343 ? -6.276 5.931 37.160 1.00 85.88 343 VAL A CA 1
ATOM 2621 C C . VAL A 1 343 ? -4.966 5.869 37.933 1.00 85.88 343 VAL A C 1
ATOM 2623 O O . VAL A 1 343 ? -3.880 5.936 37.352 1.00 85.88 343 VAL A O 1
ATOM 2626 N N . ASP A 1 344 ? -5.081 5.695 39.246 1.00 90.38 344 ASP A N 1
ATOM 2627 C CA . ASP A 1 344 ? -3.939 5.438 40.117 1.00 90.38 344 ASP A CA 1
ATOM 2628 C C . ASP A 1 344 ? -3.364 4.041 39.847 1.00 90.38 344 ASP A C 1
ATOM 2630 O O . ASP A 1 344 ? -4.104 3.092 39.569 1.00 90.38 344 ASP A O 1
ATOM 2634 N N . GLY A 1 345 ? -2.045 3.892 39.986 1.00 89.88 345 GLY A N 1
ATOM 2635 C CA . GLY A 1 345 ? -1.372 2.598 39.889 1.00 89.88 345 GLY A CA 1
ATOM 2636 C C . GLY A 1 345 ? -0.058 2.649 39.122 1.00 89.88 345 GLY A C 1
ATOM 2637 O O . GLY A 1 345 ? 0.490 3.717 38.854 1.00 89.88 345 GLY A O 1
ATOM 2638 N N . VAL A 1 346 ? 0.453 1.461 38.804 1.00 88.31 346 VAL A N 1
ATOM 2639 C CA . VAL A 1 346 ? 1.638 1.291 37.959 1.00 88.31 346 VAL A CA 1
ATOM 2640 C C . VAL A 1 346 ? 1.234 1.512 36.505 1.00 88.31 346 VAL A C 1
ATOM 2642 O O . VAL A 1 346 ? 0.258 0.919 36.044 1.00 88.31 346 VAL A O 1
ATOM 2645 N N . HIS A 1 347 ? 1.995 2.352 35.807 1.00 86.12 347 HIS A N 1
ATOM 2646 C CA . HIS A 1 347 ? 1.857 2.605 34.376 1.00 86.12 347 HIS A CA 1
ATOM 2647 C C . HIS A 1 347 ? 3.143 2.179 33.679 1.00 86.12 347 HIS A C 1
ATOM 2649 O O . HIS A 1 347 ? 4.223 2.617 34.076 1.00 86.12 347 HIS A O 1
ATOM 2655 N N . ASP A 1 348 ? 3.013 1.349 32.650 1.00 84.38 348 ASP A N 1
ATOM 2656 C CA . ASP A 1 348 ? 4.123 1.004 31.767 1.00 84.38 348 ASP A CA 1
ATOM 2657 C C . ASP A 1 348 ? 4.218 2.066 30.664 1.00 84.38 348 ASP A C 1
ATOM 2659 O O . ASP A 1 348 ? 3.224 2.392 30.012 1.00 84.38 348 ASP A O 1
ATOM 2663 N N . VAL A 1 349 ? 5.414 2.618 30.467 1.00 83.00 349 VAL A N 1
ATOM 2664 C CA . VAL A 1 349 ? 5.716 3.590 29.410 1.00 83.00 349 VAL A CA 1
ATOM 2665 C C . VAL A 1 349 ? 6.799 2.985 28.535 1.00 83.00 349 VAL A C 1
ATOM 2667 O O . VAL A 1 349 ? 7.823 2.557 29.057 1.00 83.00 349 VAL A O 1
ATOM 2670 N N . SER A 1 350 ? 6.578 2.968 27.223 1.00 84.75 350 SER A N 1
ATOM 2671 C CA . SER A 1 350 ? 7.516 2.392 26.261 1.00 84.75 350 SER A CA 1
ATOM 2672 C C . SER A 1 350 ? 7.880 3.377 25.159 1.00 84.75 350 SER A C 1
ATOM 2674 O O . SER A 1 350 ? 7.021 4.139 24.702 1.00 84.75 350 SER A O 1
ATOM 2676 N N . LEU A 1 351 ? 9.106 3.282 24.648 1.00 86.12 351 LEU A N 1
ATOM 2677 C CA . LEU A 1 351 ? 9.514 3.948 23.409 1.00 86.12 351 LEU A CA 1
ATOM 2678 C C . LEU A 1 351 ? 9.700 2.924 22.285 1.00 86.12 351 LEU A C 1
ATOM 2680 O O . LEU A 1 351 ? 10.434 1.949 22.426 1.00 86.12 351 LEU A O 1
ATOM 2684 N N . VAL A 1 352 ? 9.096 3.197 21.127 1.00 86.12 352 VAL A N 1
ATOM 2685 C CA . VAL A 1 352 ? 9.380 2.479 19.878 1.00 86.12 352 VAL A CA 1
ATOM 2686 C C . VAL A 1 352 ? 10.002 3.461 18.901 1.00 86.12 352 VAL A C 1
ATOM 2688 O O . VAL A 1 352 ? 9.368 4.437 18.506 1.00 86.12 352 VAL A O 1
ATOM 2691 N N . ILE A 1 353 ? 11.246 3.201 18.504 1.00 85.31 353 ILE A N 1
ATOM 2692 C CA . ILE A 1 353 ? 12.014 4.109 17.654 1.00 85.31 353 ILE A CA 1
ATOM 2693 C C . ILE A 1 353 ? 12.646 3.391 16.462 1.00 85.31 353 ILE A C 1
ATOM 2695 O O . ILE A 1 353 ? 13.142 2.265 16.551 1.00 85.31 353 ILE A O 1
ATOM 2699 N N . THR A 1 354 ? 12.641 4.085 15.326 1.00 83.44 354 THR A N 1
ATOM 2700 C CA . THR A 1 354 ? 13.466 3.767 14.160 1.00 83.44 354 THR A CA 1
ATOM 2701 C C . THR A 1 354 ? 14.408 4.946 13.947 1.00 83.44 354 THR A C 1
ATOM 2703 O O . THR A 1 354 ? 13.993 5.966 13.413 1.00 83.44 354 THR A O 1
ATOM 2706 N N . GLY A 1 355 ? 15.648 4.838 14.432 1.00 83.06 355 GLY A N 1
ATOM 2707 C CA . GLY A 1 355 ? 16.611 5.946 14.442 1.00 83.06 355 GLY A CA 1
ATOM 2708 C C . GLY A 1 355 ? 17.395 6.032 15.752 1.00 83.06 355 GLY A C 1
ATOM 2709 O O . GLY A 1 355 ? 17.465 5.067 16.504 1.00 83.06 355 GLY A O 1
ATOM 2710 N N . MET A 1 356 ? 18.023 7.166 16.023 1.00 87.88 356 MET A N 1
ATOM 2711 C CA . MET A 1 356 ? 18.693 7.423 17.305 1.00 87.88 356 MET A CA 1
ATOM 2712 C C . MET A 1 356 ? 17.726 8.162 18.227 1.00 87.88 356 MET A C 1
ATOM 2714 O O . MET A 1 356 ? 16.953 8.990 17.747 1.00 87.88 356 MET A O 1
ATOM 2718 N N . GLY A 1 357 ? 17.754 7.883 19.528 1.00 89.00 357 GLY A N 1
ATOM 2719 C CA . GLY A 1 357 ? 16.924 8.633 20.468 1.00 89.00 357 GLY A CA 1
ATOM 2720 C C . GLY A 1 357 ? 16.975 8.132 21.901 1.00 89.00 357 GLY A C 1
ATOM 2721 O O . GLY A 1 357 ? 17.544 7.087 22.205 1.00 89.00 357 GLY A O 1
ATOM 2722 N N . SER A 1 358 ? 16.362 8.908 22.784 1.00 90.12 358 SER A N 1
ATOM 2723 C CA . SER A 1 358 ? 16.255 8.618 24.208 1.00 90.12 358 SER A CA 1
ATOM 2724 C C . SER A 1 358 ? 14.885 9.036 24.736 1.00 90.12 358 SER A C 1
ATOM 2726 O O . SER A 1 358 ? 14.189 9.858 24.136 1.00 90.12 358 SER A O 1
ATOM 2728 N N . LEU A 1 359 ? 14.489 8.442 25.859 1.00 91.56 359 LEU A N 1
ATOM 2729 C CA . LEU A 1 359 ? 13.284 8.785 26.606 1.00 91.56 359 LEU A CA 1
ATOM 2730 C C . LEU A 1 359 ? 13.669 9.050 28.056 1.00 91.56 359 LEU A C 1
ATOM 2732 O O . LEU A 1 359 ? 14.325 8.219 28.688 1.00 91.56 359 LEU A O 1
ATOM 2736 N N . SER A 1 360 ? 13.182 10.166 28.592 1.00 92.38 360 SER A N 1
ATOM 2737 C CA . SER A 1 360 ? 13.294 10.493 30.010 1.00 92.38 360 SER A CA 1
ATOM 2738 C C . SER A 1 360 ? 11.917 10.685 30.626 1.00 92.38 360 SER A C 1
ATOM 2740 O O . SER A 1 360 ? 11.059 11.349 30.048 1.00 92.38 360 SER A O 1
ATOM 2742 N N . VAL A 1 361 ? 11.724 10.154 31.830 1.00 91.50 361 VAL A N 1
ATOM 2743 C CA . VAL A 1 361 ? 10.502 10.313 32.623 1.00 91.50 361 VAL A CA 1
ATOM 2744 C C . VAL A 1 361 ? 10.885 10.974 33.940 1.00 91.50 361 VAL A C 1
ATOM 2746 O O . VAL A 1 361 ? 11.729 10.471 34.673 1.00 91.50 361 VAL A O 1
ATOM 2749 N N . GLN A 1 362 ? 10.293 12.137 34.232 1.00 89.81 362 GLN A N 1
ATOM 2750 C CA . GLN A 1 362 ? 10.590 12.924 35.443 1.00 89.81 362 GLN A CA 1
ATOM 2751 C C . GLN A 1 362 ? 12.090 13.236 35.640 1.00 89.81 362 GLN A C 1
ATOM 2753 O O . GLN A 1 362 ? 12.576 13.333 36.762 1.00 89.81 362 GLN A O 1
ATOM 2758 N N . GLY A 1 363 ? 12.821 13.419 34.536 1.00 88.38 363 GLY A N 1
ATOM 2759 C CA . GLY A 1 363 ? 14.256 13.722 34.540 1.00 88.38 363 GLY A CA 1
ATOM 2760 C C . GLY A 1 363 ? 15.174 12.498 34.599 1.00 88.38 363 GLY A C 1
ATOM 2761 O O . GLY A 1 363 ? 16.368 12.645 34.356 1.00 88.38 363 GLY A O 1
ATOM 2762 N N . GLU A 1 364 ? 14.636 11.303 34.842 1.00 91.44 364 GLU A N 1
ATOM 2763 C CA . GLU A 1 364 ? 15.383 10.045 34.797 1.00 91.44 364 GLU A CA 1
ATOM 2764 C C . GLU A 1 364 ? 15.337 9.467 33.378 1.00 91.44 364 GLU A C 1
ATOM 2766 O O . GLU A 1 364 ? 14.260 9.332 32.794 1.00 91.44 364 GLU A O 1
ATOM 2771 N N . VAL A 1 365 ? 16.495 9.129 32.807 1.00 90.31 365 VAL A N 1
ATOM 2772 C CA . VAL A 1 365 ? 16.575 8.490 31.484 1.00 90.31 365 VAL A CA 1
ATOM 2773 C C . VAL A 1 365 ? 16.155 7.027 31.621 1.00 90.31 365 VAL A C 1
ATOM 2775 O O . VAL A 1 365 ? 16.788 6.267 32.351 1.00 90.31 365 VAL A O 1
ATOM 2778 N N . VAL A 1 366 ? 15.095 6.630 30.916 1.00 88.69 366 VAL A N 1
ATOM 2779 C CA . VAL A 1 366 ? 14.551 5.259 30.942 1.00 88.69 366 VAL A CA 1
ATOM 2780 C C . VAL A 1 366 ? 14.893 4.465 29.679 1.00 88.69 366 VAL A C 1
ATOM 2782 O O . VAL A 1 366 ? 15.012 3.246 29.747 1.00 88.69 366 VAL A O 1
ATOM 2785 N N . VAL A 1 367 ? 15.129 5.146 28.552 1.00 86.50 367 VAL A N 1
ATOM 2786 C CA . VAL A 1 367 ? 15.662 4.554 27.313 1.00 86.50 367 VAL A CA 1
ATOM 2787 C C . VAL A 1 367 ? 16.783 5.450 26.797 1.00 86.50 367 VAL A C 1
ATOM 2789 O O . VAL A 1 367 ? 16.584 6.656 26.668 1.00 86.50 367 VAL A O 1
ATOM 2792 N N . ASP A 1 368 ? 17.942 4.873 26.483 1.00 88.62 368 ASP A N 1
ATOM 2793 C CA . ASP A 1 368 ? 19.126 5.600 26.007 1.00 88.62 368 ASP A CA 1
ATOM 2794 C C . ASP A 1 368 ? 19.736 4.893 24.785 1.00 88.62 368 ASP A C 1
ATOM 2796 O O . ASP A 1 368 ? 20.437 3.889 24.922 1.00 88.62 368 ASP A O 1
ATOM 2800 N N . ASP A 1 369 ? 19.438 5.387 23.577 1.00 88.69 369 ASP A N 1
ATOM 2801 C CA . ASP A 1 369 ? 19.970 4.864 22.309 1.00 88.69 369 ASP A CA 1
ATOM 2802 C C . ASP A 1 369 ? 20.504 5.964 21.367 1.00 88.69 369 ASP A C 1
ATOM 2804 O O . ASP A 1 369 ? 20.102 6.062 20.199 1.00 88.69 369 ASP A O 1
ATOM 2808 N N . PRO A 1 370 ? 21.446 6.810 21.823 1.00 83.88 370 PRO A N 1
ATOM 2809 C CA . PRO A 1 370 ? 21.970 7.917 21.023 1.00 83.88 370 PRO A CA 1
ATOM 2810 C C . PRO A 1 370 ? 22.816 7.434 19.839 1.00 83.88 370 PRO A C 1
ATOM 2812 O O . PRO A 1 370 ? 23.078 8.196 18.919 1.00 83.88 370 PRO A O 1
ATOM 2815 N N . GLN A 1 371 ? 23.260 6.173 19.856 1.00 84.06 371 GLN A N 1
ATOM 2816 C CA . GLN A 1 371 ? 24.066 5.562 18.795 1.00 84.06 371 GLN A CA 1
ATOM 2817 C C . GLN A 1 371 ? 23.249 4.644 17.877 1.00 84.06 371 GLN A C 1
ATOM 2819 O O . GLN A 1 371 ? 23.794 4.091 16.922 1.00 84.06 371 GLN A O 1
ATOM 2824 N N . GLY A 1 372 ? 21.953 4.461 18.146 1.00 82.69 372 GLY A N 1
ATOM 2825 C CA . GLY A 1 372 ? 21.083 3.662 17.293 1.00 82.69 372 GLY A CA 1
ATOM 2826 C C . GLY A 1 372 ? 21.411 2.163 17.289 1.00 82.69 372 GLY A C 1
ATOM 2827 O O . GLY A 1 372 ? 21.266 1.511 16.250 1.00 82.69 372 GLY A O 1
ATOM 2828 N N . LEU A 1 373 ? 21.897 1.639 18.411 1.00 83.38 373 LEU A N 1
ATOM 2829 C CA . LEU A 1 373 ? 22.332 0.258 18.597 1.00 83.38 373 LEU A CA 1
ATOM 2830 C C . LEU A 1 373 ? 21.202 -0.665 19.058 1.00 83.38 373 LEU A C 1
ATOM 2832 O O . LEU A 1 373 ? 21.334 -1.887 18.944 1.00 83.38 373 LEU A O 1
ATOM 2836 N N . LEU A 1 374 ? 20.099 -0.118 19.574 1.00 83.00 374 LEU A N 1
ATOM 2837 C CA . LEU A 1 374 ? 18.970 -0.939 19.987 1.00 83.00 374 LEU A CA 1
ATOM 2838 C C . LEU A 1 374 ? 18.288 -1.599 18.771 1.00 83.00 374 LEU A C 1
ATOM 2840 O O . LEU A 1 374 ? 18.108 -0.965 17.723 1.00 83.00 374 LEU A O 1
ATOM 2844 N N . PRO A 1 375 ? 17.865 -2.876 18.887 1.00 77.75 375 PRO A N 1
ATOM 2845 C CA . PRO A 1 375 ? 17.079 -3.541 17.852 1.00 77.75 375 PRO A CA 1
ATOM 2846 C C . PRO A 1 375 ? 15.861 -2.720 17.393 1.00 77.75 375 PRO A C 1
ATOM 2848 O O . PRO A 1 375 ? 15.097 -2.179 18.191 1.00 77.75 375 PRO A O 1
ATOM 2851 N N . ARG A 1 376 ? 15.630 -2.649 16.083 1.00 76.44 376 ARG A N 1
ATOM 2852 C CA . ARG A 1 376 ? 14.519 -1.861 15.528 1.00 76.44 376 ARG A CA 1
ATOM 2853 C C . ARG A 1 376 ? 13.182 -2.586 15.671 1.00 76.44 376 ARG A C 1
ATOM 2855 O O . ARG A 1 376 ? 13.128 -3.814 15.612 1.00 76.44 376 ARG A O 1
ATOM 2862 N N . GLY A 1 377 ? 12.104 -1.818 15.846 1.00 64.81 377 GLY A N 1
ATOM 2863 C CA . GLY A 1 377 ? 10.736 -2.348 15.908 1.00 64.81 377 GLY A CA 1
ATOM 2864 C C . GLY A 1 377 ? 10.412 -3.156 17.171 1.00 64.81 377 GLY A C 1
ATOM 2865 O O . GLY A 1 377 ? 9.532 -4.017 17.128 1.00 64.81 377 GLY A O 1
ATOM 2866 N N . ARG A 1 378 ? 11.131 -2.908 18.273 1.00 69.50 378 ARG A N 1
ATOM 2867 C CA . ARG A 1 378 ? 10.856 -3.464 19.605 1.00 69.50 378 ARG A CA 1
ATOM 2868 C C . ARG A 1 378 ? 10.497 -2.355 20.589 1.00 69.50 378 ARG A C 1
ATOM 2870 O O . ARG A 1 378 ? 10.789 -1.190 20.329 1.00 69.50 378 ARG A O 1
ATOM 2877 N N . GLU A 1 379 ? 9.875 -2.758 21.688 1.00 74.88 379 GLU A N 1
ATOM 2878 C CA . GLU A 1 379 ? 9.592 -1.896 22.835 1.00 74.88 379 GLU A CA 1
ATOM 2879 C C . GLU A 1 379 ? 10.756 -1.900 23.809 1.00 74.88 379 GLU A C 1
ATOM 2881 O O . GLU A 1 379 ? 11.374 -2.950 24.026 1.00 74.88 379 GLU A O 1
ATOM 2886 N N . TYR A 1 380 ? 11.004 -0.728 24.384 1.00 72.94 380 TYR A N 1
ATOM 2887 C CA . TYR A 1 380 ? 12.017 -0.471 25.396 1.00 72.94 380 TYR A CA 1
ATOM 2888 C C . TYR A 1 380 ? 11.406 0.248 26.580 1.00 72.94 380 TYR A C 1
ATOM 2890 O O . TYR A 1 380 ? 10.564 1.147 26.322 1.00 72.94 380 TYR A O 1
#

Radius of gyration: 25.51 Å; chains: 1; bounding box: 65×52×68 Å

Foldseek 3Di:
DFPQQDQALVRLQVVLLVVLQVQLVLLDADEADEQWDQPDPVPQQEAEAEDDPVCCVNGTCSSVLSNCQVRVHQHYEYTNYHYNPHQRLLDLCRQPVVQCVVSVRLHAYEYPALSDDAQLSNLNSHHLYYDDDDDDNDDPVNVVCCVVVSHPVVSNVSSVVNVVVSCVSNVCVVVPPPDDDDDDDDPVVVVVVVVVVVVPDDDPDDPPCPPDDDAPPDQADEAEAQCQAVPDPGDDDPPDDDDPDDAGNVNVCCVVHNPSRYDYDNHDDPDPDPDKDQQQQWADPVGDGAWKKFKDFAPPPPDHGQDIDGDSTPDDDQDQDDPPRHRSVGIDMDIDTDGHDPDDDDDDDWDADDAADWDDDPNHTPGHGNPRPDDHPDID

pLDDT: mean 92.81, std 6.23, range [64.81, 98.88]